Protein AF-A0A257M1N7-F1 (afdb_monomer_lite)

Foldseek 3Di:
DDDDDDPDPPPPPPDDDDDPQDFAPQVVCLVVVAAFEEEEEEECCQQVNLLLLLLVLVSCLVRPPRYDYHRLYYYLDALVVVQVCLCVRPLVSVGLEYEYDHLLNLQQVLVVRDLVNNLVSVVSSVVVNCVSPVNRAYEYEDAFPLCQDDPPDRRHRHPSVSSVVSSVVCCVVVVHQYQYLHVVLVVCCVPPVPVSCVQPVSRGHGDSVVSVPRPNQSVCVSNVNPDDDPSDDPDQADDPDDQDDDDDDDDDDWPAEEEAQAPVSLLVQLVCLVVVTRYEYEHQAPFHHPVCLQQVQQDPCPDVVPQDDVRVVLCVVQVHRHDDHSVSSRVSSVVSCVVSVYHYHHNDDDPADDDDPRYHYPHPVCPVVVRVVPDDAAWWDFCVPPVPPPTDDDDPDDPPPDDDPPPDQQAQAPPRPDPVRPGQPPDDPDDDDDPRHTDNDHDDDDHRHDADPDPPGRDNPDDRPDDCSNCVSVVCVCVVDPVQDQDPDPDSDDDNDDNDDRDD

pLDDT: mean 82.73, std 18.9, range [27.44, 98.88]

Secondary structure (DSSP, 8-state):
---------------------PPPHHHHHHHTT--EEEEEEESHHHHS-HHHHHHHHHHHHHSTTTEEEEE---TT--HHHHHHHHHHHTGGG--SEEEEE-HHHHTBGGGT--HHHHHHHHHHHHHHHHHH-TT-EEEEEE------S-TTSTT-BTTHHHHHHHHHHHHHHHT-EEEE-HHHHHHHHHH-HHHHHHH-TTSSS--HHHIIIIIHHHHHHHTT-----S----TTS--S--PPPP--------SEEEE--SHHHHHHHHHHHHTT--EEEE-SSS--SGGGGTT--B---SSGGG--HHHHHHHHHHT-SBS--HHHHHHHHHHHHHHHTPEEE-S---------SSEEE-SSS-HHHHHTT-----SPPPHHHHT-TT-S------SSS-S--TT-S---BSSTT-GGG-BPTT---SPPPPTT----PPPPP--------STTPPP-PPPTT--GGGGHHHHHHHHS-TT--------SSPPSS-S-----

Radius of gyration: 28.87 Å; chains: 1; bounding box: 55×68×78 Å

Sequence (504 aa):
MNPILRSILLLVVCAFSCQASEKSRLVTNLEAGKKQVVVAYGTSLTAGGAWVMQMSAVLNERFPGLVTVVNSGGSGQWSEWGVANLDKRVLMKHPDAVFIEFSINDSVERFKGSVEIARANLETMIGSIRKKNPQCEIVLMTMTPGDSYPEGHFSHRKDIEAHYEMYRSVARAGNLLLIDHYPNWKALQARDKELFQKYVRDSVHPTVEGCAKMMTPVILSALGIGSAGPIQVAVGAPVYYRPTKERKPAVRECDVAVYGGTPAGVTAAVQAARMGRKTVLLSFNSHVGGMTSGGLTATDLGNRDSIGGIAMEFYTRLGRITDFSSSAAESLYLAMLKEAGVMVLFDQHLESLAMKENMIDATYEGDLMAAAKVSYRVGREPRSAFNETLAGQWQQISWKNVYQFCQLPVSPFVVPNDPASGLLPEISTEKAGDPGEGDCRVQAYNFRMDLSNKDDRVPFPKPAGYNPARYDLLARFLNFDPGIKWRLNYTTEAMSDGPVQMRK

Structure (mmCIF, N/CA/C/O backbone):
data_AF-A0A257M1N7-F1
#
_entry.id   AF-A0A257M1N7-F1
#
loop_
_atom_site.group_PDB
_atom_site.id
_atom_site.type_symbol
_atom_site.label_atom_id
_atom_site.label_alt_id
_atom_site.label_comp_id
_atom_site.label_asym_id
_atom_site.label_entity_id
_atom_site.label_seq_id
_atom_site.pdbx_PDB_ins_code
_atom_site.Cartn_x
_atom_site.Cartn_y
_atom_site.Cartn_z
_atom_site.occupancy
_atom_site.B_iso_or_equiv
_atom_site.auth_seq_id
_atom_site.auth_comp_id
_atom_site.auth_asym_id
_atom_site.auth_atom_id
_atom_site.pdbx_PDB_model_num
ATOM 1 N N . MET A 1 1 ? -25.626 35.378 7.541 1.00 37.88 1 MET A N 1
ATOM 2 C CA . MET A 1 1 ? -25.274 35.308 6.106 1.00 37.88 1 MET A CA 1
ATOM 3 C C . MET A 1 1 ? -23.947 34.571 5.972 1.00 37.88 1 MET A C 1
ATOM 5 O O . MET A 1 1 ? -22.937 35.064 6.444 1.00 37.88 1 MET A O 1
ATOM 9 N N . ASN A 1 2 ? -24.011 33.348 5.439 1.00 27.77 2 ASN A N 1
ATOM 10 C CA . ASN A 1 2 ? -22.908 32.518 4.912 1.00 27.77 2 ASN A CA 1
ATOM 11 C C . ASN A 1 2 ? -22.445 33.099 3.545 1.00 27.77 2 ASN A C 1
ATOM 13 O O . ASN A 1 2 ? -23.219 33.905 3.019 1.00 27.77 2 ASN A O 1
ATOM 17 N N . PRO A 1 3 ? -21.388 32.623 2.840 1.00 38.91 3 PRO A N 1
ATOM 18 C CA . PRO A 1 3 ? -20.183 31.828 3.191 1.00 38.91 3 PRO A CA 1
ATOM 19 C C . PRO A 1 3 ? -18.868 32.469 2.627 1.00 38.91 3 PRO A C 1
ATOM 21 O O . PRO A 1 3 ? -18.909 33.311 1.739 1.00 38.91 3 PRO A O 1
ATOM 24 N N . ILE A 1 4 ? -17.661 32.270 3.173 1.00 32.84 4 ILE A N 1
ATOM 25 C CA . ILE A 1 4 ? -16.726 31.123 3.061 1.00 32.84 4 ILE A CA 1
ATOM 26 C C . ILE A 1 4 ? -16.409 30.704 1.608 1.00 32.84 4 ILE A C 1
ATOM 28 O O . ILE A 1 4 ? -17.157 29.962 0.971 1.00 32.84 4 ILE A O 1
ATOM 32 N N . LEU A 1 5 ? -15.241 31.149 1.127 1.00 29.36 5 LEU A N 1
ATOM 33 C CA . LEU A 1 5 ? -14.577 30.700 -0.099 1.00 29.36 5 LEU A CA 1
ATOM 34 C C . LEU A 1 5 ? -14.256 29.196 0.000 1.00 29.36 5 LEU A C 1
ATOM 36 O O . LEU A 1 5 ? -13.388 28.778 0.764 1.00 29.36 5 LEU A O 1
ATOM 40 N N . ARG A 1 6 ? -14.945 28.379 -0.800 1.00 32.62 6 ARG A N 1
ATOM 41 C CA . ARG A 1 6 ? -14.494 27.035 -1.179 1.00 32.62 6 ARG A CA 1
ATOM 42 C C . ARG A 1 6 ? -13.503 27.181 -2.332 1.00 32.62 6 ARG A C 1
ATOM 44 O O . ARG A 1 6 ? -13.913 27.504 -3.444 1.00 32.62 6 ARG A O 1
ATOM 51 N N . SER A 1 7 ? -12.227 26.892 -2.095 1.00 27.44 7 SER A N 1
ATOM 52 C CA . SER A 1 7 ? -11.266 26.635 -3.172 1.00 27.44 7 SER A CA 1
ATOM 53 C C . SER A 1 7 ? -11.583 25.277 -3.796 1.00 27.44 7 SER A C 1
ATOM 55 O O . SER A 1 7 ? -11.129 24.233 -3.333 1.00 27.44 7 SER A O 1
ATOM 57 N N . ILE A 1 8 ? -12.426 25.285 -4.827 1.00 31.45 8 ILE A N 1
ATOM 58 C CA . ILE A 1 8 ? -12.596 24.152 -5.734 1.00 31.45 8 ILE A CA 1
ATOM 59 C C . ILE A 1 8 ? -11.319 24.071 -6.573 1.00 31.45 8 ILE A C 1
ATOM 61 O O . ILE A 1 8 ? -10.998 24.995 -7.317 1.00 31.45 8 ILE A O 1
ATOM 65 N N . LEU A 1 9 ? -10.594 22.961 -6.446 1.00 30.03 9 LEU A N 1
ATOM 66 C CA . LEU A 1 9 ? -9.499 22.582 -7.333 1.00 30.03 9 LEU A CA 1
ATOM 67 C C . LEU A 1 9 ? -10.089 22.267 -8.720 1.00 30.03 9 LEU A C 1
ATOM 69 O O . LEU A 1 9 ? -10.334 21.111 -9.058 1.00 30.03 9 LEU A O 1
ATOM 73 N N . LEU A 1 10 ? -10.383 23.301 -9.507 1.00 27.95 10 LEU A N 1
ATOM 74 C CA . LEU A 1 10 ? -10.727 23.156 -10.918 1.00 27.95 10 LEU A CA 1
ATOM 75 C C . LEU A 1 10 ? -9.434 22.842 -11.673 1.00 27.95 10 LEU A C 1
ATOM 77 O O . LEU A 1 10 ? -8.641 23.720 -12.010 1.00 27.95 10 LEU A O 1
ATOM 81 N N . LEU A 1 11 ? -9.209 21.553 -11.917 1.00 32.50 11 LEU A N 1
ATOM 82 C CA . LEU A 1 11 ? -8.316 21.106 -12.974 1.00 32.50 11 LEU A CA 1
ATOM 83 C C . LEU A 1 11 ? -8.912 21.627 -14.287 1.00 32.50 11 LEU A C 1
ATOM 85 O O . LEU A 1 11 ? -9.915 21.106 -14.771 1.00 32.50 11 LEU A O 1
ATOM 89 N N . VAL A 1 12 ? -8.331 22.695 -14.832 1.00 28.56 12 VAL A N 1
ATOM 90 C CA . VAL A 1 12 ? -8.629 23.140 -16.194 1.00 28.56 12 VAL A CA 1
ATOM 91 C C . VAL A 1 12 ? -8.096 22.061 -17.131 1.00 28.56 12 VAL A C 1
ATOM 93 O O . VAL A 1 12 ? -6.918 22.032 -17.475 1.00 28.56 12 VAL A O 1
ATOM 96 N N . VAL A 1 13 ? -8.969 21.123 -17.487 1.00 35.34 13 VAL A N 1
ATOM 97 C CA . VAL A 1 13 ? -8.794 20.271 -18.658 1.00 35.34 13 VAL A CA 1
ATOM 98 C C . VAL A 1 13 ? -9.076 21.178 -19.849 1.00 35.34 13 VAL A C 1
ATOM 100 O O . VAL A 1 13 ? -10.226 21.540 -20.092 1.00 35.34 13 VAL A O 1
ATOM 103 N N . CYS A 1 14 ? -8.035 21.599 -20.566 1.00 30.53 14 CYS A N 1
ATOM 104 C CA . CYS A 1 14 ? -8.211 22.206 -21.881 1.00 30.53 14 CYS A CA 1
ATOM 105 C C . CYS A 1 14 ? -8.775 21.134 -22.821 1.00 30.53 14 CYS A C 1
ATOM 107 O O . CYS A 1 14 ? -8.035 20.370 -23.434 1.00 30.53 14 CYS A O 1
ATOM 109 N N . ALA A 1 15 ? -10.102 21.052 -22.880 1.00 32.09 15 ALA A N 1
ATOM 110 C CA . ALA A 1 15 ? -10.828 20.238 -23.833 1.00 32.09 15 ALA A CA 1
ATOM 111 C C . ALA A 1 15 ? -10.826 20.953 -25.188 1.00 32.09 15 ALA A C 1
ATOM 113 O O . ALA A 1 15 ? -11.557 21.923 -25.391 1.00 32.09 15 ALA A O 1
ATOM 114 N N . PHE A 1 16 ? -10.016 20.462 -26.123 1.00 32.09 16 PHE A N 1
ATOM 115 C CA . PHE A 1 16 ? -10.303 20.646 -27.538 1.00 32.09 16 PHE A CA 1
ATOM 116 C C . PHE A 1 16 ? -11.197 19.491 -28.003 1.00 32.09 16 PHE A C 1
ATOM 118 O O . PHE A 1 16 ? -10.821 18.328 -27.909 1.00 32.09 16 PHE A O 1
ATOM 125 N N . SER A 1 17 ? -12.372 19.880 -28.507 1.00 29.75 17 SER A N 1
ATOM 126 C CA . SER A 1 17 ? -13.292 19.125 -29.371 1.00 29.75 17 SER A CA 1
ATOM 127 C C . SER A 1 17 ? -14.070 17.957 -28.747 1.00 29.75 17 SER A C 1
ATOM 129 O O . SER A 1 17 ? -13.551 16.895 -28.428 1.00 29.75 17 SER A O 1
ATOM 131 N N . CYS A 1 18 ? -15.385 18.163 -28.675 1.00 32.88 18 CYS A N 1
ATOM 132 C CA . CYS A 1 18 ? -16.407 17.174 -28.366 1.00 32.88 18 CYS A CA 1
ATOM 133 C C . CYS A 1 18 ? -16.444 16.076 -29.448 1.00 32.88 18 CYS A C 1
ATOM 135 O O . CYS A 1 18 ? -17.091 16.224 -30.482 1.00 32.88 18 CYS A O 1
ATOM 137 N N . GLN A 1 19 ? -15.745 14.974 -29.202 1.00 33.03 19 GLN A N 1
ATOM 138 C CA . GLN A 1 19 ? -16.152 13.637 -29.624 1.00 33.03 19 GLN A CA 1
ATOM 139 C C . GLN A 1 19 ? -16.378 12.856 -28.331 1.00 33.03 19 GLN A C 1
ATOM 141 O O . GLN A 1 19 ? -15.580 12.967 -27.399 1.00 33.03 19 GLN A O 1
ATOM 146 N N . ALA A 1 20 ? -17.481 12.113 -28.224 1.00 36.66 20 ALA A N 1
ATOM 147 C CA . ALA A 1 20 ? -17.617 11.136 -27.153 1.00 36.66 20 ALA A CA 1
ATOM 148 C C . ALA A 1 20 ? -16.391 10.217 -27.241 1.00 36.66 20 ALA A C 1
ATOM 150 O O . ALA A 1 20 ? -16.233 9.532 -28.245 1.00 36.66 20 ALA A O 1
ATOM 151 N N . SER A 1 21 ? -15.481 10.297 -26.264 1.00 49.72 21 SER A N 1
ATOM 152 C CA . SER A 1 21 ? -14.236 9.527 -26.289 1.00 49.72 21 SER A CA 1
ATOM 153 C C . SER A 1 21 ? -14.602 8.053 -26.406 1.00 49.72 21 SER A C 1
ATOM 155 O O . SER A 1 21 ? -15.164 7.486 -25.467 1.00 49.72 21 SER A O 1
ATOM 157 N N . GLU A 1 22 ? -14.328 7.444 -27.559 1.00 70.56 22 GLU A N 1
ATOM 158 C CA . GLU A 1 22 ? -14.466 6.002 -27.719 1.00 70.56 22 GLU A CA 1
ATOM 159 C C . GLU A 1 22 ? -13.608 5.325 -26.642 1.00 70.56 22 GLU A C 1
ATOM 161 O O . GLU A 1 22 ? -12.483 5.749 -26.361 1.00 70.56 22 GLU A O 1
ATOM 166 N N . LYS A 1 23 ? -14.171 4.318 -25.964 1.00 86.00 23 LYS A N 1
ATOM 167 C CA . LYS A 1 23 ? -13.428 3.542 -24.965 1.00 86.00 23 LYS A CA 1
ATOM 168 C C . LYS A 1 23 ? -12.270 2.827 -25.652 1.00 86.00 23 LYS A C 1
ATOM 170 O O . LYS A 1 23 ? -12.401 2.395 -26.798 1.00 86.00 23 LYS A O 1
ATOM 175 N N . SER A 1 24 ? -11.162 2.638 -24.937 1.00 94.25 24 SER A N 1
ATOM 176 C CA . SER A 1 24 ? -10.025 1.901 -25.492 1.00 94.25 24 SER A CA 1
ATOM 177 C C . SER A 1 24 ? -10.406 0.461 -25.835 1.00 94.25 24 SER A C 1
ATOM 179 O O . SER A 1 24 ? -11.343 -0.121 -25.264 1.00 94.25 24 SER A O 1
ATOM 181 N N . ARG A 1 25 ? -9.669 -0.152 -26.762 1.00 94.75 25 ARG A N 1
ATOM 182 C CA . ARG A 1 25 ? -9.881 -1.556 -27.135 1.00 94.75 25 ARG A CA 1
ATOM 183 C C . ARG A 1 25 ? -9.640 -2.479 -25.946 1.00 94.75 25 ARG A C 1
ATOM 185 O O . ARG A 1 25 ? -10.407 -3.422 -25.761 1.00 94.75 25 ARG A O 1
ATOM 192 N N . LEU A 1 26 ? -8.625 -2.193 -25.133 1.00 96.44 26 LEU A N 1
ATOM 193 C CA . LEU A 1 26 ? -8.327 -2.883 -23.883 1.00 96.44 26 LEU A CA 1
ATOM 194 C C . LEU A 1 26 ? -9.565 -2.926 -22.987 1.00 96.44 26 LEU A C 1
ATOM 196 O O . LEU A 1 26 ? -9.992 -4.003 -22.579 1.00 96.44 26 LEU A O 1
ATOM 200 N N . VAL A 1 27 ? -10.167 -1.769 -22.709 1.00 94.94 27 VAL A N 1
ATOM 201 C CA . VAL A 1 27 ? -11.340 -1.684 -21.829 1.00 94.94 27 VAL A CA 1
ATOM 202 C C . VAL A 1 27 ? -12.557 -2.330 -22.472 1.00 94.94 27 VAL A C 1
ATOM 204 O O . VAL A 1 27 ? -13.253 -3.089 -21.808 1.00 94.94 27 VAL A O 1
ATOM 207 N N . THR A 1 28 ? -12.771 -2.125 -23.770 1.00 94.31 28 THR A N 1
ATOM 208 C CA . THR A 1 28 ? -13.860 -2.768 -24.519 1.00 94.31 28 THR A CA 1
ATOM 209 C C . THR A 1 28 ? -13.767 -4.298 -24.451 1.00 94.31 28 THR A C 1
ATOM 211 O O . THR A 1 28 ? -14.766 -4.982 -24.235 1.00 94.31 28 THR A O 1
ATOM 214 N N . ASN A 1 29 ? -12.564 -4.861 -24.588 1.00 95.19 29 ASN A N 1
ATOM 215 C CA . ASN A 1 29 ? -12.338 -6.300 -24.468 1.00 95.19 29 ASN A CA 1
ATOM 216 C C . ASN A 1 29 ? -12.542 -6.803 -23.033 1.00 95.19 29 ASN A C 1
ATOM 218 O O . ASN A 1 29 ? -13.139 -7.866 -22.853 1.00 95.19 29 ASN A O 1
ATOM 222 N N . LEU A 1 30 ? -12.078 -6.053 -22.030 1.00 92.62 30 LEU A N 1
ATOM 223 C CA . LEU A 1 30 ? -12.285 -6.389 -20.618 1.00 92.62 30 LEU A CA 1
ATOM 224 C C . LEU A 1 30 ? -13.775 -6.366 -20.241 1.00 92.62 30 LEU A C 1
ATOM 226 O O . LEU A 1 30 ? -14.251 -7.298 -19.598 1.00 92.62 30 LEU A O 1
ATOM 230 N N . GLU A 1 31 ? -14.531 -5.363 -20.694 1.00 90.31 31 GLU A N 1
ATOM 231 C CA . GLU A 1 31 ? -15.990 -5.281 -20.517 1.00 90.31 31 GLU A CA 1
ATOM 232 C C . GLU A 1 31 ? -16.719 -6.442 -21.209 1.00 90.31 31 GLU A C 1
ATOM 234 O O . GLU A 1 31 ? -17.720 -6.940 -20.700 1.00 90.31 31 GLU A O 1
ATOM 239 N N . ALA A 1 32 ? -16.178 -6.934 -22.326 1.00 91.38 32 ALA A N 1
ATOM 240 C CA . ALA A 1 32 ? -16.663 -8.130 -23.010 1.00 91.38 32 ALA A CA 1
ATOM 241 C C . ALA A 1 32 ? -16.210 -9.455 -22.353 1.00 91.38 32 ALA A C 1
ATOM 243 O O . ALA A 1 32 ? -16.422 -10.524 -22.929 1.00 91.38 32 ALA A O 1
ATOM 244 N N . GLY A 1 33 ? -15.556 -9.416 -21.186 1.00 88.44 33 GLY A N 1
ATOM 245 C CA . GLY A 1 33 ? -15.119 -10.605 -20.447 1.00 88.44 33 GLY A CA 1
ATOM 246 C C . GLY A 1 33 ? -13.877 -11.297 -21.017 1.00 88.44 33 GLY A C 1
ATOM 247 O O . GLY A 1 33 ? -13.565 -12.425 -20.629 1.00 88.44 33 GLY A O 1
ATOM 248 N N . LYS A 1 34 ? -13.155 -10.663 -21.949 1.00 94.62 34 LYS A N 1
ATOM 249 C CA . LYS A 1 34 ? -11.939 -11.236 -22.538 1.00 94.62 34 LYS A CA 1
ATOM 250 C C . LYS A 1 34 ? -10.750 -10.982 -21.621 1.00 94.62 34 LYS A C 1
ATOM 252 O O . LYS A 1 34 ? -10.541 -9.863 -21.157 1.00 94.62 34 LYS A O 1
ATOM 257 N N . LYS A 1 35 ? -9.931 -12.014 -21.407 1.00 95.44 35 LYS A N 1
ATOM 258 C CA . LYS A 1 35 ? -8.655 -11.860 -20.700 1.00 95.44 35 LYS A CA 1
ATOM 259 C C . LYS A 1 35 ? -7.703 -11.005 -21.528 1.00 95.44 35 LYS A C 1
ATOM 261 O O . LYS A 1 35 ? -7.627 -11.210 -22.736 1.00 95.44 35 LYS A O 1
ATOM 266 N N . GLN A 1 36 ? -6.997 -10.075 -20.895 1.00 98.19 36 GLN A N 1
ATOM 267 C CA . GLN A 1 36 ? -6.059 -9.166 -21.548 1.00 98.19 36 GLN A CA 1
ATOM 268 C C . GLN A 1 36 ? -4.705 -9.153 -20.829 1.00 98.19 36 GLN A C 1
ATOM 270 O O . GLN A 1 36 ? -4.636 -9.028 -19.601 1.00 98.19 36 GLN A O 1
ATOM 275 N N . VAL A 1 37 ? -3.622 -9.235 -21.598 1.00 97.88 37 VAL A N 1
ATOM 276 C CA . VAL A 1 37 ? -2.250 -9.011 -21.130 1.00 97.88 37 VAL A CA 1
ATOM 277 C C . VAL A 1 37 ? -1.812 -7.600 -21.512 1.00 97.88 37 VAL A C 1
ATOM 279 O O . VAL A 1 37 ? -1.694 -7.264 -22.689 1.00 97.88 37 VAL A O 1
ATOM 282 N N . VAL A 1 38 ? -1.539 -6.773 -20.506 1.00 98.69 38 VAL A N 1
ATOM 283 C CA . VAL A 1 38 ? -1.068 -5.393 -20.664 1.00 98.69 38 VAL A CA 1
ATOM 284 C C . VAL A 1 38 ? 0.417 -5.337 -20.336 1.00 98.69 38 VAL A C 1
ATOM 286 O O . VAL A 1 38 ? 0.822 -5.758 -19.255 1.00 98.69 38 VAL A O 1
ATOM 289 N N . VAL A 1 39 ? 1.240 -4.785 -21.222 1.00 98.69 39 VAL A N 1
ATOM 290 C CA . VAL A 1 39 ? 2.673 -4.573 -20.971 1.00 98.69 39 VAL A CA 1
ATOM 291 C C . VAL A 1 39 ? 2.958 -3.077 -20.876 1.00 98.69 39 VAL A C 1
ATOM 293 O O . VAL A 1 39 ? 2.742 -2.341 -21.831 1.00 98.69 39 VAL A O 1
ATOM 296 N N . ALA A 1 40 ? 3.472 -2.624 -19.733 1.00 98.69 40 ALA A N 1
ATOM 297 C CA . ALA A 1 40 ? 4.030 -1.283 -19.593 1.00 98.69 40 ALA A CA 1
ATOM 298 C C . ALA A 1 40 ? 5.519 -1.329 -19.948 1.00 98.69 40 ALA A C 1
ATOM 300 O O . ALA A 1 40 ? 6.288 -2.032 -19.285 1.00 98.69 40 ALA A O 1
ATOM 301 N N . TYR A 1 41 ? 5.924 -0.621 -20.999 1.00 98.75 41 TYR A N 1
ATOM 302 C CA . TYR A 1 41 ? 7.268 -0.675 -21.556 1.00 98.75 41 TYR A CA 1
ATOM 303 C C . TYR A 1 41 ? 7.913 0.705 -21.636 1.00 98.75 41 TYR A C 1
ATOM 305 O O . TYR A 1 41 ? 7.369 1.624 -22.239 1.00 98.75 41 TYR A O 1
ATOM 313 N N . GLY A 1 42 ? 9.091 0.844 -21.032 1.00 98.06 42 GLY A N 1
ATOM 314 C CA . GLY A 1 42 ? 9.743 2.140 -20.983 1.00 98.06 42 GLY A CA 1
ATOM 315 C C . GLY A 1 42 ? 10.986 2.200 -20.118 1.00 98.06 42 GLY A C 1
ATOM 316 O O . GLY A 1 42 ? 11.747 1.234 -20.008 1.00 98.06 42 GLY A O 1
ATOM 317 N N . THR A 1 43 ? 11.177 3.350 -19.493 1.00 98.06 43 THR A N 1
ATOM 318 C CA . THR A 1 43 ? 12.401 3.767 -18.811 1.00 98.06 43 THR A CA 1
ATOM 319 C C . THR A 1 43 ? 12.356 3.481 -17.301 1.00 98.06 43 THR A C 1
ATOM 321 O O . THR A 1 43 ? 11.623 2.602 -16.831 1.00 98.06 43 THR A O 1
ATOM 324 N N . SER A 1 44 ? 13.130 4.234 -16.505 1.00 94.75 44 SER A N 1
ATOM 325 C CA . SER A 1 44 ? 13.014 4.269 -15.044 1.00 94.75 44 SER A CA 1
ATOM 326 C C . SER A 1 44 ? 11.629 4.718 -14.577 1.00 94.75 44 SER A C 1
ATOM 328 O O . SER A 1 44 ? 11.173 4.237 -13.537 1.00 94.75 44 SER A O 1
ATOM 330 N N . LEU A 1 45 ? 10.931 5.562 -15.348 1.00 96.44 45 LEU A N 1
ATOM 331 C CA . LEU A 1 45 ? 9.565 5.985 -15.032 1.00 96.44 45 LEU A CA 1
ATOM 332 C C . LEU A 1 45 ? 8.560 4.836 -15.144 1.00 96.44 45 LEU A C 1
ATOM 334 O O . LEU A 1 45 ? 7.551 4.845 -14.450 1.00 96.44 45 LEU A O 1
ATOM 338 N N . THR A 1 46 ? 8.829 3.824 -15.964 1.00 96.75 46 THR A N 1
ATOM 339 C CA . THR A 1 46 ? 8.046 2.582 -15.986 1.00 96.75 46 THR A CA 1
ATOM 340 C C . THR A 1 46 ? 8.561 1.582 -14.953 1.00 96.75 46 THR A C 1
ATOM 342 O O . THR A 1 46 ? 7.773 1.029 -14.191 1.00 96.75 46 THR A O 1
ATOM 345 N N . ALA A 1 47 ? 9.879 1.373 -14.869 1.00 86.06 47 ALA A N 1
ATOM 346 C CA . ALA A 1 47 ? 10.477 0.356 -13.998 1.00 86.06 47 ALA A CA 1
ATOM 347 C C . ALA A 1 47 ? 10.180 0.593 -12.507 1.00 86.06 47 ALA A C 1
ATOM 349 O O . ALA A 1 47 ? 9.852 -0.349 -11.788 1.00 86.06 47 ALA A O 1
ATOM 350 N N . GLY A 1 48 ? 10.295 1.845 -12.053 1.00 78.38 48 GLY A N 1
ATOM 351 C CA . GLY A 1 48 ? 10.077 2.245 -10.660 1.00 78.38 48 GLY A CA 1
ATOM 352 C C . GLY A 1 48 ? 8.859 3.143 -10.438 1.00 78.38 48 GLY A C 1
ATOM 353 O O . GLY A 1 48 ? 8.568 3.490 -9.294 1.00 78.38 48 GLY A O 1
ATOM 354 N N . GLY A 1 49 ? 8.148 3.548 -11.495 1.00 82.25 49 GLY A N 1
ATOM 355 C CA . GLY A 1 49 ? 7.025 4.475 -11.368 1.00 82.25 49 GLY A CA 1
ATOM 356 C C . GLY A 1 49 ? 5.772 3.829 -10.792 1.00 82.25 49 GLY A C 1
ATOM 357 O O . GLY A 1 49 ? 5.344 2.744 -11.193 1.00 82.25 49 GLY A O 1
ATOM 358 N N . ALA A 1 50 ? 5.125 4.547 -9.875 1.00 83.00 50 ALA A N 1
ATOM 359 C CA . ALA A 1 50 ? 3.918 4.070 -9.210 1.00 83.00 50 ALA A CA 1
ATOM 360 C C . ALA A 1 50 ? 2.706 3.947 -10.153 1.00 83.00 50 ALA A C 1
ATOM 362 O O . ALA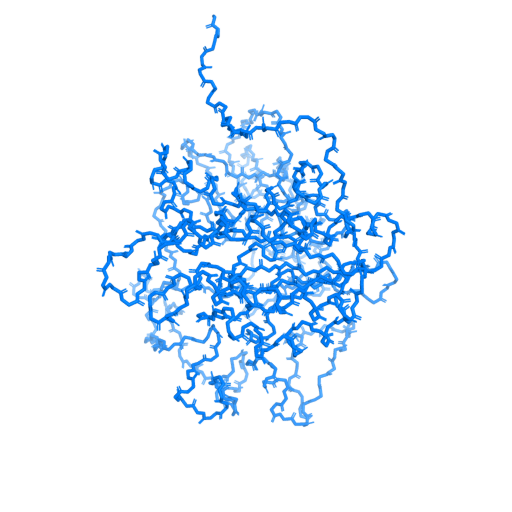 A 1 50 ? 1.781 3.195 -9.845 1.00 83.00 50 ALA A O 1
ATOM 363 N N . TRP A 1 51 ? 2.703 4.637 -11.302 1.00 92.94 51 TRP A N 1
ATOM 364 C CA . TRP A 1 51 ? 1.582 4.640 -12.249 1.00 92.94 51 TRP A CA 1
ATOM 365 C C . TRP A 1 51 ? 1.246 3.240 -12.785 1.00 92.94 51 TRP A C 1
ATOM 367 O O . TRP A 1 51 ? 0.067 2.917 -12.913 1.00 92.94 51 TRP A O 1
ATOM 377 N N . VAL A 1 52 ? 2.245 2.376 -13.023 1.00 89.94 52 VAL A N 1
ATOM 378 C CA . VAL A 1 52 ? 2.011 1.002 -13.510 1.00 89.94 52 VAL A CA 1
ATOM 379 C C . VAL A 1 52 ? 1.223 0.204 -12.474 1.00 89.94 52 VAL A C 1
ATOM 381 O O . VAL A 1 52 ? 0.255 -0.484 -12.803 1.00 89.94 52 VAL A O 1
ATOM 384 N N . MET A 1 53 ? 1.611 0.326 -11.200 1.00 80.69 53 MET A N 1
ATOM 385 C CA . MET A 1 53 ? 0.925 -0.344 -10.095 1.00 80.69 53 MET A CA 1
ATOM 386 C C . MET A 1 53 ? -0.474 0.228 -9.865 1.00 80.69 53 MET A C 1
ATOM 388 O O . MET A 1 53 ? -1.410 -0.537 -9.659 1.00 80.69 53 MET A O 1
ATOM 392 N N . GLN A 1 54 ? -0.632 1.551 -9.926 1.00 84.94 54 GLN A N 1
ATOM 393 C CA . GLN A 1 54 ? -1.921 2.216 -9.720 1.00 84.94 54 GLN A CA 1
ATOM 394 C C . GLN A 1 54 ? -2.918 1.890 -10.838 1.00 84.94 54 GLN A C 1
ATOM 396 O O . GLN A 1 54 ? -4.060 1.539 -10.552 1.00 84.94 54 GLN A O 1
ATOM 401 N N . MET A 1 55 ? -2.479 1.915 -12.099 1.00 92.06 55 MET A N 1
ATOM 402 C CA . MET A 1 55 ? -3.284 1.461 -13.234 1.00 92.06 55 MET A CA 1
ATOM 403 C C . MET A 1 55 ? -3.667 -0.014 -13.075 1.00 92.06 55 MET A C 1
ATOM 405 O O . MET A 1 55 ? -4.835 -0.364 -13.221 1.00 92.06 55 MET A O 1
ATOM 409 N N . SER A 1 56 ? -2.703 -0.875 -12.731 1.00 89.50 56 SER A N 1
ATOM 410 C CA . SER A 1 56 ? -2.955 -2.302 -12.506 1.00 89.50 56 SER A CA 1
ATOM 411 C C . SER A 1 56 ? -3.986 -2.546 -11.406 1.00 89.50 56 SER A C 1
ATOM 413 O O . SER A 1 56 ? -4.882 -3.368 -11.592 1.00 89.50 56 SER A O 1
ATOM 415 N N . ALA A 1 57 ? -3.904 -1.816 -10.291 1.00 77.38 57 ALA A N 1
ATOM 416 C CA . ALA A 1 57 ? -4.860 -1.926 -9.196 1.00 77.38 57 ALA A CA 1
ATOM 417 C C . ALA A 1 57 ? -6.284 -1.594 -9.662 1.00 77.38 57 ALA A C 1
ATOM 419 O O . ALA A 1 57 ? -7.189 -2.396 -9.451 1.00 77.38 57 ALA A O 1
ATOM 420 N N . VAL A 1 58 ? -6.466 -0.476 -10.371 1.00 82.38 58 VAL A N 1
ATOM 421 C CA . VAL A 1 58 ? -7.791 -0.055 -10.853 1.00 82.38 58 VAL A CA 1
ATOM 422 C C . VAL A 1 58 ? -8.346 -1.021 -11.902 1.00 82.38 58 VAL A C 1
ATOM 424 O O . VAL A 1 58 ? -9.525 -1.367 -11.854 1.00 82.38 58 VAL A O 1
ATOM 427 N N . LEU A 1 59 ? -7.517 -1.502 -12.834 1.00 84.38 59 LEU A N 1
ATOM 428 C CA . LEU A 1 59 ? -7.965 -2.476 -13.833 1.00 84.38 59 LEU A CA 1
ATOM 429 C C . LEU A 1 59 ? -8.365 -3.810 -13.184 1.00 84.38 59 LEU A C 1
ATOM 431 O O . LEU A 1 59 ? -9.391 -4.371 -13.554 1.00 84.38 59 LEU A O 1
ATOM 435 N N . ASN A 1 60 ? -7.603 -4.302 -12.203 1.00 83.19 60 ASN A N 1
ATOM 436 C CA . ASN A 1 60 ? -7.928 -5.545 -11.494 1.00 83.19 60 ASN A CA 1
ATOM 437 C C . ASN A 1 60 ? -9.150 -5.414 -10.579 1.00 83.19 60 ASN A C 1
ATOM 439 O O . ASN A 1 60 ? -9.887 -6.380 -10.413 1.00 83.19 60 ASN A O 1
ATOM 443 N N . GLU A 1 61 ? -9.376 -4.241 -9.994 1.00 77.06 61 GLU A N 1
ATOM 444 C CA . GLU A 1 61 ? -10.582 -3.962 -9.214 1.00 77.06 61 GLU A CA 1
ATOM 445 C C . GLU A 1 61 ? -11.830 -3.981 -10.105 1.00 77.06 61 GLU A C 1
ATOM 447 O O . GLU A 1 61 ? -12.843 -4.578 -9.751 1.00 77.06 61 GLU A O 1
ATOM 452 N N . ARG A 1 62 ? -11.752 -3.354 -11.284 1.00 80.94 62 ARG A N 1
ATOM 453 C CA . ARG A 1 62 ? -12.891 -3.225 -12.204 1.00 80.94 62 ARG A CA 1
ATOM 454 C C . ARG A 1 62 ? -13.149 -4.487 -13.021 1.00 80.94 62 ARG A C 1
ATOM 456 O O . ARG A 1 62 ? -14.296 -4.762 -13.357 1.00 80.94 62 ARG A O 1
ATOM 463 N N . PHE A 1 63 ? -12.099 -5.246 -13.321 1.00 82.19 63 PHE A N 1
ATOM 464 C CA . PHE A 1 63 ? -12.143 -6.434 -14.172 1.00 82.19 63 PHE A CA 1
ATOM 465 C C . PHE A 1 63 ? -11.407 -7.609 -13.500 1.00 82.19 63 PHE A C 1
ATOM 467 O O . PHE A 1 63 ? -10.358 -8.059 -13.982 1.00 82.19 63 PHE A O 1
ATOM 474 N N . PRO A 1 64 ? -11.920 -8.107 -12.359 1.00 78.94 64 PRO A N 1
ATOM 475 C CA . PRO A 1 64 ? -11.228 -9.097 -11.542 1.00 78.94 64 PRO A CA 1
ATOM 476 C C . PRO A 1 64 ? -10.972 -10.394 -12.316 1.00 78.94 64 PRO A C 1
ATOM 478 O O . PRO A 1 64 ? -11.878 -10.995 -12.886 1.00 78.94 64 PRO A O 1
ATOM 481 N N . GLY A 1 65 ? -9.708 -10.827 -12.338 1.00 80.06 65 GLY A N 1
ATOM 482 C CA . GLY A 1 65 ? -9.276 -12.054 -13.020 1.00 80.06 65 GLY A CA 1
ATOM 483 C C . GLY A 1 65 ? -9.195 -11.962 -14.550 1.00 80.06 65 GLY A C 1
ATOM 484 O O . GLY A 1 65 ? -8.854 -12.959 -15.195 1.00 80.06 65 GLY A O 1
ATOM 485 N N . LEU A 1 66 ? -9.478 -10.792 -15.135 1.00 83.12 66 LEU A N 1
ATOM 486 C CA . LEU A 1 66 ? -9.448 -10.576 -16.584 1.00 83.12 66 LEU A CA 1
ATOM 487 C C . LEU A 1 66 ? -8.194 -9.849 -17.070 1.00 83.12 66 LEU A C 1
ATOM 489 O O . LEU A 1 66 ? -7.866 -9.967 -18.244 1.00 83.12 66 LEU A O 1
ATOM 493 N N . VAL A 1 67 ? -7.460 -9.137 -16.215 1.00 91.75 67 VAL A N 1
ATOM 494 C CA . VAL A 1 67 ? -6.268 -8.389 -16.642 1.00 91.75 67 VAL A CA 1
ATOM 495 C C . VAL A 1 67 ? -4.993 -8.950 -16.017 1.00 91.75 67 VAL A C 1
ATOM 497 O O . VAL A 1 67 ? -4.946 -9.288 -14.837 1.00 91.75 67 VAL A O 1
ATOM 500 N N . THR A 1 68 ? -3.921 -9.025 -16.799 1.00 92.50 68 THR A N 1
ATOM 501 C CA . THR A 1 68 ? -2.558 -9.240 -16.296 1.00 92.50 68 THR A CA 1
ATOM 502 C C . THR A 1 68 ? -1.695 -8.075 -16.745 1.00 92.50 68 THR A C 1
ATOM 504 O O . THR A 1 68 ? -1.447 -7.924 -17.936 1.00 92.50 68 THR A O 1
ATOM 507 N N . VAL A 1 69 ? -1.228 -7.252 -15.803 1.00 92.44 69 VAL A N 1
ATOM 508 C CA . VAL A 1 69 ? -0.323 -6.134 -16.103 1.00 92.44 69 VAL A CA 1
ATOM 509 C C . VAL A 1 69 ? 1.117 -6.547 -15.820 1.00 92.44 69 VAL A C 1
ATOM 511 O O . VAL A 1 69 ? 1.452 -6.955 -14.707 1.00 92.44 69 VAL A O 1
ATOM 514 N N . VAL A 1 70 ? 1.978 -6.423 -16.824 1.00 89.69 70 VAL A N 1
ATOM 515 C CA . VAL A 1 70 ? 3.405 -6.735 -16.764 1.00 89.69 70 VAL A CA 1
ATOM 516 C C . VAL A 1 70 ? 4.195 -5.434 -16.823 1.00 89.69 70 VAL A C 1
ATOM 518 O O . VAL A 1 70 ? 4.123 -4.697 -17.805 1.00 89.69 70 VAL A O 1
ATOM 521 N N . ASN A 1 71 ? 4.979 -5.166 -15.781 1.00 93.00 71 ASN A N 1
ATOM 522 C CA . ASN A 1 71 ? 5.968 -4.097 -15.816 1.00 93.00 71 ASN A CA 1
ATOM 523 C C . ASN A 1 71 ? 7.229 -4.593 -16.540 1.00 93.00 71 ASN A C 1
ATOM 525 O O . ASN A 1 71 ? 7.906 -5.507 -16.063 1.00 93.00 71 ASN A O 1
ATOM 529 N N . SER A 1 72 ? 7.530 -3.989 -17.685 1.00 95.81 72 SER A N 1
ATOM 530 C CA . SER A 1 72 ? 8.680 -4.313 -18.531 1.00 95.81 72 SER A CA 1
ATOM 531 C C . SER A 1 72 ? 9.663 -3.145 -18.672 1.00 95.81 72 SER A C 1
ATOM 533 O O . SER A 1 72 ? 10.496 -3.161 -19.579 1.00 95.81 72 SER A O 1
ATOM 535 N N . GLY A 1 73 ? 9.606 -2.153 -17.778 1.00 95.00 73 GLY A N 1
ATOM 536 C CA . GLY A 1 73 ? 10.505 -0.999 -17.792 1.00 95.00 73 GLY A CA 1
ATOM 537 C C . GLY A 1 73 ? 11.972 -1.344 -17.509 1.00 95.00 73 GLY A C 1
ATOM 538 O O . GLY A 1 73 ? 12.289 -2.336 -16.842 1.00 95.00 73 GLY A O 1
ATOM 539 N N . GLY A 1 74 ? 12.876 -0.498 -17.999 1.00 88.75 74 GLY A N 1
ATOM 540 C CA . GLY A 1 74 ? 14.309 -0.552 -17.723 1.00 88.75 74 GLY A CA 1
ATOM 541 C C . GLY A 1 74 ? 14.822 0.766 -17.144 1.00 88.75 74 GLY A C 1
ATOM 542 O O . GLY A 1 74 ? 14.738 1.809 -17.789 1.00 88.75 74 GLY A O 1
ATOM 543 N N . SER A 1 75 ? 15.410 0.732 -15.943 1.00 92.12 75 SER A N 1
ATOM 544 C CA . SER A 1 75 ? 15.983 1.939 -15.332 1.00 92.12 75 SER A CA 1
ATOM 545 C C . SER A 1 75 ? 17.169 2.473 -16.137 1.00 92.12 75 SER A C 1
ATOM 547 O O . SER A 1 75 ? 18.041 1.704 -16.550 1.00 92.12 75 SER A O 1
ATOM 549 N N . GLY A 1 76 ? 17.179 3.788 -16.379 1.00 91.56 76 GLY A N 1
ATOM 550 C CA . GLY A 1 76 ? 18.216 4.466 -17.160 1.00 91.56 76 GLY A CA 1
ATOM 551 C C . GLY A 1 76 ? 18.260 4.083 -18.641 1.00 91.56 76 GLY A C 1
ATOM 552 O O . GLY A 1 76 ? 19.252 4.384 -19.294 1.00 91.56 76 GLY A O 1
ATOM 553 N N . GLN A 1 77 ? 17.228 3.414 -19.164 1.00 96.19 77 GLN A N 1
ATOM 554 C CA . GLN A 1 77 ? 17.177 2.966 -20.557 1.00 96.19 77 GLN A CA 1
ATOM 555 C C . GLN A 1 77 ? 16.479 3.984 -21.463 1.00 96.19 77 GLN A C 1
ATOM 557 O O . GLN A 1 77 ? 15.722 4.828 -20.985 1.00 96.19 77 GLN A O 1
ATOM 562 N N . TRP A 1 78 ? 16.729 3.879 -22.764 1.00 97.19 78 TRP A N 1
ATOM 563 C CA . TRP A 1 78 ? 16.200 4.733 -23.832 1.00 97.19 78 TRP A CA 1
ATOM 564 C C . TRP A 1 78 ? 15.788 3.867 -25.037 1.00 97.19 78 TRP A C 1
ATOM 566 O O . TRP A 1 78 ? 15.896 2.637 -24.971 1.00 97.19 78 TRP A O 1
ATOM 576 N N . SER A 1 79 ? 15.267 4.460 -26.112 1.00 98.12 79 SER A N 1
ATOM 577 C CA . SER A 1 79 ? 14.579 3.715 -27.179 1.00 98.12 79 SER A CA 1
ATOM 578 C C . SER A 1 79 ? 15.454 2.699 -27.923 1.00 98.12 79 SER A C 1
ATOM 580 O O . SER A 1 79 ? 14.924 1.679 -28.359 1.00 98.12 79 SER A O 1
ATOM 582 N N . GLU A 1 80 ? 16.775 2.892 -28.010 1.00 97.81 80 GLU A N 1
ATOM 583 C CA . GLU A 1 80 ? 17.685 1.904 -28.617 1.00 97.81 80 GLU A CA 1
ATOM 584 C C . GLU A 1 80 ? 17.713 0.597 -27.808 1.00 97.81 80 GLU A C 1
ATOM 586 O O . GLU A 1 80 ? 17.561 -0.500 -28.352 1.00 97.81 80 GLU A O 1
ATOM 591 N N . TRP A 1 81 ? 17.796 0.707 -26.476 1.00 98.25 81 TRP A N 1
ATOM 592 C CA . TRP A 1 81 ? 17.618 -0.443 -25.587 1.00 98.25 81 TRP A CA 1
ATOM 593 C C . TRP A 1 81 ? 16.216 -1.045 -25.732 1.00 98.25 81 TRP A C 1
ATOM 595 O O . TRP A 1 81 ? 16.064 -2.269 -25.666 1.00 98.25 81 TRP A O 1
ATOM 605 N N . GLY A 1 82 ? 15.216 -0.186 -25.951 1.00 98.31 82 GLY A N 1
ATOM 606 C CA . GLY A 1 82 ? 13.840 -0.556 -26.267 1.00 98.31 82 GLY A CA 1
ATOM 607 C C . GLY A 1 82 ? 13.755 -1.522 -27.454 1.00 98.31 82 GLY A C 1
ATOM 608 O O . GLY A 1 82 ? 13.211 -2.619 -27.356 1.00 98.31 82 GLY A O 1
ATOM 609 N N . VAL A 1 83 ? 14.380 -1.165 -28.572 1.00 98.69 83 VAL A N 1
ATOM 610 C CA . VAL A 1 83 ? 14.445 -2.031 -29.758 1.00 98.69 83 VAL A CA 1
ATOM 611 C C . VAL A 1 83 ? 15.203 -3.324 -29.450 1.00 98.69 83 VAL A C 1
ATOM 613 O O . VAL A 1 83 ? 14.689 -4.413 -29.706 1.00 98.69 83 VAL A O 1
ATOM 616 N N . ALA A 1 84 ? 16.383 -3.229 -28.831 1.00 98.31 84 ALA A N 1
ATOM 617 C CA . ALA A 1 84 ? 17.241 -4.385 -28.562 1.00 98.31 84 ALA A CA 1
ATOM 618 C C . ALA A 1 84 ? 16.616 -5.425 -27.608 1.00 98.31 84 ALA A C 1
ATOM 620 O O . ALA A 1 84 ? 16.994 -6.596 -27.629 1.00 98.31 84 ALA A O 1
ATOM 621 N N . ASN A 1 85 ? 15.669 -5.019 -26.755 1.00 98.06 85 ASN A N 1
ATOM 622 C CA . ASN A 1 85 ? 15.058 -5.884 -25.739 1.00 98.06 85 ASN A CA 1
ATOM 623 C C . ASN A 1 85 ? 13.581 -6.202 -26.004 1.00 98.06 85 ASN A C 1
ATOM 625 O O . ASN A 1 85 ? 12.960 -6.893 -25.184 1.00 98.06 85 ASN A O 1
ATOM 629 N N . LEU A 1 86 ? 13.027 -5.733 -27.124 1.00 98.38 86 LEU A N 1
ATOM 630 C CA . LEU A 1 86 ? 11.600 -5.799 -27.429 1.00 98.38 86 LEU A CA 1
ATOM 631 C C . LEU A 1 86 ? 11.045 -7.227 -27.375 1.00 98.38 86 LEU A C 1
ATOM 633 O O . LEU A 1 86 ? 9.999 -7.461 -26.766 1.00 98.38 86 LEU A O 1
ATOM 637 N N . ASP A 1 87 ? 11.763 -8.197 -27.941 1.00 97.38 87 ASP A N 1
ATOM 638 C CA . ASP A 1 87 ? 11.342 -9.600 -27.958 1.00 97.38 87 ASP A CA 1
ATOM 639 C C . ASP A 1 87 ? 11.121 -10.142 -26.542 1.00 97.38 87 ASP A C 1
ATOM 641 O O . ASP A 1 87 ? 10.020 -10.564 -26.181 1.00 97.38 87 ASP A O 1
ATOM 645 N N . LYS A 1 88 ? 12.158 -10.068 -25.702 1.00 94.00 88 LYS A N 1
ATOM 646 C CA . LYS A 1 88 ? 12.145 -10.619 -24.340 1.00 94.00 88 LYS A CA 1
ATOM 647 C C . LYS A 1 88 ? 11.213 -9.849 -23.404 1.00 94.00 88 LYS A C 1
ATOM 649 O O . LYS A 1 88 ? 10.582 -10.443 -22.524 1.00 94.00 88 LYS A O 1
ATOM 654 N N . ARG A 1 89 ? 11.173 -8.521 -23.534 1.00 96.31 89 ARG A N 1
ATOM 655 C CA . ARG A 1 89 ? 10.439 -7.634 -22.617 1.00 96.31 89 ARG A CA 1
ATOM 656 C C . ARG A 1 89 ? 8.968 -7.494 -22.994 1.00 96.31 89 ARG A C 1
ATOM 658 O O . ARG A 1 89 ? 8.152 -7.305 -22.094 1.00 96.31 89 ARG A O 1
ATOM 665 N N . VAL A 1 90 ? 8.625 -7.624 -24.274 1.00 98.44 90 VAL A N 1
ATOM 666 C CA . VAL A 1 90 ? 7.273 -7.364 -24.779 1.00 98.44 90 VAL A CA 1
ATOM 667 C C . VAL A 1 90 ? 6.733 -8.550 -25.574 1.00 98.44 90 VAL A C 1
ATOM 669 O O . VAL A 1 90 ? 5.761 -9.162 -25.137 1.00 98.44 90 VAL A O 1
ATOM 672 N N . LEU A 1 91 ? 7.343 -8.928 -26.702 1.00 98.06 91 LEU A N 1
ATOM 673 C CA . LEU A 1 91 ? 6.698 -9.849 -27.656 1.00 98.06 91 LEU A CA 1
ATOM 674 C C . LEU A 1 91 ? 6.481 -11.262 -27.098 1.00 98.06 91 LEU A C 1
ATOM 676 O O . LEU A 1 91 ? 5.441 -11.869 -27.357 1.00 98.06 91 LEU A O 1
ATOM 680 N N . MET A 1 92 ? 7.413 -11.773 -26.290 1.00 96.75 92 MET A N 1
ATOM 681 C CA . MET A 1 92 ? 7.284 -13.068 -25.604 1.00 96.75 92 MET A CA 1
ATOM 682 C C . MET A 1 92 ? 6.176 -13.088 -24.542 1.00 96.75 92 MET A C 1
ATOM 684 O O . MET A 1 92 ? 5.833 -14.153 -24.036 1.00 96.75 92 MET A O 1
ATOM 688 N N . LYS A 1 93 ? 5.630 -11.926 -24.162 1.00 96.38 93 LYS A N 1
ATOM 689 C CA . LYS A 1 93 ? 4.517 -11.829 -23.207 1.00 96.38 93 LYS A CA 1
ATOM 690 C C . LYS A 1 93 ? 3.154 -11.879 -23.884 1.00 96.38 93 LYS A C 1
ATOM 692 O O . LYS A 1 93 ? 2.159 -11.874 -23.175 1.00 96.38 93 LYS A O 1
ATOM 697 N N . HIS A 1 94 ? 3.120 -11.959 -25.218 1.00 97.00 94 HIS A N 1
ATOM 698 C CA . HIS A 1 94 ? 1.893 -12.022 -26.011 1.00 97.00 94 HIS A CA 1
ATOM 699 C C . HIS A 1 94 ? 0.882 -10.924 -25.622 1.00 97.00 94 HIS A C 1
ATOM 701 O O . HIS A 1 94 ? -0.233 -11.246 -25.221 1.00 97.00 94 HIS A O 1
ATOM 707 N N . PRO A 1 95 ? 1.272 -9.633 -25.679 1.00 98.38 95 PRO A N 1
ATOM 708 C CA . PRO A 1 95 ? 0.424 -8.552 -25.197 1.00 98.38 95 PRO A CA 1
ATOM 709 C C . PRO A 1 95 ? -0.816 -8.348 -26.070 1.00 98.38 95 PRO A C 1
ATOM 711 O O . PRO A 1 95 ? -0.755 -8.429 -27.301 1.00 98.38 95 PRO A O 1
ATOM 714 N N . ASP A 1 96 ? -1.911 -7.991 -25.406 1.00 98.62 96 ASP A N 1
ATOM 715 C CA . ASP A 1 96 ? -3.122 -7.428 -26.004 1.00 98.62 96 ASP A CA 1
ATOM 716 C C . ASP A 1 96 ? -3.096 -5.895 -25.989 1.00 98.62 96 ASP A C 1
ATOM 718 O O . ASP A 1 96 ? -3.717 -5.258 -26.839 1.00 98.62 96 ASP A O 1
ATOM 722 N N . ALA A 1 97 ? -2.357 -5.297 -25.048 1.00 98.75 97 ALA A N 1
ATOM 723 C CA . ALA A 1 97 ? -2.089 -3.865 -25.011 1.00 98.75 97 ALA A CA 1
ATOM 724 C C . ALA A 1 97 ? -0.645 -3.569 -24.575 1.00 98.75 97 ALA A C 1
ATOM 726 O O . ALA A 1 97 ? -0.119 -4.222 -23.669 1.00 98.75 97 ALA A O 1
ATOM 727 N N . VAL A 1 98 ? -0.006 -2.563 -25.179 1.00 98.88 98 VAL A N 1
ATOM 728 C CA . VAL A 1 98 ? 1.342 -2.102 -24.809 1.00 98.88 98 VAL A CA 1
ATOM 729 C C . VAL A 1 98 ? 1.349 -0.591 -24.600 1.00 98.88 98 VAL A C 1
ATOM 731 O O . VAL A 1 98 ? 1.013 0.162 -25.510 1.00 98.88 98 VAL A O 1
ATOM 734 N N . PHE A 1 99 ? 1.779 -0.154 -23.419 1.00 98.81 99 PHE A N 1
ATOM 735 C CA . PHE A 1 99 ? 2.059 1.249 -23.113 1.00 98.81 99 PHE A CA 1
ATOM 736 C C . PHE A 1 99 ? 3.545 1.511 -23.352 1.00 98.81 99 PHE A C 1
ATOM 738 O O . PHE A 1 99 ? 4.365 0.740 -22.856 1.00 98.81 99 PHE A O 1
ATOM 745 N N . ILE A 1 100 ? 3.893 2.558 -24.102 1.00 98.88 100 ILE A N 1
ATOM 746 C CA . ILE A 1 100 ? 5.278 2.861 -24.488 1.00 98.88 100 ILE A CA 1
ATOM 747 C C . ILE A 1 100 ? 5.663 4.279 -24.063 1.00 98.88 100 ILE A C 1
ATOM 749 O O . ILE A 1 100 ? 5.000 5.248 -24.441 1.00 98.88 100 ILE A O 1
ATOM 753 N N . GLU A 1 101 ? 6.775 4.394 -23.336 1.00 98.00 101 GLU A N 1
ATOM 754 C CA . GLU A 1 101 ? 7.417 5.663 -22.974 1.00 98.00 101 GLU A CA 1
ATOM 755 C C . GLU A 1 101 ? 8.949 5.536 -22.987 1.00 98.00 101 GLU A C 1
ATOM 757 O O . GLU A 1 101 ? 9.532 4.781 -22.218 1.00 98.00 101 GLU A O 1
ATOM 762 N N . PHE A 1 102 ? 9.622 6.258 -23.881 1.00 98.25 102 PHE A N 1
ATOM 763 C CA . PHE A 1 102 ? 11.091 6.340 -23.932 1.00 98.25 102 PHE A CA 1
ATOM 764 C C . PHE A 1 102 ? 11.611 7.755 -24.191 1.00 98.25 102 PHE A C 1
ATOM 766 O O . PHE A 1 102 ? 12.742 8.060 -23.806 1.00 98.25 102 PHE A O 1
ATOM 773 N N . SER A 1 103 ? 10.777 8.636 -24.759 1.00 94.75 103 SER A N 1
ATOM 774 C CA . SER A 1 103 ? 11.177 9.965 -25.244 1.00 94.75 103 SER A CA 1
ATOM 775 C C . SER A 1 103 ? 11.880 10.824 -24.196 1.00 94.75 103 SER A C 1
ATOM 777 O O . SER A 1 103 ? 12.785 11.590 -24.525 1.00 94.75 103 SER A O 1
ATOM 779 N N . ILE A 1 104 ? 11.502 10.682 -22.921 1.00 95.31 104 ILE A N 1
ATOM 780 C CA . ILE A 1 104 ? 12.131 11.425 -21.828 1.00 95.31 104 ILE A CA 1
ATOM 781 C C . ILE A 1 104 ? 13.608 11.070 -21.653 1.00 95.31 104 ILE A C 1
ATOM 783 O O . ILE A 1 104 ? 14.399 11.949 -21.322 1.00 95.31 104 ILE A O 1
ATOM 787 N N . ASN A 1 105 ? 14.003 9.819 -21.894 1.00 96.56 105 ASN A N 1
ATOM 788 C CA . ASN A 1 105 ? 15.409 9.438 -21.889 1.00 96.56 105 ASN A CA 1
ATOM 789 C C . ASN A 1 105 ? 16.049 9.578 -23.268 1.00 96.56 105 ASN A C 1
ATOM 791 O O . ASN A 1 105 ? 17.228 9.890 -23.310 1.00 96.56 105 ASN A O 1
ATOM 795 N N . ASP A 1 106 ? 15.307 9.453 -24.371 1.00 96.56 106 ASP A N 1
ATOM 796 C CA . ASP A 1 106 ? 15.856 9.722 -25.713 1.00 96.56 106 ASP A CA 1
ATOM 797 C C . ASP A 1 106 ? 16.432 11.141 -25.834 1.00 96.56 106 ASP A C 1
ATOM 799 O O . ASP A 1 106 ? 17.483 11.328 -26.434 1.00 96.56 106 ASP A O 1
ATOM 803 N N . SER A 1 107 ? 15.804 12.110 -25.162 1.00 95.12 107 SER A N 1
ATOM 804 C CA . SER A 1 107 ? 16.293 13.493 -25.088 1.00 95.12 107 SER A CA 1
ATOM 805 C C . SER A 1 107 ? 17.540 13.693 -24.213 1.00 95.12 107 SER A C 1
ATOM 807 O O . SER A 1 107 ? 18.100 14.788 -24.193 1.00 95.12 107 SER A O 1
ATOM 809 N N . VAL A 1 108 ? 17.988 12.691 -23.446 1.00 94.25 108 VAL A N 1
ATOM 810 C CA . VAL A 1 108 ? 19.127 12.862 -22.533 1.00 94.25 108 VAL A CA 1
ATOM 811 C C . VAL A 1 108 ? 20.428 12.919 -23.326 1.00 94.25 108 VAL A C 1
ATOM 813 O O . VAL A 1 108 ? 20.795 11.981 -24.032 1.00 94.25 108 VAL A O 1
ATOM 816 N N . GLU A 1 109 ? 21.184 13.993 -23.120 1.00 88.56 109 GLU A N 1
ATOM 817 C CA . GLU A 1 109 ? 22.345 14.360 -23.934 1.00 88.56 109 GLU A CA 1
ATOM 818 C C . GLU A 1 109 ? 23.395 13.242 -24.063 1.00 88.56 109 GLU A C 1
ATOM 820 O O . GLU A 1 109 ? 23.902 12.978 -25.155 1.00 88.56 109 GLU A O 1
ATOM 825 N N . ARG A 1 110 ? 23.672 12.500 -22.979 1.00 88.12 110 ARG A N 1
ATOM 826 C CA . ARG A 1 110 ? 24.664 11.407 -22.995 1.00 88.12 110 ARG A CA 1
ATOM 827 C C . ARG A 1 110 ? 24.302 10.238 -23.915 1.00 88.12 110 ARG A C 1
ATOM 829 O O . ARG A 1 110 ? 25.197 9.491 -24.299 1.00 88.12 110 ARG A O 1
ATOM 836 N N . PHE A 1 111 ? 23.021 10.051 -24.232 1.00 88.75 111 PHE A N 1
ATOM 837 C CA . PHE A 1 111 ? 22.581 8.968 -25.110 1.00 88.75 111 PHE A CA 1
ATOM 838 C C . PHE A 1 111 ? 22.674 9.343 -26.588 1.00 88.75 111 PHE A C 1
ATOM 840 O O . PHE A 1 111 ? 22.616 8.459 -27.432 1.00 88.75 111 PHE A O 1
ATOM 847 N N . LYS A 1 112 ? 22.900 10.626 -26.914 1.00 84.06 112 LYS A N 1
ATOM 848 C CA . LYS A 1 112 ? 23.026 11.118 -28.297 1.00 84.06 112 LYS A CA 1
ATOM 849 C C . LYS A 1 112 ? 21.835 10.723 -29.189 1.00 84.06 112 LYS A C 1
ATOM 851 O O . LYS A 1 112 ? 21.988 10.598 -30.403 1.00 84.06 112 LYS A O 1
ATOM 856 N N . GLY A 1 113 ? 20.655 10.536 -28.593 1.00 81.31 113 GLY A N 1
ATOM 857 C CA . GLY A 1 113 ? 19.418 10.265 -29.311 1.00 81.31 113 GLY A CA 1
ATOM 858 C C . GLY A 1 113 ? 18.893 11.529 -29.967 1.00 81.31 113 GLY A C 1
ATOM 859 O O . GLY A 1 113 ? 18.512 12.473 -29.284 1.00 81.31 113 GLY A O 1
ATOM 860 N N . SER A 1 114 ? 18.895 11.568 -31.298 1.00 93.62 114 SER A N 1
ATOM 861 C CA . SER A 1 114 ? 18.158 12.598 -32.025 1.00 93.62 114 SER A CA 1
ATOM 862 C C . SER A 1 114 ? 16.679 12.219 -32.117 1.00 93.62 114 SER A C 1
ATOM 864 O O . SER A 1 114 ? 16.309 11.049 -31.966 1.00 93.62 114 SER A O 1
ATOM 866 N N . VAL A 1 115 ? 15.826 13.195 -32.429 1.00 97.00 115 VAL A N 1
ATOM 867 C CA . VAL A 1 115 ? 14.391 12.959 -32.650 1.00 97.00 115 VAL A CA 1
ATOM 868 C C . VAL A 1 115 ? 14.167 11.937 -33.773 1.00 97.00 115 VAL A C 1
ATOM 870 O O . VAL A 1 115 ? 13.247 11.122 -33.693 1.00 97.00 115 VAL A O 1
ATOM 873 N N . GLU A 1 116 ? 15.025 11.931 -34.794 1.00 97.06 116 GLU A N 1
ATOM 874 C CA . GLU A 1 116 ? 14.992 10.989 -35.916 1.00 97.06 116 GLU A CA 1
ATOM 875 C C . GLU A 1 116 ? 15.321 9.561 -35.469 1.00 97.06 116 GLU A C 1
ATOM 877 O O . GLU A 1 116 ? 14.606 8.629 -35.839 1.00 97.06 116 GLU A O 1
ATOM 882 N N . ILE A 1 117 ? 16.352 9.384 -34.634 1.00 96.88 117 ILE A N 1
ATOM 883 C CA . ILE A 1 117 ? 16.713 8.074 -34.065 1.00 96.88 117 ILE A CA 1
ATOM 884 C C . ILE A 1 117 ? 15.583 7.568 -33.164 1.00 96.88 117 ILE A C 1
ATOM 886 O O . ILE A 1 117 ? 15.127 6.433 -33.313 1.00 96.88 117 ILE A O 1
ATOM 890 N N . ALA A 1 118 ? 15.079 8.421 -32.268 1.00 97.81 118 ALA A N 1
ATOM 891 C CA . ALA A 1 118 ? 13.983 8.077 -31.369 1.00 97.81 118 ALA A CA 1
ATOM 892 C C . ALA A 1 118 ? 12.708 7.692 -32.142 1.00 97.81 118 ALA A C 1
ATOM 894 O O . ALA A 1 118 ? 12.036 6.721 -31.783 1.00 97.81 118 ALA A O 1
ATOM 895 N N . ARG A 1 119 ? 12.397 8.404 -33.237 1.00 98.50 119 ARG A N 1
ATOM 896 C CA . ARG A 1 119 ? 11.291 8.068 -34.146 1.00 98.50 119 ARG A CA 1
ATOM 897 C C . ARG A 1 119 ? 11.492 6.699 -34.781 1.00 98.50 119 ARG A C 1
ATOM 899 O O . ARG A 1 119 ? 10.594 5.866 -34.689 1.00 98.50 119 ARG A O 1
ATOM 906 N N . ALA A 1 120 ? 12.647 6.464 -35.402 1.00 98.56 120 ALA A N 1
ATOM 907 C CA . ALA A 1 120 ? 12.937 5.205 -36.083 1.00 98.56 120 ALA A CA 1
ATOM 908 C C . ALA A 1 120 ? 12.837 4.010 -35.119 1.00 98.56 120 ALA A C 1
ATOM 910 O O . ALA A 1 120 ? 12.243 2.980 -35.452 1.00 98.56 120 ALA A O 1
ATOM 911 N N . ASN A 1 121 ? 13.339 4.169 -33.891 1.00 98.75 121 ASN A N 1
ATOM 912 C CA . ASN A 1 121 ? 13.231 3.157 -32.844 1.00 98.75 121 ASN A CA 1
ATOM 913 C C . ASN A 1 121 ? 11.774 2.916 -32.423 1.00 98.75 121 ASN A C 1
ATOM 915 O O . ASN A 1 121 ? 11.338 1.766 -32.328 1.00 98.75 121 ASN A O 1
ATOM 919 N N . LEU A 1 122 ? 10.999 3.981 -32.201 1.00 98.81 122 LEU A N 1
ATOM 920 C CA . LEU A 1 122 ? 9.587 3.873 -31.836 1.00 98.81 122 LEU A CA 1
ATOM 921 C C . LEU A 1 122 ? 8.762 3.183 -32.932 1.00 98.81 122 LEU A C 1
ATOM 923 O O . LEU A 1 122 ? 8.003 2.256 -32.641 1.00 98.81 122 LEU A O 1
ATOM 927 N N . GLU A 1 123 ? 8.934 3.589 -34.187 1.00 98.69 123 GLU A N 1
ATOM 928 C CA . GLU A 1 123 ? 8.254 2.995 -35.342 1.00 98.69 123 GLU A CA 1
ATOM 929 C C . GLU A 1 123 ? 8.649 1.520 -35.528 1.00 98.69 123 GLU A C 1
ATOM 931 O O . GLU A 1 123 ? 7.783 0.680 -35.789 1.00 98.69 123 GLU A O 1
ATOM 936 N N . THR A 1 124 ? 9.916 1.169 -35.280 1.00 98.81 124 THR A N 1
ATOM 937 C CA . THR A 1 124 ? 10.392 -0.226 -35.270 1.00 98.81 124 THR A CA 1
ATOM 938 C C . THR A 1 124 ? 9.695 -1.061 -34.193 1.00 98.81 124 THR A C 1
ATOM 940 O O . THR A 1 124 ? 9.236 -2.178 -34.471 1.00 98.81 124 THR A O 1
ATOM 943 N N . MET A 1 125 ? 9.570 -0.530 -32.971 1.00 98.81 125 MET A N 1
ATOM 944 C CA . MET A 1 125 ? 8.864 -1.212 -31.881 1.00 98.81 125 MET A CA 1
ATOM 945 C C . MET A 1 125 ? 7.381 -1.412 -32.213 1.00 98.81 125 MET A C 1
ATOM 947 O O . MET A 1 125 ? 6.871 -2.529 -32.100 1.00 98.81 125 MET A O 1
ATOM 951 N N . ILE A 1 126 ? 6.703 -0.365 -32.692 1.00 98.75 126 ILE A N 1
ATOM 952 C CA . ILE A 1 126 ? 5.291 -0.414 -33.100 1.00 98.75 126 ILE A CA 1
ATOM 953 C C . ILE A 1 126 ? 5.077 -1.448 -34.211 1.00 98.75 126 ILE A C 1
ATOM 955 O O . ILE A 1 126 ? 4.174 -2.285 -34.113 1.00 98.75 126 ILE A O 1
ATOM 959 N N . GLY A 1 127 ? 5.908 -1.417 -35.256 1.00 98.56 127 GLY A N 1
ATOM 960 C CA . GLY A 1 127 ? 5.822 -2.343 -36.384 1.00 98.56 127 GLY A CA 1
ATOM 961 C C . GLY A 1 127 ? 6.003 -3.798 -35.954 1.00 98.56 127 GLY A C 1
ATOM 962 O O . GLY A 1 127 ? 5.229 -4.665 -36.360 1.00 98.56 127 GLY A O 1
ATOM 963 N N . SER A 1 128 ? 6.963 -4.063 -35.069 1.00 98.75 128 SER A N 1
ATOM 964 C CA . SER A 1 128 ? 7.231 -5.410 -34.551 1.00 98.75 128 SER A CA 1
ATOM 965 C C . SER A 1 128 ? 6.095 -5.935 -33.665 1.00 98.75 128 SER A C 1
ATOM 967 O O . SER A 1 128 ? 5.683 -7.088 -33.816 1.00 98.75 128 SER A O 1
ATOM 969 N N . ILE A 1 129 ? 5.525 -5.087 -32.798 1.00 98.75 129 ILE A N 1
ATOM 970 C CA . ILE A 1 129 ? 4.355 -5.437 -31.974 1.00 98.75 129 ILE A CA 1
ATOM 971 C C . ILE A 1 129 ? 3.158 -5.774 -32.871 1.00 98.75 129 ILE A C 1
ATOM 973 O O . ILE A 1 129 ? 2.567 -6.843 -32.721 1.00 98.75 129 ILE A O 1
ATOM 977 N N . ARG A 1 130 ? 2.845 -4.922 -33.856 1.00 97.81 130 ARG A N 1
ATOM 978 C CA . ARG A 1 130 ? 1.735 -5.149 -34.800 1.00 97.81 130 ARG A CA 1
ATOM 979 C C . ARG A 1 130 ? 1.938 -6.388 -35.664 1.00 97.81 130 ARG A C 1
ATOM 981 O O . ARG A 1 130 ? 0.979 -7.105 -35.931 1.00 97.81 130 ARG A O 1
ATOM 988 N N . LYS A 1 131 ? 3.176 -6.680 -36.072 1.00 98.25 131 LYS A N 1
ATOM 989 C CA . LYS A 1 131 ? 3.505 -7.911 -36.803 1.00 98.25 131 LYS A CA 1
ATOM 990 C C . LYS A 1 131 ? 3.232 -9.159 -35.959 1.00 98.25 131 LYS A C 1
ATOM 992 O O . LYS A 1 131 ? 2.788 -10.167 -36.499 1.00 98.25 131 LYS A O 1
ATOM 997 N N . LYS A 1 132 ? 3.495 -9.103 -34.647 1.00 97.75 132 LYS A N 1
ATOM 998 C CA . LYS A 1 132 ? 3.254 -10.222 -33.723 1.00 97.75 132 LYS A CA 1
ATOM 999 C C . LYS A 1 132 ? 1.777 -10.372 -33.355 1.00 97.75 132 LYS A C 1
ATOM 1001 O O . LYS A 1 132 ? 1.291 -11.497 -33.284 1.00 97.75 132 LYS A O 1
ATOM 1006 N N . ASN A 1 133 ? 1.086 -9.261 -33.113 1.00 97.69 133 ASN A N 1
ATOM 1007 C CA . ASN A 1 133 ? -0.340 -9.212 -32.815 1.00 97.69 133 ASN A CA 1
ATOM 1008 C C . ASN A 1 133 ? -0.967 -7.965 -33.474 1.00 97.69 133 ASN A C 1
ATOM 1010 O O . ASN A 1 133 ? -0.906 -6.875 -32.899 1.00 97.69 133 ASN A O 1
ATOM 1014 N N . PRO A 1 134 ? -1.619 -8.109 -34.644 1.00 97.06 134 PRO A N 1
ATOM 1015 C CA . PRO A 1 134 ? -2.268 -6.991 -35.335 1.00 97.06 134 PRO A CA 1
ATOM 1016 C C . PRO A 1 134 ? -3.405 -6.338 -34.537 1.00 97.06 134 PRO A C 1
ATOM 1018 O O . PRO A 1 134 ? -3.796 -5.210 -34.831 1.00 97.06 134 PRO A O 1
ATOM 1021 N N . GLN A 1 135 ? -3.949 -7.044 -33.540 1.00 95.75 135 GLN A N 1
ATOM 1022 C CA . GLN A 1 135 ? -5.018 -6.550 -32.675 1.00 95.75 135 GLN A CA 1
ATOM 1023 C C . GLN A 1 135 ? -4.503 -5.889 -31.394 1.00 95.75 135 GLN A C 1
ATOM 1025 O O . GLN A 1 135 ? -5.314 -5.298 -30.677 1.00 95.75 135 GLN A O 1
ATOM 1030 N N . CYS A 1 136 ? -3.193 -5.940 -31.128 1.00 98.06 136 CYS A N 1
ATOM 1031 C CA . CYS A 1 136 ? -2.604 -5.309 -29.956 1.00 98.06 136 CYS A CA 1
ATOM 1032 C C . CYS A 1 136 ? -2.872 -3.802 -29.975 1.00 98.06 136 CYS A C 1
ATOM 1034 O O . CYS A 1 136 ? -2.520 -3.106 -30.932 1.00 98.06 136 CYS A O 1
ATOM 1036 N N . GLU A 1 137 ? -3.477 -3.293 -28.908 1.00 98.31 137 GLU A N 1
ATOM 1037 C CA . GLU A 1 137 ? -3.598 -1.857 -28.697 1.00 98.31 137 GLU A CA 1
ATOM 1038 C C . GLU A 1 137 ? -2.233 -1.294 -28.294 1.00 98.31 137 GLU A C 1
ATOM 1040 O O . GLU A 1 137 ? -1.537 -1.861 -27.453 1.00 98.31 137 GLU A O 1
ATOM 1045 N N . ILE A 1 138 ? -1.812 -0.196 -28.915 1.00 98.69 138 ILE A N 1
ATOM 1046 C CA . ILE A 1 138 ? -0.562 0.478 -28.560 1.00 98.69 138 ILE A CA 1
ATOM 1047 C C . ILE A 1 138 ? -0.923 1.868 -28.062 1.00 98.69 138 ILE A C 1
ATOM 1049 O O . ILE A 1 138 ? -1.609 2.621 -28.755 1.00 98.69 138 ILE A O 1
ATOM 1053 N N . VAL A 1 139 ? -0.448 2.181 -26.862 1.00 98.50 139 VAL A N 1
ATOM 1054 C CA . VAL A 1 139 ? -0.689 3.439 -26.167 1.00 98.50 139 VAL A CA 1
ATOM 1055 C C . VAL A 1 139 ? 0.645 4.143 -25.978 1.00 98.50 139 VAL A C 1
ATOM 1057 O O . VAL A 1 139 ? 1.554 3.609 -25.345 1.00 98.50 139 VAL A O 1
ATOM 1060 N N . LEU A 1 140 ? 0.783 5.340 -26.534 1.00 98.56 140 LEU A N 1
ATOM 1061 C CA . LEU A 1 140 ? 1.983 6.152 -26.352 1.00 98.56 140 LEU A CA 1
ATOM 1062 C C . LEU A 1 140 ? 1.798 7.088 -25.162 1.00 98.56 140 LEU A C 1
ATOM 1064 O O . LEU A 1 140 ? 0.699 7.597 -24.938 1.00 98.56 140 LEU A O 1
ATOM 1068 N N . MET A 1 141 ? 2.867 7.332 -24.407 1.00 98.31 141 MET A N 1
ATOM 1069 C CA . MET A 1 141 ? 2.830 8.246 -23.266 1.00 98.31 141 MET A CA 1
ATOM 1070 C C . MET A 1 141 ? 3.953 9.274 -23.349 1.00 98.31 141 MET A C 1
ATOM 1072 O O . MET A 1 141 ? 5.121 8.921 -23.516 1.00 98.31 141 MET A O 1
ATOM 1076 N N . THR A 1 142 ? 3.603 10.548 -23.183 1.00 96.62 142 THR A N 1
ATOM 1077 C CA . THR A 1 142 ? 4.582 11.573 -22.795 1.00 96.62 142 THR A CA 1
ATOM 1078 C C . THR A 1 142 ? 4.666 11.615 -21.273 1.00 96.62 142 THR A C 1
ATOM 1080 O O . THR A 1 142 ? 3.755 11.159 -20.581 1.00 96.62 142 THR A O 1
ATOM 1083 N N . MET A 1 143 ? 5.761 12.146 -20.735 1.00 96.81 143 MET A N 1
ATOM 1084 C CA . MET A 1 143 ? 6.041 12.107 -19.301 1.00 96.81 143 MET A CA 1
ATOM 1085 C C . MET A 1 143 ? 6.260 13.516 -18.738 1.00 96.81 143 MET A C 1
ATOM 1087 O O . MET A 1 143 ? 5.623 14.479 -19.169 1.00 96.81 143 MET A O 1
ATOM 1091 N N . THR A 1 144 ? 7.088 13.648 -17.706 1.00 96.44 144 THR A N 1
ATOM 1092 C CA . THR A 1 144 ? 7.379 14.920 -17.042 1.00 96.44 144 THR A CA 1
ATOM 1093 C C . THR A 1 144 ? 8.315 15.808 -17.883 1.00 96.44 144 THR A C 1
ATOM 1095 O O . THR A 1 144 ? 8.863 15.354 -18.892 1.00 96.44 144 THR A O 1
ATOM 1098 N N . PRO A 1 145 ? 8.519 17.083 -17.498 1.00 94.38 145 PRO A N 1
ATOM 1099 C CA . PRO A 1 145 ? 9.395 17.991 -18.235 1.00 94.38 145 PRO A CA 1
ATOM 1100 C C . PRO A 1 145 ? 10.884 17.635 -18.205 1.00 94.38 145 PRO A C 1
ATOM 1102 O O . PRO A 1 145 ? 11.560 17.817 -19.212 1.00 94.38 145 PRO A O 1
ATOM 1105 N N . GLY A 1 146 ? 11.401 17.121 -17.086 1.00 93.38 146 GLY A N 1
ATOM 1106 C CA . GLY A 1 146 ? 12.796 16.689 -16.965 1.00 93.38 146 GLY A CA 1
ATOM 1107 C C . GLY A 1 146 ? 13.830 17.810 -17.132 1.00 93.38 146 GLY A C 1
ATOM 1108 O O . GLY A 1 146 ? 14.962 17.538 -17.531 1.00 93.38 146 GLY A O 1
ATOM 1109 N N . ASP A 1 147 ? 13.441 19.044 -16.809 1.00 90.62 147 ASP A N 1
ATOM 1110 C CA . ASP A 1 147 ? 14.141 20.312 -17.064 1.00 90.62 147 ASP A CA 1
ATOM 1111 C C . ASP A 1 147 ? 15.023 20.802 -15.894 1.00 90.62 147 ASP A C 1
ATOM 1113 O O . ASP A 1 147 ? 15.412 21.966 -15.842 1.00 90.62 147 ASP A O 1
ATOM 1117 N N . SER A 1 148 ? 15.367 19.923 -14.945 1.00 88.56 148 SER A N 1
ATOM 1118 C CA . SER A 1 148 ? 16.174 20.285 -13.765 1.00 88.56 148 SER A CA 1
ATOM 1119 C C . SER A 1 148 ? 17.665 20.507 -14.036 1.00 88.56 148 SER A C 1
ATOM 1121 O O . SER A 1 148 ? 18.348 21.054 -13.173 1.00 88.56 148 SER A O 1
ATOM 1123 N N . TYR A 1 149 ? 18.188 20.075 -15.186 1.00 88.62 149 TYR A N 1
ATOM 1124 C CA . TYR A 1 149 ? 19.620 20.136 -15.489 1.00 88.62 149 TYR A CA 1
ATOM 1125 C C . TYR A 1 149 ? 19.916 21.114 -16.636 1.00 88.62 149 TYR A C 1
ATOM 1127 O O . TYR A 1 149 ? 19.252 21.020 -17.672 1.00 88.62 149 TYR A O 1
ATOM 1135 N N . PRO A 1 150 ? 20.908 22.014 -16.484 1.00 89.75 150 PRO A N 1
ATOM 1136 C CA . PRO A 1 150 ? 21.278 22.980 -17.519 1.00 89.75 150 PRO A CA 1
ATOM 1137 C C . PRO A 1 150 ? 22.005 22.310 -18.692 1.00 89.75 150 PRO A C 1
ATOM 1139 O O . PRO A 1 150 ? 22.498 21.189 -18.561 1.00 89.75 150 PRO A O 1
ATOM 1142 N N . GLU A 1 151 ? 22.091 23.018 -19.819 1.00 88.81 151 GLU A N 1
ATOM 1143 C CA . GLU A 1 151 ? 22.853 22.595 -21.001 1.00 88.81 151 GLU A CA 1
ATOM 1144 C C . GLU A 1 151 ? 24.309 22.245 -20.637 1.00 88.81 151 GLU A C 1
ATOM 1146 O O . GLU A 1 151 ? 24.933 22.913 -19.808 1.00 88.81 151 GLU A O 1
ATOM 1151 N N . GLY A 1 152 ? 24.836 21.159 -21.213 1.00 83.50 152 GLY A N 1
ATOM 1152 C CA . GLY A 1 152 ? 26.174 20.634 -20.920 1.00 83.50 152 GLY A CA 1
ATOM 1153 C C . GLY A 1 152 ? 26.247 19.684 -19.716 1.00 83.50 152 GLY A C 1
ATOM 1154 O O . GLY A 1 152 ? 27.294 19.083 -19.467 1.00 83.50 152 GLY A O 1
ATOM 1155 N N . HIS A 1 153 ? 25.159 19.500 -18.961 1.00 90.62 153 HIS A N 1
ATOM 1156 C CA . HIS A 1 153 ? 25.099 18.501 -17.894 1.00 90.62 153 HIS A CA 1
ATOM 1157 C C . HIS A 1 153 ? 24.786 17.097 -18.448 1.00 90.62 153 HIS A C 1
ATOM 1159 O O . HIS A 1 153 ? 23.887 16.922 -19.260 1.00 90.62 153 HIS A O 1
ATOM 1165 N N . PHE A 1 154 ? 25.415 16.040 -17.917 1.00 87.88 154 PHE A N 1
ATOM 1166 C CA . PHE A 1 154 ? 25.257 14.650 -18.409 1.00 87.88 154 PHE A CA 1
ATOM 1167 C C . PHE A 1 154 ? 23.822 14.070 -18.349 1.00 87.88 154 PHE A C 1
ATOM 1169 O O . PHE A 1 154 ? 23.551 12.985 -18.875 1.00 87.88 154 PHE A O 1
ATOM 1176 N N . SER A 1 155 ? 22.924 14.743 -17.627 1.00 89.38 155 SER A N 1
ATOM 1177 C CA . SER A 1 155 ? 21.495 14.415 -17.499 1.00 89.38 155 SER A CA 1
ATOM 1178 C C . SER A 1 155 ? 20.576 15.509 -18.056 1.00 89.38 155 SER A C 1
ATOM 1180 O O . SER A 1 155 ? 19.369 15.468 -17.812 1.00 89.38 155 SER A O 1
ATOM 1182 N N . HIS A 1 156 ? 21.136 16.489 -18.769 1.00 93.31 156 HIS A N 1
ATOM 1183 C CA . HIS A 1 156 ? 20.371 17.478 -19.513 1.00 93.31 156 HIS A CA 1
ATOM 1184 C C . HIS A 1 156 ? 19.513 16.788 -20.573 1.00 93.31 156 HIS A C 1
ATOM 1186 O O . HIS A 1 156 ? 19.960 15.840 -21.224 1.00 93.31 156 HIS A O 1
ATOM 1192 N N . ARG A 1 157 ? 18.271 17.254 -20.712 1.00 93.69 157 ARG A N 1
ATOM 1193 C CA . ARG A 1 157 ? 17.316 16.765 -21.704 1.00 93.69 157 ARG A CA 1
ATOM 1194 C C . ARG A 1 157 ? 17.167 17.786 -22.808 1.00 93.69 157 ARG A C 1
ATOM 1196 O O . ARG A 1 157 ? 16.415 18.750 -22.679 1.00 93.69 157 ARG A O 1
ATOM 1203 N N . LYS A 1 158 ? 17.907 17.550 -23.879 1.00 90.19 158 LYS A N 1
ATOM 1204 C CA . LYS A 1 158 ? 17.947 18.400 -25.053 1.00 90.19 158 LYS A CA 1
ATOM 1205 C C . LYS A 1 158 ? 16.696 18.175 -25.901 1.00 90.19 158 LYS A C 1
ATOM 1207 O O . LYS A 1 158 ? 16.341 17.039 -26.206 1.00 90.19 158 LYS A O 1
ATOM 1212 N N . ASP A 1 159 ? 16.031 19.262 -26.281 1.00 89.56 159 ASP A N 1
ATOM 1213 C CA . ASP A 1 159 ? 14.883 19.245 -27.197 1.00 89.56 159 ASP A CA 1
ATOM 1214 C C . ASP A 1 159 ? 13.758 18.284 -26.758 1.00 89.56 159 ASP A C 1
ATOM 1216 O O . ASP A 1 159 ? 13.141 17.589 -27.571 1.00 89.56 159 ASP A O 1
ATOM 1220 N N . ILE A 1 160 ? 13.481 18.215 -25.449 1.00 94.31 160 ILE A N 1
ATOM 1221 C CA . ILE A 1 160 ? 12.449 17.326 -24.888 1.00 94.31 160 ILE A CA 1
ATOM 1222 C C . ILE A 1 160 ? 11.067 17.559 -25.521 1.00 94.31 160 ILE A C 1
ATOM 1224 O O . ILE A 1 160 ? 10.330 16.610 -25.788 1.00 94.31 160 ILE A O 1
ATOM 1228 N N . GLU A 1 161 ? 10.724 18.813 -25.825 1.00 93.50 161 GLU A N 1
ATOM 1229 C CA . GLU A 1 161 ? 9.464 19.166 -26.487 1.00 93.50 161 GLU A CA 1
ATOM 1230 C C . GLU A 1 161 ? 9.371 18.584 -27.900 1.00 93.50 161 GLU A C 1
ATOM 1232 O O . GLU A 1 161 ? 8.318 18.070 -28.275 1.00 93.50 161 GLU A O 1
ATOM 1237 N N . ALA A 1 162 ? 10.475 18.581 -28.653 1.00 95.56 162 ALA A N 1
ATOM 1238 C CA . ALA A 1 162 ? 10.525 17.984 -29.984 1.00 95.56 162 ALA A CA 1
ATOM 1239 C C . ALA A 1 162 ? 10.380 16.453 -29.922 1.00 95.56 162 ALA A C 1
ATOM 1241 O O . ALA A 1 162 ? 9.677 15.861 -30.742 1.00 95.56 162 ALA A O 1
ATOM 1242 N N . HIS A 1 163 ? 10.960 15.807 -28.906 1.00 97.19 163 HIS A N 1
ATOM 1243 C CA . HIS A 1 163 ? 10.775 14.373 -28.662 1.00 97.19 163 HIS A CA 1
ATOM 1244 C C . HIS A 1 163 ? 9.323 14.021 -28.298 1.00 97.19 163 HIS A C 1
ATOM 1246 O O . HIS A 1 163 ? 8.792 13.009 -28.764 1.00 97.19 163 HIS A O 1
ATOM 1252 N N . TYR A 1 164 ? 8.644 14.850 -27.501 1.00 97.12 164 TYR A N 1
ATOM 1253 C CA . TYR A 1 164 ? 7.221 14.656 -27.212 1.00 97.12 164 TYR A CA 1
ATOM 1254 C C . TYR A 1 164 ? 6.317 14.977 -28.407 1.00 97.12 164 TYR A C 1
ATOM 1256 O O . TYR A 1 164 ? 5.339 14.261 -28.632 1.00 97.12 164 TYR A O 1
ATOM 1264 N N . GLU A 1 165 ? 6.650 15.980 -29.221 1.00 94.88 165 GLU A N 1
ATOM 1265 C CA . GLU A 1 165 ? 5.936 16.233 -30.476 1.00 94.88 165 GLU A CA 1
ATOM 1266 C C . GLU A 1 165 ? 6.106 15.076 -31.466 1.00 94.88 165 GLU A C 1
ATOM 1268 O O . GLU A 1 165 ? 5.155 14.697 -32.153 1.00 94.88 165 GLU A O 1
ATOM 1273 N N . MET A 1 166 ? 7.270 14.425 -31.480 1.00 97.38 166 MET A N 1
ATOM 1274 C CA . MET A 1 166 ? 7.467 13.195 -32.240 1.00 97.38 166 MET A CA 1
ATOM 1275 C C . MET A 1 166 ? 6.484 12.103 -31.796 1.00 97.38 166 MET A C 1
ATOM 1277 O O . MET A 1 166 ? 5.778 11.569 -32.653 1.00 97.38 166 MET A O 1
ATOM 1281 N N . TYR A 1 167 ? 6.329 11.848 -30.491 1.00 97.94 167 TYR A N 1
ATOM 1282 C CA . TYR A 1 167 ? 5.333 10.890 -29.979 1.00 97.94 167 TYR A CA 1
ATOM 1283 C C . TYR A 1 167 ? 3.908 11.253 -30.413 1.00 97.94 167 TYR A C 1
ATOM 1285 O O . TYR A 1 167 ? 3.174 10.389 -30.896 1.00 97.94 167 TYR A O 1
ATOM 1293 N N . ARG A 1 168 ? 3.527 12.535 -30.315 1.00 94.00 168 ARG A N 1
ATOM 1294 C CA . ARG A 1 168 ? 2.222 13.020 -30.797 1.00 94.00 168 ARG A CA 1
ATOM 1295 C C . ARG A 1 168 ? 2.029 12.760 -32.286 1.00 94.00 168 ARG A C 1
ATOM 1297 O O . ARG A 1 168 ? 0.969 12.297 -32.702 1.00 94.00 168 ARG A O 1
ATOM 1304 N N . SER A 1 169 ? 3.046 13.039 -33.093 1.00 89.31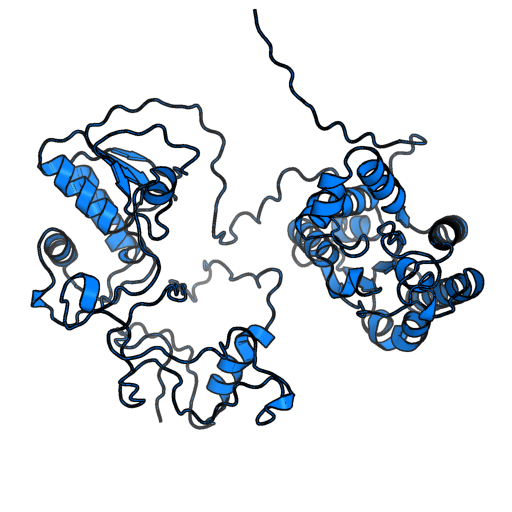 169 SER A N 1
ATOM 1305 C CA . SER A 1 169 ? 2.984 12.853 -34.542 1.00 89.31 169 SER A CA 1
ATOM 1306 C C . SER A 1 169 ? 2.884 11.377 -34.941 1.00 89.31 169 SER A C 1
ATOM 1308 O O . SER A 1 169 ? 2.074 11.049 -35.806 1.00 89.31 169 SER A O 1
ATOM 1310 N N . VAL A 1 170 ? 3.632 10.482 -34.280 1.00 95.75 170 VAL A N 1
ATOM 1311 C CA . VAL A 1 170 ? 3.560 9.028 -34.499 1.00 95.75 170 VAL A CA 1
ATOM 1312 C C . VAL A 1 170 ? 2.200 8.494 -34.061 1.00 95.75 170 VAL A C 1
ATOM 1314 O O . VAL A 1 170 ? 1.607 7.691 -34.779 1.00 95.75 170 VAL A O 1
ATOM 1317 N N . ALA A 1 171 ? 1.658 8.978 -32.937 1.00 89.75 171 ALA A N 1
ATOM 1318 C CA . ALA A 1 171 ? 0.321 8.600 -32.495 1.00 89.75 171 ALA A CA 1
ATOM 1319 C C . ALA A 1 171 ? -0.751 8.987 -33.523 1.00 89.75 171 ALA A C 1
ATOM 1321 O O . ALA A 1 171 ? -1.543 8.135 -33.925 1.00 89.75 171 ALA A O 1
ATOM 1322 N N . ARG A 1 172 ? -0.732 10.237 -34.011 1.00 89.50 172 ARG A N 1
ATOM 1323 C CA . ARG A 1 172 ? -1.660 10.713 -35.052 1.00 89.50 172 ARG A CA 1
ATOM 1324 C C . ARG A 1 172 ? -1.530 9.906 -36.345 1.00 89.50 172 ARG A C 1
ATOM 1326 O O . ARG A 1 172 ? -2.535 9.437 -36.865 1.00 89.50 172 ARG A O 1
ATOM 1333 N N . ALA A 1 173 ? -0.307 9.707 -36.842 1.00 85.62 173 ALA A N 1
ATOM 1334 C CA . ALA A 1 173 ? -0.061 8.968 -38.082 1.00 85.62 173 ALA A CA 1
ATOM 1335 C C . ALA A 1 173 ? -0.460 7.486 -37.977 1.00 85.62 173 ALA A C 1
ATOM 1337 O O . ALA A 1 173 ? -0.945 6.895 -38.938 1.00 85.62 173 ALA A O 1
ATOM 1338 N N . GLY A 1 174 ? -0.266 6.881 -36.804 1.00 89.19 174 GLY A N 1
ATOM 1339 C CA . GLY A 1 174 ? -0.576 5.480 -36.544 1.00 89.19 174 GLY A CA 1
ATOM 1340 C C . GLY A 1 174 ? -1.997 5.209 -36.048 1.00 89.19 174 GLY A C 1
ATOM 1341 O O . GLY A 1 174 ? -2.291 4.036 -35.798 1.00 89.19 174 GLY A O 1
ATOM 1342 N N . ASN A 1 175 ? -2.828 6.247 -35.876 1.00 87.50 175 ASN A N 1
ATOM 1343 C CA . ASN A 1 175 ? -4.110 6.210 -35.162 1.00 87.50 175 ASN A CA 1
ATOM 1344 C C . ASN A 1 175 ? -4.007 5.462 -33.817 1.00 87.50 175 ASN A C 1
ATOM 1346 O O . ASN A 1 175 ? -4.741 4.511 -33.548 1.00 87.50 175 ASN A O 1
ATOM 1350 N N . LEU A 1 176 ? -3.002 5.828 -33.021 1.00 93.75 176 LEU A N 1
ATOM 1351 C CA . LEU A 1 176 ? -2.733 5.248 -31.708 1.00 93.75 176 LEU A CA 1
ATOM 1352 C C . LEU A 1 176 ? -3.308 6.133 -30.610 1.00 93.75 176 LEU A C 1
ATOM 1354 O O . LEU A 1 176 ? -3.303 7.360 -30.723 1.00 93.75 176 LEU A O 1
ATOM 1358 N N . LEU A 1 177 ? -3.713 5.507 -29.506 1.00 93.38 177 LEU A N 1
ATOM 1359 C CA . LEU A 1 177 ? -4.065 6.246 -28.303 1.00 93.38 177 LEU A CA 1
ATOM 1360 C C . LEU A 1 177 ? -2.812 6.939 -27.750 1.00 93.38 177 LEU A C 1
ATOM 1362 O O . LEU A 1 177 ? -1.760 6.316 -27.588 1.00 93.38 177 LEU A O 1
ATOM 1366 N N . LEU A 1 178 ? -2.937 8.227 -27.439 1.00 94.00 178 LEU A N 1
ATOM 1367 C CA . LEU A 1 178 ? -1.892 9.018 -26.801 1.00 94.00 178 LEU A CA 1
ATOM 1368 C C . LEU A 1 178 ? -2.367 9.501 -25.435 1.00 94.00 178 LEU A C 1
ATOM 1370 O O . LEU A 1 178 ? -3.401 10.156 -25.324 1.00 94.00 178 LEU A O 1
ATOM 1374 N N . ILE A 1 179 ? -1.560 9.245 -24.412 1.00 95.94 179 ILE A N 1
ATOM 1375 C CA . ILE A 1 179 ? -1.728 9.804 -23.074 1.00 95.94 179 ILE A CA 1
ATOM 1376 C C . ILE A 1 179 ? -0.654 10.876 -22.889 1.00 95.94 179 ILE A C 1
ATOM 1378 O O . ILE A 1 179 ? 0.504 10.586 -22.586 1.00 95.94 179 ILE A O 1
ATOM 1382 N N . ASP A 1 180 ? -1.030 12.131 -23.123 1.00 91.75 180 ASP A N 1
ATOM 1383 C CA . ASP A 1 180 ? -0.100 13.259 -23.088 1.00 91.75 180 ASP A CA 1
ATOM 1384 C C . ASP A 1 180 ? -0.058 13.896 -21.686 1.00 91.75 180 ASP A C 1
ATOM 1386 O O . ASP A 1 180 ? -0.849 14.783 -21.357 1.00 91.75 180 ASP A O 1
ATOM 1390 N N . HIS A 1 181 ? 0.846 13.426 -20.820 1.00 94.31 181 HIS A N 1
ATOM 1391 C CA . HIS A 1 181 ? 1.002 13.982 -19.471 1.00 94.31 181 HIS A CA 1
ATOM 1392 C C . HIS A 1 181 ? 1.737 15.325 -19.451 1.00 94.31 181 HIS A C 1
ATOM 1394 O O . HIS A 1 181 ? 1.537 16.116 -18.524 1.00 94.31 181 HIS A O 1
ATOM 1400 N N . TYR A 1 182 ? 2.584 15.592 -20.446 1.00 92.88 182 TYR A N 1
ATOM 1401 C CA . TYR A 1 182 ? 3.500 16.730 -20.443 1.00 92.88 182 TYR A CA 1
ATOM 1402 C C . TYR A 1 182 ? 2.808 18.098 -20.247 1.00 92.88 182 TYR A C 1
ATOM 1404 O O . TYR A 1 182 ? 3.224 18.831 -19.343 1.00 92.88 182 TYR A O 1
ATOM 1412 N N . PRO A 1 183 ? 1.715 18.446 -20.964 1.00 85.25 183 PRO A N 1
ATOM 1413 C CA . PRO A 1 183 ? 1.012 19.714 -20.756 1.00 85.25 183 PRO A CA 1
ATOM 1414 C C . PRO A 1 183 ? 0.482 19.886 -19.329 1.00 85.25 183 PRO A C 1
ATOM 1416 O O . PRO A 1 183 ? 0.564 20.976 -18.766 1.00 85.25 183 PRO A O 1
ATOM 1419 N N . ASN A 1 184 ? -0.006 18.807 -18.707 1.00 86.88 184 ASN A N 1
ATOM 1420 C CA . ASN A 1 184 ? -0.533 18.846 -17.340 1.00 86.88 184 ASN A CA 1
ATOM 1421 C C . ASN A 1 184 ? 0.576 19.122 -16.320 1.00 86.88 184 ASN A C 1
ATOM 1423 O O . ASN A 1 184 ? 0.376 19.883 -15.370 1.00 86.88 184 ASN A O 1
ATOM 1427 N N . TRP A 1 185 ? 1.758 18.542 -16.534 1.00 93.94 185 TRP A N 1
ATOM 1428 C CA . TRP A 1 185 ? 2.928 18.813 -15.708 1.00 93.94 185 TRP A CA 1
ATOM 1429 C C . TRP A 1 185 ? 3.462 20.231 -15.903 1.00 93.94 185 TRP A C 1
ATOM 1431 O O . TRP A 1 185 ? 3.736 20.893 -14.905 1.00 93.94 185 TRP A O 1
ATOM 1441 N N . LYS A 1 186 ? 3.543 20.736 -17.142 1.00 90.62 186 LYS A N 1
ATOM 1442 C CA . LYS A 1 186 ? 3.937 22.131 -17.416 1.00 90.62 186 LYS A CA 1
ATOM 1443 C C . LYS A 1 186 ? 2.955 23.130 -16.810 1.00 90.62 186 LYS A C 1
ATOM 1445 O O . LYS A 1 186 ? 3.383 24.108 -16.203 1.00 90.62 186 LYS A O 1
ATOM 1450 N N . ALA A 1 187 ? 1.653 22.860 -16.900 1.00 85.69 187 ALA A N 1
ATOM 1451 C CA . ALA A 1 187 ? 0.630 23.695 -16.280 1.00 85.69 187 ALA A CA 1
ATOM 1452 C C . ALA A 1 187 ? 0.755 23.708 -14.748 1.00 85.69 187 ALA A C 1
ATOM 1454 O O . ALA A 1 187 ? 0.639 24.769 -14.137 1.00 85.69 187 ALA A O 1
ATOM 1455 N N . LEU A 1 188 ? 1.022 22.553 -14.120 1.00 90.69 188 LEU A N 1
ATOM 1456 C CA . LEU A 1 188 ? 1.280 22.482 -12.679 1.00 90.69 188 LEU A CA 1
ATOM 1457 C C . LEU A 1 188 ? 2.560 23.239 -12.299 1.00 90.69 188 LEU A C 1
ATOM 1459 O O . LEU A 1 188 ? 2.529 24.048 -11.382 1.00 90.69 188 LEU A O 1
ATOM 1463 N N . GLN A 1 189 ? 3.654 23.021 -13.027 1.00 93.06 189 GLN A N 1
ATOM 1464 C CA . GLN A 1 189 ? 4.944 23.676 -12.800 1.00 93.06 189 GLN A CA 1
ATOM 1465 C C . GLN A 1 189 ? 4.842 25.206 -12.886 1.00 93.06 189 GLN A C 1
ATOM 1467 O O . GLN A 1 189 ? 5.473 25.902 -12.092 1.00 93.06 189 GLN A O 1
ATOM 1472 N N . ALA A 1 190 ? 4.044 25.724 -13.826 1.00 90.62 190 ALA A N 1
ATOM 1473 C CA . ALA A 1 190 ? 3.826 27.158 -14.002 1.00 90.62 190 ALA A CA 1
ATOM 1474 C C . ALA A 1 190 ? 2.926 27.766 -12.914 1.00 90.62 190 ALA A C 1
ATOM 1476 O O . ALA A 1 190 ? 3.178 28.885 -12.474 1.00 90.62 190 ALA A O 1
ATOM 1477 N N . ARG A 1 191 ? 1.877 27.048 -12.485 1.00 94.69 191 ARG A N 1
ATOM 1478 C CA . ARG A 1 191 ? 0.896 27.569 -11.516 1.00 94.69 191 ARG A CA 1
ATOM 1479 C C . ARG A 1 191 ? 1.307 27.385 -10.054 1.00 94.69 191 ARG A C 1
ATOM 1481 O O . ARG A 1 191 ? 0.930 28.200 -9.224 1.00 94.69 191 ARG A O 1
ATOM 1488 N N . ASP A 1 192 ? 2.013 26.300 -9.739 1.00 94.94 192 ASP A N 1
ATOM 1489 C CA . ASP A 1 192 ? 2.360 25.891 -8.376 1.00 94.94 192 ASP A CA 1
ATOM 1490 C C . ASP A 1 192 ? 3.659 25.070 -8.383 1.00 94.94 192 ASP A C 1
ATOM 1492 O O . ASP A 1 192 ? 3.681 23.835 -8.466 1.00 94.94 192 ASP A O 1
ATOM 1496 N N . LYS A 1 193 ? 4.774 25.799 -8.335 1.00 94.06 193 LYS A N 1
ATOM 1497 C CA . LYS A 1 193 ? 6.119 25.228 -8.414 1.00 94.06 193 LYS A CA 1
ATOM 1498 C C . LYS A 1 193 ? 6.462 24.365 -7.198 1.00 94.06 193 LYS A C 1
ATOM 1500 O O . LYS A 1 193 ? 7.155 23.361 -7.358 1.00 94.06 193 LYS A O 1
ATOM 1505 N N . GLU A 1 194 ? 5.976 24.721 -6.011 1.00 94.75 194 GLU A N 1
ATOM 1506 C CA . GLU A 1 194 ? 6.213 23.948 -4.786 1.00 94.75 194 GLU A CA 1
ATOM 1507 C C . GLU A 1 194 ? 5.486 22.605 -4.843 1.00 94.75 194 GLU A C 1
ATOM 1509 O O . GLU A 1 194 ? 6.085 21.558 -4.584 1.00 94.75 194 GLU A O 1
ATOM 1514 N N . LEU A 1 195 ? 4.221 22.601 -5.271 1.00 92.31 195 LEU A N 1
ATOM 1515 C CA . LEU A 1 195 ? 3.469 21.364 -5.455 1.00 92.31 195 LEU A CA 1
ATOM 1516 C C . LEU A 1 195 ? 4.052 20.506 -6.580 1.00 92.31 195 LEU A C 1
ATOM 1518 O O . LEU A 1 195 ? 4.132 19.283 -6.440 1.00 92.31 195 LEU A O 1
ATOM 1522 N N . PHE A 1 196 ? 4.517 21.124 -7.670 1.00 95.12 196 PHE A N 1
ATOM 1523 C CA . PHE A 1 196 ? 5.266 20.412 -8.704 1.00 95.12 196 PHE A CA 1
ATOM 1524 C C . PHE A 1 196 ? 6.506 19.722 -8.121 1.00 95.12 196 PHE A C 1
ATOM 1526 O O . PHE A 1 196 ? 6.682 18.527 -8.337 1.00 95.12 196 PHE A O 1
ATOM 1533 N N . GLN A 1 197 ? 7.320 20.421 -7.325 1.00 94.50 197 GLN A N 1
ATOM 1534 C CA . GLN A 1 197 ? 8.510 19.847 -6.681 1.00 94.50 197 GLN A CA 1
ATOM 1535 C C . GLN A 1 197 ? 8.163 18.767 -5.646 1.00 94.50 197 GLN A C 1
ATOM 1537 O O . GLN A 1 197 ? 8.889 17.778 -5.522 1.00 94.50 197 GLN A O 1
ATOM 1542 N N . LYS A 1 198 ? 7.031 18.889 -4.941 1.00 93.56 198 LYS A N 1
ATOM 1543 C CA . LYS A 1 198 ? 6.507 17.823 -4.072 1.00 93.56 198 LYS A CA 1
ATOM 1544 C C . LYS A 1 198 ? 6.209 16.557 -4.879 1.00 93.56 198 LYS A C 1
ATOM 1546 O O . LYS A 1 198 ? 6.504 15.446 -4.429 1.00 93.56 198 LYS A O 1
ATOM 1551 N N . TYR A 1 199 ? 5.604 16.715 -6.053 1.00 94.31 199 TYR A N 1
ATOM 1552 C CA . TYR A 1 199 ? 5.187 15.600 -6.900 1.00 94.31 199 TYR A CA 1
ATOM 1553 C C . TYR A 1 199 ? 6.308 15.032 -7.753 1.00 94.31 199 TYR A C 1
ATOM 1555 O O . TYR A 1 199 ? 6.284 13.833 -7.997 1.00 94.31 199 TYR A O 1
ATOM 1563 N N . VAL A 1 200 ? 7.281 15.834 -8.171 1.00 94.12 200 VAL A N 1
ATOM 1564 C CA . VAL A 1 200 ? 8.374 15.437 -9.063 1.00 94.12 200 VAL A CA 1
ATOM 1565 C C . VAL A 1 200 ? 9.653 16.168 -8.633 1.00 94.12 200 VAL A C 1
ATOM 1567 O O . VAL A 1 200 ? 10.003 17.221 -9.164 1.00 94.12 200 VAL A O 1
ATOM 1570 N N . ARG A 1 201 ? 10.352 15.620 -7.630 1.00 90.81 201 ARG A N 1
ATOM 1571 C CA . ARG A 1 201 ? 11.474 16.301 -6.948 1.00 90.81 201 ARG A CA 1
ATOM 1572 C C . ARG A 1 201 ? 12.653 16.623 -7.865 1.00 90.81 201 ARG A C 1
ATOM 1574 O O . ARG A 1 201 ? 13.296 17.651 -7.694 1.00 90.81 201 ARG A O 1
ATOM 1581 N N . ASP A 1 202 ? 12.927 15.748 -8.822 1.00 91.31 202 ASP A N 1
ATOM 1582 C CA . ASP A 1 202 ? 14.036 15.849 -9.776 1.00 91.31 202 ASP A CA 1
ATOM 1583 C C . ASP A 1 202 ? 13.569 16.249 -11.190 1.00 91.31 202 ASP A C 1
ATOM 1585 O O . ASP A 1 202 ? 14.309 16.080 -12.156 1.00 91.31 202 ASP A O 1
ATOM 1589 N N . SER A 1 203 ? 12.322 16.728 -11.325 1.00 92.50 203 SER A N 1
ATOM 1590 C CA . SER A 1 203 ? 11.613 16.987 -12.594 1.00 92.50 203 SER A CA 1
ATOM 1591 C C . SER A 1 203 ? 11.429 15.754 -13.504 1.00 92.50 203 SER A C 1
ATOM 1593 O O . SER A 1 203 ? 10.825 15.849 -14.575 1.00 92.50 203 SER A O 1
ATOM 1595 N N . VAL A 1 204 ? 11.854 14.557 -13.082 1.00 95.12 204 VAL A N 1
ATOM 1596 C CA . VAL A 1 204 ? 11.808 13.323 -13.882 1.00 95.12 204 VAL A CA 1
ATOM 1597 C C . VAL A 1 204 ? 10.874 12.279 -13.289 1.00 95.12 204 VAL A C 1
ATOM 1599 O O . VAL A 1 204 ? 10.029 11.761 -14.004 1.00 95.12 204 VAL A O 1
ATOM 1602 N N . HIS A 1 205 ? 11.015 11.941 -12.011 1.00 96.12 205 HIS A N 1
ATOM 1603 C CA . HIS A 1 205 ? 10.349 10.795 -11.399 1.00 96.12 205 HIS A CA 1
ATOM 1604 C C . HIS A 1 205 ? 9.204 11.256 -10.490 1.00 96.12 205 HIS A C 1
ATOM 1606 O O . HIS A 1 205 ? 9.452 11.756 -9.385 1.00 96.12 205 HIS A O 1
ATOM 1612 N N . PRO A 1 206 ? 7.935 11.082 -10.906 1.00 94.06 206 PRO A N 1
ATOM 1613 C CA . PRO A 1 206 ? 6.817 11.403 -10.041 1.00 94.06 206 PRO A CA 1
ATOM 1614 C C . PRO A 1 206 ? 6.782 10.503 -8.805 1.00 94.06 206 PRO A C 1
ATOM 1616 O O . PRO A 1 206 ? 6.979 9.289 -8.884 1.00 94.06 206 PRO A O 1
ATOM 1619 N N . THR A 1 207 ? 6.461 11.089 -7.657 1.00 90.06 207 THR A N 1
ATOM 1620 C CA . THR A 1 207 ? 6.186 10.359 -6.419 1.00 90.06 207 THR A CA 1
ATOM 1621 C C . THR A 1 207 ? 4.911 9.523 -6.553 1.00 90.06 207 THR A C 1
ATOM 1623 O O . THR A 1 207 ? 4.127 9.682 -7.492 1.00 90.06 207 THR A O 1
ATOM 1626 N N . VAL A 1 208 ? 4.656 8.645 -5.579 1.00 77.94 208 VAL A N 1
ATOM 1627 C CA . VAL A 1 208 ? 3.401 7.875 -5.506 1.00 77.94 208 VAL A CA 1
ATOM 1628 C C . VAL A 1 208 ? 2.182 8.805 -5.525 1.00 77.94 208 VAL A C 1
ATOM 1630 O O . VAL A 1 208 ? 1.224 8.553 -6.258 1.00 77.94 208 VAL A O 1
ATOM 1633 N N . GLU A 1 209 ? 2.242 9.902 -4.763 1.00 83.75 209 GLU A N 1
ATOM 1634 C CA . GLU A 1 209 ? 1.196 10.928 -4.722 1.00 83.75 209 GLU A CA 1
ATOM 1635 C C . GLU A 1 209 ? 1.080 11.660 -6.067 1.00 83.75 209 GLU A C 1
ATOM 1637 O O . GLU A 1 209 ? -0.026 11.809 -6.583 1.00 83.75 209 GLU A O 1
ATOM 1642 N N . GLY A 1 210 ? 2.207 12.039 -6.680 1.00 86.12 210 GLY A N 1
ATOM 1643 C CA . GLY A 1 210 ? 2.231 12.665 -8.003 1.00 86.12 210 GLY A CA 1
ATOM 1644 C C . GLY A 1 210 ? 1.594 11.785 -9.082 1.00 86.12 210 GLY A C 1
ATOM 1645 O O . GLY A 1 210 ? 0.733 12.254 -9.827 1.00 86.12 210 GLY A O 1
ATOM 1646 N N . CYS A 1 211 ? 1.927 10.490 -9.117 1.00 87.62 211 CYS A N 1
ATOM 1647 C CA . CYS A 1 211 ? 1.279 9.523 -10.006 1.00 87.62 211 CYS A CA 1
ATOM 1648 C C . CYS A 1 211 ? -0.235 9.458 -9.750 1.00 87.62 211 CYS A C 1
ATOM 1650 O O . CYS A 1 211 ? -1.019 9.554 -10.693 1.00 87.62 211 CYS A O 1
ATOM 1652 N N . ALA A 1 212 ? -0.653 9.365 -8.482 1.00 80.31 212 ALA A N 1
ATOM 1653 C CA . ALA A 1 212 ? -2.062 9.219 -8.116 1.00 80.31 212 ALA A CA 1
ATOM 1654 C C . ALA A 1 212 ? -2.900 10.453 -8.471 1.00 80.31 212 ALA A C 1
ATOM 1656 O O . ALA A 1 212 ? -4.073 10.322 -8.817 1.00 80.31 212 ALA A O 1
ATOM 1657 N N . LYS A 1 213 ? -2.316 11.651 -8.372 1.00 85.62 213 LYS A N 1
ATOM 1658 C CA . LYS A 1 213 ? -3.020 12.921 -8.591 1.00 85.62 213 LYS A CA 1
ATOM 1659 C C . LYS A 1 213 ? -2.965 13.404 -10.036 1.00 85.62 213 LYS A C 1
ATOM 1661 O O . LYS A 1 213 ? -3.934 14.002 -10.491 1.00 85.62 213 LYS A O 1
ATOM 1666 N N . MET A 1 214 ? -1.866 13.150 -10.746 1.00 87.62 214 MET A N 1
ATOM 1667 C CA . MET A 1 214 ? -1.610 13.756 -12.059 1.00 87.62 214 MET A CA 1
ATOM 1668 C C . MET A 1 214 ? -1.539 12.750 -13.209 1.00 87.62 214 MET A C 1
ATOM 1670 O O . MET A 1 214 ? -1.852 13.117 -14.339 1.00 87.62 214 MET A O 1
ATOM 1674 N N . MET A 1 215 ? -1.143 11.496 -12.961 1.00 92.19 215 MET A N 1
ATOM 1675 C CA . MET A 1 215 ? -0.981 10.506 -14.034 1.00 92.19 215 MET A CA 1
ATOM 1676 C C . MET A 1 215 ? -2.161 9.547 -14.120 1.00 92.19 215 MET A C 1
ATOM 1678 O O . MET A 1 215 ? -2.834 9.484 -15.145 1.00 92.19 215 MET A O 1
ATOM 1682 N N . THR A 1 216 ? -2.451 8.832 -13.037 1.00 87.56 216 THR A N 1
ATOM 1683 C CA . THR A 1 216 ? -3.464 7.773 -13.007 1.00 87.56 216 THR A CA 1
ATOM 1684 C C . THR A 1 216 ? -4.843 8.251 -13.479 1.00 87.56 216 THR A C 1
ATOM 1686 O O . THR A 1 216 ? -5.422 7.574 -14.325 1.00 87.56 216 THR A O 1
ATOM 1689 N N . PRO A 1 217 ? -5.364 9.426 -13.069 1.00 85.00 217 PRO A N 1
ATOM 1690 C CA . PRO A 1 217 ? -6.652 9.908 -13.572 1.00 85.00 217 PRO A CA 1
ATOM 1691 C C . PRO A 1 217 ? -6.666 10.145 -15.088 1.00 85.00 217 PRO A C 1
ATOM 1693 O O . PRO A 1 217 ? -7.651 9.827 -15.748 1.00 85.00 217 PRO A O 1
ATOM 1696 N N . VAL A 1 218 ? -5.567 10.662 -15.647 1.00 86.81 218 VAL A N 1
ATOM 1697 C CA . VAL A 1 218 ? -5.435 10.921 -17.090 1.00 86.81 218 VAL A CA 1
ATOM 1698 C C . VAL A 1 218 ? -5.358 9.603 -17.859 1.00 86.81 218 VAL A C 1
ATOM 1700 O O . VAL A 1 218 ? -6.016 9.468 -18.887 1.00 86.81 218 VAL A O 1
ATOM 1703 N N . ILE A 1 219 ? -4.636 8.609 -17.328 1.00 94.06 219 ILE A N 1
ATOM 1704 C CA . ILE A 1 219 ? -4.584 7.256 -17.900 1.00 94.06 219 ILE A CA 1
ATOM 1705 C C . ILE A 1 219 ? -5.984 6.640 -17.939 1.00 94.06 219 ILE A C 1
ATOM 1707 O O . ILE A 1 219 ? -6.436 6.206 -18.993 1.00 94.06 219 ILE A O 1
ATOM 1711 N N . LEU A 1 220 ? -6.698 6.629 -16.812 1.00 89.50 220 LEU A N 1
ATOM 1712 C CA . LEU A 1 220 ? -8.036 6.037 -16.731 1.00 89.50 220 LEU A CA 1
ATOM 1713 C C . LEU A 1 220 ? -9.032 6.744 -17.652 1.00 89.50 220 LEU A C 1
ATOM 1715 O O . LEU A 1 220 ? -9.783 6.077 -18.363 1.00 89.50 220 LEU A O 1
ATOM 1719 N N . SER A 1 221 ? -8.989 8.078 -17.689 1.00 84.50 221 SER A N 1
ATOM 1720 C CA . SER A 1 221 ? -9.826 8.872 -18.588 1.00 84.50 221 SER A CA 1
ATOM 1721 C C . SER A 1 221 ? -9.548 8.543 -20.052 1.00 84.50 221 SER A C 1
ATOM 1723 O O . SER A 1 221 ? -10.495 8.347 -20.807 1.00 84.50 221 SER A O 1
ATOM 1725 N N . ALA A 1 222 ? -8.277 8.443 -20.452 1.00 87.06 222 ALA A N 1
ATOM 1726 C CA . ALA A 1 222 ? -7.895 8.103 -21.823 1.00 87.06 222 ALA A CA 1
ATOM 1727 C C . ALA A 1 222 ? -8.314 6.678 -22.216 1.00 87.06 222 ALA A C 1
ATOM 1729 O O . ALA A 1 222 ? -8.615 6.417 -23.375 1.00 87.06 222 ALA A O 1
ATOM 1730 N N . LEU A 1 223 ? -8.381 5.758 -21.251 1.00 92.06 223 LEU A N 1
ATOM 1731 C CA . LEU A 1 223 ? -8.897 4.408 -21.476 1.00 92.06 223 LEU A CA 1
ATOM 1732 C C . LEU A 1 223 ? -10.436 4.345 -21.533 1.00 92.06 223 LEU A C 1
ATOM 1734 O O . LEU A 1 223 ? -10.992 3.298 -21.858 1.00 92.06 223 LEU A O 1
ATOM 1738 N N . GLY A 1 224 ? -11.142 5.436 -21.222 1.00 87.94 224 GLY A N 1
ATOM 1739 C CA . GLY A 1 224 ? -12.605 5.450 -21.133 1.00 87.94 224 GLY A CA 1
ATOM 1740 C C . GLY A 1 224 ? -13.149 4.844 -19.833 1.00 87.94 224 GLY A C 1
ATOM 1741 O O . GLY A 1 224 ? -14.333 4.513 -19.742 1.00 87.94 224 GLY A O 1
ATOM 1742 N N . ILE A 1 225 ? -12.304 4.708 -18.807 1.00 81.75 225 ILE A N 1
ATOM 1743 C CA . ILE A 1 225 ? -12.712 4.334 -17.451 1.00 81.75 225 ILE A CA 1
ATOM 1744 C C . ILE A 1 225 ? -13.106 5.633 -16.746 1.00 81.75 225 ILE A C 1
ATOM 1746 O O . ILE A 1 225 ? -12.252 6.369 -16.251 1.00 81.75 225 ILE A O 1
ATOM 1750 N N . GLY A 1 226 ? -14.410 5.937 -16.748 1.00 62.44 226 GLY A N 1
ATOM 1751 C CA . GLY A 1 226 ? -14.964 7.156 -16.148 1.00 62.44 226 GLY A CA 1
ATOM 1752 C C . GLY A 1 226 ? -14.480 7.378 -14.713 1.00 62.44 226 GLY A C 1
ATOM 1753 O O . GLY A 1 226 ? -14.192 6.402 -14.010 1.00 62.44 226 GLY A O 1
ATOM 1754 N N . SER A 1 227 ? -14.390 8.658 -14.312 1.00 45.66 227 SER A N 1
ATOM 1755 C CA . SER A 1 227 ? -13.840 9.120 -13.030 1.00 45.66 227 SER A CA 1
ATOM 1756 C C . SER A 1 227 ? -14.225 8.161 -11.915 1.00 45.66 227 SER A C 1
ATOM 1758 O O . SER A 1 227 ? -15.397 8.068 -11.542 1.00 45.66 227 SER A O 1
ATOM 1760 N N . ALA A 1 228 ? -13.241 7.404 -11.436 1.00 41.22 228 ALA A N 1
ATOM 1761 C CA . ALA A 1 228 ? -13.440 6.508 -10.325 1.00 41.22 228 ALA A CA 1
ATOM 1762 C C . ALA A 1 228 ? -14.004 7.340 -9.165 1.00 41.22 228 ALA A C 1
ATOM 1764 O O . ALA A 1 228 ? -13.329 8.222 -8.633 1.00 41.22 228 ALA A O 1
ATOM 1765 N N . GLY A 1 229 ? -15.243 7.045 -8.760 1.00 36.25 229 GLY A N 1
ATOM 1766 C CA . GLY A 1 229 ? -15.571 7.156 -7.345 1.00 36.25 229 GLY A CA 1
ATOM 1767 C C . GLY A 1 229 ? -14.497 6.405 -6.544 1.00 36.25 229 GLY A C 1
ATOM 1768 O O . GLY A 1 229 ? -13.807 5.557 -7.119 1.00 36.25 229 GLY A O 1
ATOM 1769 N N . PRO A 1 230 ? -14.295 6.740 -5.260 1.00 31.23 230 PRO A N 1
ATOM 1770 C CA . PRO A 1 230 ? -13.228 6.148 -4.458 1.00 31.23 230 PRO A CA 1
ATOM 1771 C C . PRO A 1 230 ? -13.173 4.634 -4.677 1.00 31.23 230 PRO A C 1
ATOM 1773 O O . PRO A 1 230 ? -14.217 3.990 -4.597 1.00 31.23 230 PRO A O 1
ATOM 1776 N N . ILE A 1 231 ? -11.970 4.134 -5.001 1.00 35.59 231 ILE A N 1
ATOM 1777 C CA . ILE A 1 231 ? -11.610 2.713 -5.143 1.00 35.59 231 ILE A CA 1
ATOM 1778 C C . ILE A 1 231 ? -12.423 1.919 -4.116 1.00 35.59 231 ILE A C 1
ATOM 1780 O O . ILE A 1 231 ? -12.184 2.016 -2.908 1.00 35.59 231 ILE A O 1
ATOM 1784 N N . GLN A 1 232 ? -13.437 1.201 -4.591 1.00 29.89 232 GLN A N 1
ATOM 1785 C CA . GLN A 1 232 ? -14.223 0.307 -3.765 1.00 29.89 232 GLN A CA 1
ATOM 1786 C C . GLN A 1 232 ? -13.482 -1.016 -3.770 1.00 29.89 232 GLN A C 1
ATOM 1788 O O . GLN A 1 232 ? -13.668 -1.861 -4.642 1.00 29.89 232 GLN A O 1
ATOM 1793 N N . VAL A 1 233 ? -12.626 -1.187 -2.760 1.00 35.28 233 VAL A N 1
ATOM 1794 C CA . VAL A 1 233 ? -12.018 -2.482 -2.463 1.00 35.28 233 VAL A CA 1
ATOM 1795 C C . VAL A 1 233 ? -13.106 -3.552 -2.525 1.00 35.28 233 VAL A C 1
ATOM 1797 O O . VAL A 1 233 ? -14.152 -3.391 -1.891 1.00 35.28 233 VAL A O 1
ATOM 1800 N N . ALA A 1 234 ? -12.857 -4.593 -3.330 1.00 33.59 234 ALA A N 1
ATOM 1801 C CA . ALA A 1 234 ? -13.777 -5.691 -3.596 1.00 33.59 234 ALA A CA 1
ATOM 1802 C C . ALA A 1 234 ? -14.586 -6.048 -2.344 1.00 33.59 234 ALA A C 1
ATOM 1804 O O . ALA A 1 234 ? -14.011 -6.325 -1.287 1.00 33.59 234 ALA A O 1
ATOM 1805 N N . VAL A 1 235 ? -15.916 -6.018 -2.462 1.00 38.22 235 VAL A N 1
ATOM 1806 C CA . VAL A 1 235 ? -16.830 -6.402 -1.383 1.00 38.22 235 VAL A CA 1
ATOM 1807 C C . VAL A 1 235 ? -16.435 -7.806 -0.913 1.00 38.22 235 VAL A C 1
ATOM 1809 O O . VAL A 1 235 ? -16.625 -8.778 -1.635 1.00 38.22 235 VAL A O 1
ATOM 1812 N N . GLY A 1 236 ? -15.827 -7.895 0.275 1.00 45.53 236 GLY A N 1
ATOM 1813 C CA . GLY A 1 236 ? -15.388 -9.153 0.889 1.00 45.53 236 GLY A CA 1
ATOM 1814 C C . GLY A 1 236 ? -13.874 -9.386 0.978 1.00 45.53 236 GLY A C 1
ATOM 1815 O O . GLY A 1 236 ? -13.471 -10.320 1.665 1.00 45.53 236 GLY A O 1
ATOM 1816 N N . ALA A 1 237 ? -13.017 -8.559 0.368 1.00 47.16 237 ALA A N 1
ATOM 1817 C CA . ALA A 1 237 ? -11.574 -8.658 0.606 1.00 47.16 237 ALA A CA 1
ATOM 1818 C C . ALA A 1 237 ? -11.205 -8.079 1.990 1.00 47.16 237 ALA A C 1
ATOM 1820 O O . ALA A 1 237 ? -11.740 -7.031 2.377 1.00 47.16 237 ALA A O 1
ATOM 1821 N N . PRO A 1 238 ? -10.295 -8.720 2.749 1.00 54.94 238 PRO A N 1
ATOM 1822 C CA . PRO A 1 238 ? -9.821 -8.165 4.008 1.00 54.94 238 PRO A CA 1
ATOM 1823 C C . PRO A 1 238 ? -9.071 -6.858 3.733 1.00 54.94 238 PRO A C 1
ATOM 1825 O O . PRO A 1 238 ? -8.121 -6.811 2.953 1.00 54.94 238 PRO A O 1
ATOM 1828 N N . VAL A 1 239 ? -9.521 -5.784 4.374 1.00 57.50 239 VAL A N 1
ATOM 1829 C CA . VAL A 1 239 ? -8.870 -4.474 4.355 1.00 57.50 239 VAL A CA 1
ATOM 1830 C C . VAL A 1 239 ? -8.311 -4.192 5.735 1.00 57.50 239 VAL A C 1
ATOM 1832 O O . VAL A 1 239 ? -9.010 -4.383 6.726 1.00 57.50 239 VAL A O 1
ATOM 1835 N N . TYR A 1 240 ? -7.066 -3.717 5.792 1.00 56.31 240 TYR A N 1
ATOM 1836 C CA . TYR A 1 240 ? -6.443 -3.285 7.047 1.00 56.31 240 TYR A CA 1
ATOM 1837 C C . TYR A 1 240 ? -7.235 -2.146 7.701 1.00 56.31 240 TYR A C 1
ATOM 1839 O O . TYR A 1 240 ? -7.395 -2.093 8.914 1.00 56.31 240 TYR A O 1
ATOM 1847 N N . TYR A 1 241 ? -7.765 -1.250 6.869 1.00 62.69 241 TYR A N 1
ATOM 1848 C CA . TYR A 1 241 ? -8.468 -0.053 7.290 1.00 62.69 241 TYR A CA 1
ATOM 1849 C C . TYR A 1 241 ? -9.723 0.149 6.446 1.00 62.69 241 TYR A C 1
ATOM 1851 O O . TYR A 1 241 ? -9.671 0.094 5.214 1.00 62.69 241 TYR A O 1
ATOM 1859 N N . ARG A 1 242 ? -10.849 0.415 7.110 1.00 66.94 242 ARG A N 1
ATOM 1860 C CA . ARG A 1 242 ? -12.068 0.907 6.468 1.00 66.94 242 ARG A CA 1
ATOM 1861 C C . ARG A 1 242 ? -12.185 2.397 6.781 1.00 66.94 242 ARG A C 1
ATOM 1863 O O . ARG A 1 242 ? -12.335 2.732 7.954 1.00 66.94 242 ARG A O 1
ATOM 1870 N N . PRO A 1 243 ? -12.146 3.286 5.772 1.00 64.94 243 PRO A N 1
ATOM 1871 C CA . PRO A 1 243 ? -12.428 4.698 5.994 1.00 64.94 243 PRO A CA 1
ATOM 1872 C C . PRO A 1 243 ? -13.765 4.867 6.716 1.00 64.94 243 PRO A C 1
ATOM 1874 O O . PRO A 1 243 ? -14.746 4.204 6.356 1.00 64.94 243 PRO A O 1
ATOM 1877 N N . THR A 1 244 ? -13.824 5.742 7.726 1.00 66.19 244 THR A N 1
ATOM 1878 C CA . THR A 1 244 ? -15.106 6.041 8.376 1.00 66.19 244 THR A CA 1
ATOM 1879 C C . THR A 1 244 ? -16.047 6.599 7.325 1.00 66.19 244 THR A C 1
ATOM 1881 O O . THR A 1 244 ? -15.706 7.535 6.602 1.00 66.19 244 THR A O 1
ATOM 1884 N N . LYS A 1 245 ? -17.259 6.050 7.249 1.00 69.69 245 LYS A N 1
ATOM 1885 C CA . LYS A 1 245 ? -18.340 6.733 6.535 1.00 69.69 245 LYS A CA 1
ATOM 1886 C C . LYS A 1 245 ? -18.558 8.090 7.200 1.00 69.69 245 LYS A C 1
ATOM 1888 O O . LYS A 1 245 ? -18.553 8.149 8.427 1.00 69.69 245 LYS A O 1
ATOM 1893 N N . GLU A 1 246 ? -18.780 9.149 6.425 1.00 73.12 246 GLU A N 1
ATOM 1894 C CA . GLU A 1 246 ? -19.158 10.446 6.994 1.00 73.12 246 GLU A CA 1
ATOM 1895 C C . GLU A 1 246 ? -20.355 10.261 7.939 1.00 73.12 246 GLU A C 1
ATOM 1897 O O . GLU A 1 246 ? -21.411 9.748 7.556 1.00 73.12 246 GLU A O 1
ATOM 1902 N N . ARG A 1 247 ? -20.166 10.627 9.209 1.00 74.25 247 ARG A N 1
ATOM 1903 C CA . ARG A 1 247 ? -21.195 10.582 10.250 1.00 74.25 247 ARG A CA 1
ATOM 1904 C C . ARG A 1 247 ? -21.517 12.012 10.653 1.00 74.25 247 ARG A C 1
ATOM 1906 O O . ARG A 1 247 ? -20.636 12.866 10.694 1.00 74.25 247 ARG A O 1
ATOM 1913 N N . LYS A 1 248 ? -22.784 12.272 10.984 1.00 82.88 248 LYS A N 1
ATOM 1914 C CA . LYS A 1 248 ? -23.157 13.548 11.604 1.00 82.88 248 LYS A CA 1
ATOM 1915 C C . LYS A 1 248 ? -22.390 13.679 12.927 1.00 82.88 248 LYS A C 1
ATOM 1917 O O . LYS A 1 248 ? -22.486 12.750 13.735 1.00 82.88 248 LYS A O 1
ATOM 1922 N N . PRO A 1 249 ? -21.660 14.785 13.160 1.00 83.06 249 PRO A N 1
ATOM 1923 C CA . PRO A 1 249 ? -20.989 15.011 14.431 1.00 83.06 249 PRO A CA 1
ATOM 1924 C C . PRO A 1 249 ? -21.985 14.916 15.589 1.00 83.06 249 PRO A C 1
ATOM 1926 O O . PRO A 1 249 ? -23.091 15.455 15.512 1.00 83.06 249 PRO A O 1
ATOM 1929 N N . ALA A 1 250 ? -21.600 14.217 16.654 1.00 86.75 250 ALA A N 1
ATOM 1930 C CA . ALA A 1 250 ? -22.406 14.063 17.857 1.00 86.75 250 ALA A CA 1
ATOM 1931 C C . ALA A 1 250 ? -21.561 14.401 19.083 1.00 86.75 250 ALA A C 1
ATOM 1933 O O . ALA A 1 250 ? -20.449 13.900 19.236 1.00 86.75 250 ALA A O 1
ATOM 1934 N N . VAL A 1 251 ? -22.110 15.227 19.970 1.00 89.31 251 VAL A N 1
ATOM 1935 C CA . VAL A 1 251 ? -21.471 15.557 21.244 1.00 89.31 251 VAL A CA 1
ATOM 1936 C C . VAL A 1 251 ? -21.827 14.481 22.264 1.00 89.31 251 VAL A C 1
ATOM 1938 O O . VAL A 1 251 ? -22.994 14.115 22.418 1.00 89.31 251 VAL A O 1
ATOM 1941 N N . ARG A 1 252 ? -20.811 13.961 22.954 1.00 90.12 252 ARG A N 1
ATOM 1942 C CA . ARG A 1 252 ? -20.956 13.004 24.053 1.00 90.12 252 ARG A CA 1
ATOM 1943 C C . ARG A 1 252 ? -20.262 13.569 25.282 1.00 90.12 252 ARG A C 1
ATOM 1945 O O . ARG A 1 252 ? -19.103 13.961 25.212 1.00 90.12 252 ARG A O 1
ATOM 1952 N N . GLU A 1 253 ? -20.984 13.606 26.393 1.00 91.06 253 GLU A N 1
ATOM 1953 C CA . GLU A 1 253 ? -20.436 13.994 27.691 1.00 91.06 253 GLU A CA 1
ATOM 1954 C C . GLU A 1 253 ? -20.074 12.747 28.490 1.00 91.06 253 GLU A C 1
ATOM 1956 O O . GLU A 1 253 ? -20.901 11.838 28.623 1.00 91.06 253 GLU A O 1
ATOM 1961 N N . CYS A 1 254 ? -18.871 12.727 29.046 1.00 93.75 254 CYS A N 1
ATOM 1962 C CA . CYS A 1 254 ? -18.339 11.659 29.882 1.00 93.75 254 CYS A CA 1
ATOM 1963 C C . CYS A 1 254 ? -17.329 12.233 30.879 1.00 93.75 254 CYS A C 1
ATOM 1965 O O . CYS A 1 254 ? -16.739 13.280 30.620 1.00 93.75 254 CYS A O 1
ATOM 1967 N N . ASP A 1 255 ? -17.115 11.515 31.976 1.00 95.69 255 ASP A N 1
ATOM 1968 C CA . ASP A 1 255 ? -16.066 11.809 32.953 1.00 95.69 255 ASP A CA 1
ATOM 1969 C C . ASP A 1 255 ? -14.714 11.252 32.493 1.00 95.69 255 ASP A C 1
ATOM 1971 O O . ASP A 1 255 ? -13.679 11.855 32.752 1.00 95.69 255 ASP A O 1
ATOM 1975 N N . VAL A 1 256 ? -14.731 10.093 31.819 1.00 96.62 256 VAL A N 1
ATOM 1976 C CA . VAL A 1 256 ? -13.539 9.407 31.303 1.00 96.62 256 VAL A CA 1
ATOM 1977 C C . VAL A 1 256 ? -13.781 8.968 29.862 1.00 96.62 256 VAL A C 1
ATOM 1979 O O . VAL A 1 256 ? -14.777 8.296 29.567 1.00 96.62 256 VAL A O 1
ATOM 1982 N N . ALA A 1 257 ? -12.856 9.323 28.971 1.00 95.75 257 ALA A N 1
ATOM 1983 C CA . ALA A 1 257 ? -12.839 8.862 27.585 1.00 95.75 257 ALA A CA 1
ATOM 1984 C C . ALA A 1 257 ? -11.624 7.960 27.351 1.00 95.75 257 ALA A C 1
ATOM 1986 O O . ALA A 1 257 ? -10.483 8.396 27.497 1.00 95.75 257 ALA A O 1
ATOM 1987 N N . VAL A 1 258 ? -11.865 6.710 26.967 1.00 97.38 258 VAL A N 1
ATOM 1988 C CA . VAL A 1 258 ? -10.819 5.738 26.636 1.00 97.38 258 VAL A CA 1
ATOM 1989 C C . VAL A 1 258 ? -10.759 5.578 25.122 1.00 97.38 258 VAL A C 1
ATOM 1991 O O . VAL A 1 258 ? -11.748 5.182 24.507 1.00 97.38 258 VAL A O 1
ATOM 1994 N N . TYR A 1 259 ? -9.619 5.893 24.513 1.00 96.25 259 TYR A N 1
ATOM 1995 C CA . TYR A 1 259 ? -9.384 5.745 23.079 1.00 96.25 259 TYR A CA 1
ATOM 1996 C C . TYR A 1 259 ? -8.513 4.517 22.823 1.00 96.25 259 TYR A C 1
ATOM 1998 O O . TYR A 1 259 ? -7.358 4.480 23.231 1.00 96.25 259 TYR A O 1
ATOM 2006 N N . GLY A 1 260 ? -9.079 3.503 22.170 1.00 96.38 260 GLY A N 1
ATOM 2007 C CA . GLY A 1 260 ? -8.423 2.228 21.890 1.00 96.38 260 GLY A CA 1
ATOM 2008 C C . GLY A 1 260 ? -9.215 1.038 22.425 1.00 96.38 260 GLY A C 1
ATOM 2009 O O . GLY A 1 260 ? -9.340 0.832 23.629 1.00 96.38 260 GLY A O 1
ATOM 2010 N N . GLY A 1 261 ? -9.724 0.201 21.519 1.00 96.00 261 GLY A N 1
ATOM 2011 C CA . GLY A 1 261 ? -10.453 -1.028 21.845 1.00 96.00 261 GLY A CA 1
ATOM 2012 C C . GLY A 1 261 ? -9.550 -2.212 22.203 1.00 96.00 261 GLY A C 1
ATOM 2013 O O . GLY A 1 261 ? -9.866 -3.338 21.834 1.00 96.00 261 GLY A O 1
ATOM 2014 N N . THR A 1 262 ? -8.406 -1.995 22.853 1.00 96.12 262 THR A N 1
ATOM 2015 C CA . THR A 1 262 ? -7.472 -3.063 23.263 1.00 96.12 262 THR A CA 1
ATOM 2016 C C . THR A 1 262 ? -7.888 -3.675 24.609 1.00 96.12 262 THR A C 1
ATOM 2018 O O . THR A 1 262 ? -8.769 -3.122 25.272 1.00 96.12 262 THR A O 1
ATOM 2021 N N . PRO A 1 263 ? -7.271 -4.780 25.079 1.00 95.69 263 PRO A N 1
ATOM 2022 C CA . PRO A 1 263 ? -7.507 -5.275 26.435 1.00 95.69 263 PRO A CA 1
ATOM 2023 C C . PRO A 1 263 ? -7.292 -4.195 27.499 1.00 95.69 263 PRO A C 1
ATOM 2025 O O . PRO A 1 263 ? -8.111 -4.071 28.401 1.00 95.69 263 PRO A O 1
ATOM 2028 N N . ALA A 1 264 ? -6.247 -3.370 27.356 1.00 96.31 264 ALA A N 1
ATOM 2029 C CA . ALA A 1 264 ? -5.972 -2.259 28.265 1.00 96.31 264 ALA A CA 1
ATOM 2030 C C . ALA A 1 264 ? -7.091 -1.207 28.242 1.00 96.31 264 ALA A C 1
ATOM 2032 O O . ALA A 1 264 ? -7.512 -0.729 29.292 1.00 96.31 264 ALA A O 1
ATOM 2033 N N . GLY A 1 265 ? -7.625 -0.887 27.060 1.00 97.88 265 GLY A N 1
ATOM 2034 C CA . GLY A 1 265 ? -8.733 0.058 26.943 1.00 97.88 265 GLY A CA 1
ATOM 2035 C C . GLY A 1 265 ? -10.020 -0.479 27.561 1.00 97.88 265 GLY A C 1
ATOM 2036 O O . GLY A 1 265 ? -10.708 0.226 28.300 1.00 97.88 265 GLY A O 1
ATOM 2037 N N . VAL A 1 266 ? -10.314 -1.761 27.332 1.00 98.50 266 VAL A N 1
ATOM 2038 C CA . VAL A 1 266 ? -11.468 -2.434 27.933 1.00 98.50 266 VAL A CA 1
ATOM 2039 C C . VAL A 1 266 ? -11.354 -2.447 29.458 1.00 98.50 266 VAL A C 1
ATOM 2041 O O . VAL A 1 266 ? -12.300 -2.050 30.139 1.00 98.50 266 VAL A O 1
ATOM 2044 N N . THR A 1 267 ? -10.212 -2.863 30.013 1.00 98.12 267 THR A N 1
ATOM 2045 C CA . THR A 1 267 ? -10.033 -2.936 31.470 1.00 98.12 267 THR A CA 1
ATOM 2046 C C . THR A 1 267 ? -10.034 -1.555 32.121 1.00 98.12 267 THR A C 1
ATOM 2048 O O . THR A 1 267 ? -10.673 -1.392 33.162 1.00 98.12 267 THR A O 1
ATOM 2051 N N . ALA A 1 268 ? -9.416 -0.546 31.499 1.00 98.25 268 ALA A N 1
ATOM 2052 C CA . ALA A 1 268 ? -9.459 0.836 31.973 1.00 98.25 268 ALA A CA 1
ATOM 2053 C C . ALA A 1 268 ? -10.894 1.380 32.004 1.00 98.25 268 ALA A C 1
ATOM 2055 O O . ALA A 1 268 ? -11.310 1.970 33.003 1.00 98.25 268 ALA A O 1
ATOM 2056 N N . ALA A 1 269 ? -11.676 1.135 30.948 1.00 98.62 269 ALA A N 1
ATOM 2057 C CA . ALA A 1 269 ? -13.054 1.602 30.875 1.00 98.62 269 ALA A CA 1
ATOM 2058 C C . ALA A 1 269 ? -13.964 0.903 31.898 1.00 98.62 269 ALA A C 1
ATOM 2060 O O . ALA A 1 269 ? -14.750 1.562 32.580 1.00 98.62 269 ALA A O 1
ATOM 2061 N N . VAL A 1 270 ? -13.826 -0.420 32.047 1.00 98.75 270 VAL A N 1
ATOM 2062 C CA . VAL A 1 270 ? -14.543 -1.201 33.069 1.00 98.75 270 VAL A CA 1
ATOM 2063 C C . VAL A 1 270 ? -14.198 -0.699 34.468 1.00 98.75 270 VAL A C 1
ATOM 2065 O O . VAL A 1 270 ? -15.101 -0.485 35.277 1.00 98.75 270 VAL A O 1
ATOM 2068 N N . GLN A 1 271 ? -12.915 -0.472 34.757 1.00 98.31 271 GLN A N 1
ATOM 2069 C CA . GLN A 1 271 ? -12.484 0.016 36.064 1.00 98.31 271 GLN A CA 1
ATOM 2070 C C . GLN A 1 271 ? -13.028 1.420 36.355 1.00 98.31 271 GLN A C 1
ATOM 2072 O O . GLN A 1 271 ? -13.584 1.640 37.430 1.00 98.31 271 GLN A O 1
ATOM 2077 N N . ALA A 1 272 ? -12.921 2.354 35.407 1.00 98.25 272 ALA A N 1
ATOM 2078 C CA . ALA A 1 272 ? -13.441 3.712 35.566 1.00 98.25 272 ALA A CA 1
ATOM 2079 C C . ALA A 1 272 ? -14.953 3.711 35.844 1.00 98.25 272 ALA A C 1
ATOM 2081 O O . ALA A 1 272 ? -15.420 4.386 36.766 1.00 98.25 272 ALA A O 1
ATOM 2082 N N . ALA A 1 273 ? -15.714 2.894 35.115 1.00 98.44 273 ALA A N 1
ATOM 2083 C CA . ALA A 1 273 ? -17.151 2.776 35.317 1.00 98.44 273 ALA A CA 1
ATOM 2084 C C . ALA A 1 273 ? -17.514 2.110 36.657 1.00 98.44 273 ALA A C 1
ATOM 2086 O O . ALA A 1 273 ? -18.393 2.603 37.364 1.00 98.44 273 ALA A O 1
ATOM 2087 N N . ARG A 1 274 ? -16.779 1.071 37.084 1.00 98.38 274 ARG A N 1
ATOM 2088 C CA . ARG A 1 274 ? -16.917 0.471 38.430 1.00 98.38 274 ARG A CA 1
ATOM 2089 C C . ARG A 1 274 ? -16.601 1.458 39.558 1.00 98.38 274 ARG A C 1
ATOM 2091 O O . ARG A 1 274 ? -17.146 1.328 40.648 1.00 98.38 274 ARG A O 1
ATOM 2098 N N . MET A 1 275 ? -15.773 2.468 39.292 1.00 98.00 275 MET A N 1
ATOM 2099 C CA . MET A 1 275 ? -15.500 3.590 40.201 1.00 98.00 275 MET A CA 1
ATOM 2100 C C . MET A 1 275 ? -16.555 4.713 40.124 1.00 98.00 275 MET A C 1
ATOM 2102 O O . MET A 1 275 ? -16.341 5.796 40.668 1.00 98.00 275 MET A O 1
ATOM 2106 N N . GLY A 1 276 ? -17.686 4.482 39.450 1.00 97.75 276 GLY A N 1
ATOM 2107 C CA . GLY A 1 276 ? -18.807 5.419 39.366 1.00 97.75 276 GLY A CA 1
ATOM 2108 C C . GLY A 1 276 ? -18.634 6.536 38.335 1.00 97.75 276 GLY A C 1
ATOM 2109 O O . GLY A 1 276 ? -19.365 7.522 38.393 1.00 97.75 276 GLY A O 1
ATOM 2110 N N . ARG A 1 277 ? -17.676 6.420 37.405 1.00 98.00 277 ARG A N 1
ATOM 2111 C CA . ARG A 1 277 ? -17.441 7.423 36.353 1.00 98.00 277 ARG A CA 1
ATOM 2112 C C . ARG A 1 277 ? -18.254 7.120 35.102 1.00 98.00 277 ARG A C 1
ATOM 2114 O O . ARG A 1 277 ? -18.231 5.999 34.587 1.00 98.00 277 ARG A O 1
ATOM 2121 N N . LYS A 1 278 ? -18.906 8.137 34.539 1.00 97.75 278 LYS A N 1
ATOM 2122 C CA . LYS A 1 278 ? -19.555 8.059 33.228 1.00 97.75 278 LYS A CA 1
ATOM 2123 C C . LYS A 1 278 ? -18.483 7.872 32.157 1.00 97.75 278 LYS A C 1
ATOM 2125 O O . LYS A 1 278 ? -17.785 8.818 31.802 1.00 97.75 278 LYS A O 1
ATOM 2130 N N . THR A 1 279 ? -18.356 6.653 31.647 1.00 98.31 279 THR A N 1
ATOM 2131 C CA . THR A 1 279 ? -17.208 6.255 30.825 1.00 98.31 279 THR A CA 1
ATOM 2132 C C . THR A 1 279 ? -17.619 5.955 29.386 1.00 98.31 279 THR A C 1
ATOM 2134 O O . THR A 1 279 ? -18.618 5.271 29.141 1.00 98.31 279 THR A O 1
ATOM 2137 N N . VAL A 1 280 ? -16.834 6.456 28.432 1.00 97.75 280 VAL A N 1
ATOM 2138 C CA . VAL A 1 280 ? -16.966 6.160 26.998 1.00 97.75 280 VAL A CA 1
ATOM 2139 C C . VAL A 1 280 ? -15.698 5.462 26.512 1.00 97.75 280 VAL A C 1
ATOM 2141 O O . VAL A 1 280 ? -14.596 5.933 26.783 1.00 97.75 280 VAL A O 1
ATOM 2144 N N . LEU A 1 281 ? -15.855 4.368 25.768 1.00 98.31 281 LEU A N 1
ATOM 2145 C CA . LEU A 1 281 ? -14.782 3.683 25.050 1.00 98.31 281 LEU A CA 1
ATOM 2146 C C . LEU A 1 281 ? -14.953 3.903 23.543 1.00 98.31 281 LEU A C 1
ATOM 2148 O O . LEU A 1 281 ? -16.001 3.601 22.974 1.00 98.31 281 LEU A O 1
ATOM 2152 N N . LEU A 1 282 ? -13.915 4.425 22.902 1.00 95.81 282 LEU A N 1
ATOM 2153 C CA . LEU A 1 282 ? -13.835 4.715 21.474 1.00 95.81 282 LEU A CA 1
ATOM 2154 C C . LEU A 1 282 ? -12.924 3.659 20.832 1.00 95.81 282 LEU A C 1
ATOM 2156 O O . LEU A 1 282 ? -11.720 3.645 21.090 1.00 95.81 282 LEU A O 1
ATOM 2160 N N . SER A 1 283 ? -13.481 2.765 20.017 1.00 94.38 283 SER A N 1
ATOM 2161 C CA . SER A 1 283 ? -12.699 1.788 19.256 1.00 94.38 283 SER A CA 1
ATOM 2162 C C . SER A 1 283 ? -12.447 2.280 17.835 1.00 94.38 283 SER A C 1
ATOM 2164 O O . SER A 1 283 ? -13.357 2.780 17.171 1.00 94.38 283 SER A O 1
ATOM 2166 N N . PHE A 1 284 ? -11.212 2.095 17.366 1.00 89.62 284 PHE A N 1
ATOM 2167 C CA . PHE A 1 284 ? -10.790 2.426 16.007 1.00 89.62 284 PHE A CA 1
ATOM 2168 C C . PHE A 1 284 ? -11.554 1.614 14.951 1.00 89.62 284 PHE A C 1
ATOM 2170 O O . PHE A 1 284 ? -11.841 2.111 13.873 1.00 89.62 284 PHE A O 1
ATOM 2177 N N . ASN A 1 285 ? -11.930 0.372 15.256 1.00 87.38 285 ASN A N 1
ATOM 2178 C CA . ASN A 1 285 ? -12.625 -0.521 14.327 1.00 87.38 285 ASN A CA 1
ATOM 2179 C C . ASN A 1 285 ? -13.973 -0.985 14.908 1.00 87.38 285 ASN A C 1
ATOM 2181 O O . ASN A 1 285 ? -14.474 -0.413 15.878 1.00 87.38 285 ASN A O 1
ATOM 2185 N N . SER A 1 286 ? -14.570 -2.012 14.301 1.00 90.00 286 SER A N 1
ATOM 2186 C CA . SER A 1 286 ? -15.839 -2.613 14.722 1.00 90.00 286 SER A CA 1
ATOM 2187 C C . SER A 1 286 ? -15.718 -3.634 15.860 1.00 90.00 286 SER A C 1
ATOM 2189 O O . SER A 1 286 ? -16.680 -4.354 16.106 1.00 90.00 286 SER A O 1
ATOM 2191 N N . HIS A 1 287 ? -14.560 -3.714 16.523 1.00 92.38 287 HIS A N 1
ATOM 2192 C CA . HIS A 1 287 ? -14.241 -4.743 17.511 1.00 92.38 287 HIS A CA 1
ATOM 2193 C C . HIS A 1 287 ? -13.635 -4.166 18.797 1.00 92.38 287 HIS A C 1
ATOM 2195 O O . HIS A 1 287 ? -13.191 -3.015 18.844 1.00 92.38 287 HIS A O 1
ATOM 2201 N N . VAL A 1 288 ? -13.612 -4.977 19.857 1.00 96.69 288 VAL A N 1
ATOM 2202 C CA . VAL A 1 288 ? -12.870 -4.713 21.105 1.00 96.69 288 VAL A CA 1
ATOM 2203 C C . VAL A 1 288 ? -12.002 -5.912 21.489 1.00 96.69 288 VAL A C 1
ATOM 2205 O O . VAL A 1 288 ? -12.177 -7.006 20.971 1.00 96.69 288 VAL A O 1
ATOM 2208 N N . GLY A 1 289 ? -11.067 -5.706 22.417 1.00 94.12 289 GLY A N 1
ATOM 2209 C CA . GLY A 1 289 ? -10.157 -6.731 22.924 1.00 94.12 289 GLY A CA 1
ATOM 2210 C C . GLY A 1 289 ? -8.841 -6.867 22.157 1.00 94.12 289 GLY A C 1
ATOM 2211 O O . GLY A 1 289 ? -8.042 -7.737 22.499 1.00 94.12 289 GLY A O 1
ATOM 2212 N N . GLY A 1 290 ? -8.575 -6.004 21.169 1.00 91.62 290 GLY A N 1
ATOM 2213 C CA . GLY A 1 290 ? -7.300 -5.927 20.443 1.00 91.62 290 GLY A CA 1
ATOM 2214 C C . GLY A 1 290 ? -6.756 -7.292 20.009 1.00 91.62 290 GLY A C 1
ATOM 2215 O O . GLY A 1 290 ? -7.495 -8.128 19.498 1.00 91.62 290 GLY A O 1
ATOM 2216 N N . MET A 1 291 ? -5.465 -7.538 20.249 1.00 87.75 291 MET A N 1
ATOM 2217 C CA . MET A 1 291 ? -4.812 -8.807 19.905 1.00 87.75 291 MET A CA 1
ATOM 2218 C C . MET A 1 291 ? -5.498 -10.034 20.533 1.00 87.75 291 MET A C 1
ATOM 2220 O O . MET A 1 291 ? -5.635 -11.054 19.861 1.00 87.75 291 MET A O 1
ATOM 2224 N N . THR A 1 292 ? -5.987 -9.942 21.775 1.00 89.75 292 THR A N 1
ATOM 2225 C CA . THR A 1 292 ? -6.655 -11.054 22.483 1.00 89.75 292 THR A CA 1
ATOM 2226 C C . THR A 1 292 ? -7.932 -11.508 21.774 1.00 89.75 292 THR A C 1
ATOM 2228 O O . THR A 1 292 ? -8.258 -12.691 21.772 1.00 89.75 292 THR A O 1
ATOM 2231 N N . SER A 1 293 ? -8.647 -10.576 21.142 1.00 90.81 293 SER A N 1
ATOM 2232 C CA . SER A 1 293 ? -9.831 -10.854 20.312 1.00 90.81 293 SER A CA 1
ATOM 2233 C C . SER A 1 293 ? -9.524 -10.916 18.811 1.00 90.81 293 SER A C 1
ATOM 2235 O O . SER A 1 293 ? -10.431 -11.066 18.002 1.00 90.81 293 SER A O 1
ATOM 2237 N N . GLY A 1 294 ? -8.247 -10.814 18.433 1.00 85.12 294 GLY A N 1
ATOM 2238 C CA . GLY A 1 294 ? -7.762 -10.776 17.053 1.00 85.12 294 GLY A CA 1
ATOM 2239 C C . GLY A 1 294 ? -6.846 -11.945 16.684 1.00 85.12 294 GLY A C 1
ATOM 2240 O O . GLY A 1 294 ? -6.038 -11.803 15.773 1.00 85.12 294 GLY A O 1
ATOM 2241 N N . GLY A 1 295 ? -6.926 -13.074 17.399 1.00 80.50 295 GLY A N 1
ATOM 2242 C CA . GLY A 1 295 ? -6.161 -14.295 17.101 1.00 80.50 295 GLY A CA 1
ATOM 2243 C C . GLY A 1 295 ? -4.923 -14.537 17.974 1.00 80.50 295 GLY A C 1
ATOM 2244 O O . GLY A 1 295 ? -4.264 -15.566 17.825 1.00 80.50 295 GLY A O 1
ATOM 2245 N N . LEU A 1 296 ? -4.582 -13.638 18.909 1.00 80.12 296 LEU A N 1
ATOM 2246 C CA . LEU A 1 296 ? -3.529 -13.877 19.907 1.00 80.12 296 LEU A CA 1
ATOM 2247 C C . LEU A 1 296 ? -4.124 -14.532 21.161 1.00 80.12 296 LEU A C 1
ATOM 2249 O O . LEU A 1 296 ? -4.290 -13.889 22.196 1.00 80.12 296 LEU A O 1
ATOM 2253 N N . THR A 1 297 ? -4.472 -15.813 21.050 1.00 77.19 297 THR A N 1
ATOM 2254 C CA . THR A 1 297 ? -5.186 -16.559 22.104 1.00 77.19 297 THR A CA 1
ATOM 2255 C C . THR A 1 297 ? -4.294 -17.526 22.893 1.00 77.19 297 THR A C 1
ATOM 2257 O O . THR A 1 297 ? -4.751 -18.177 23.829 1.00 77.19 297 THR A O 1
ATOM 2260 N N . ALA A 1 298 ? -3.005 -17.589 22.552 1.00 72.75 298 ALA A N 1
ATOM 2261 C CA . ALA A 1 298 ? -1.962 -18.207 23.364 1.00 72.75 298 ALA A CA 1
ATOM 2262 C C . ALA A 1 298 ? -1.268 -17.111 24.183 1.00 72.75 298 ALA A C 1
ATOM 2264 O O . ALA A 1 298 ? -0.431 -16.378 23.656 1.00 72.75 298 ALA A O 1
ATOM 2265 N N . THR A 1 299 ? -1.668 -16.960 25.445 1.00 73.88 299 THR A N 1
ATOM 2266 C CA . THR A 1 299 ? -1.075 -15.979 26.360 1.00 73.88 299 THR A CA 1
ATOM 2267 C C . THR A 1 299 ? 0.323 -16.424 26.788 1.00 73.88 299 THR A C 1
ATOM 2269 O O . THR A 1 299 ? 0.496 -17.538 27.277 1.00 73.88 299 THR A O 1
ATOM 2272 N N . ASP A 1 300 ? 1.310 -15.535 26.667 1.00 72.12 300 ASP A N 1
ATOM 2273 C CA . ASP A 1 300 ? 2.672 -15.766 27.156 1.00 72.12 300 ASP A CA 1
ATOM 2274 C C . ASP A 1 300 ? 2.701 -15.622 28.686 1.00 72.12 300 ASP A C 1
ATOM 2276 O O . ASP A 1 300 ? 2.690 -14.517 29.227 1.00 72.12 300 ASP A O 1
ATOM 2280 N N . LEU A 1 301 ? 2.682 -16.749 29.405 1.00 68.50 301 LEU A N 1
ATOM 2281 C CA . LEU A 1 301 ? 2.409 -16.746 30.849 1.00 68.50 301 LEU A CA 1
ATOM 2282 C C . LEU A 1 301 ? 3.595 -16.439 31.750 1.00 68.50 301 LEU A C 1
ATOM 2284 O O . LEU A 1 301 ? 3.347 -16.127 32.910 1.00 68.50 301 LEU A O 1
ATOM 2288 N N . GLY A 1 302 ? 4.834 -16.518 31.247 1.00 76.25 302 GLY A N 1
ATOM 2289 C CA . GLY A 1 302 ? 6.057 -16.238 32.009 1.00 76.25 302 GLY A CA 1
ATOM 2290 C C . GLY A 1 302 ? 5.945 -16.668 33.478 1.00 76.25 302 GLY A C 1
ATOM 2291 O O . GLY A 1 302 ? 5.888 -17.859 33.782 1.00 76.25 302 GLY A O 1
ATOM 2292 N N . ASN A 1 303 ? 5.832 -15.683 34.375 1.00 81.31 303 ASN A N 1
ATOM 2293 C CA . ASN A 1 303 ? 5.382 -15.897 35.748 1.00 81.31 303 ASN A CA 1
ATOM 2294 C C . ASN A 1 303 ? 3.855 -15.715 35.877 1.00 81.31 303 ASN A C 1
ATOM 2296 O O . ASN A 1 303 ? 3.360 -14.588 35.815 1.00 81.31 303 ASN A O 1
ATOM 2300 N N . ARG A 1 304 ? 3.119 -16.802 36.145 1.00 82.06 304 ARG A N 1
ATOM 2301 C CA . ARG A 1 304 ? 1.651 -16.784 36.305 1.00 82.06 304 ARG A CA 1
ATOM 2302 C C . ARG A 1 304 ? 1.167 -15.855 37.415 1.00 82.06 304 ARG A C 1
ATOM 2304 O O . ARG A 1 304 ? 0.092 -15.280 37.274 1.00 82.06 304 ARG A O 1
ATOM 2311 N N . ASP A 1 305 ? 1.966 -15.658 38.460 1.00 87.00 305 ASP A N 1
ATOM 2312 C CA . ASP A 1 305 ? 1.605 -14.800 39.593 1.00 87.00 305 ASP A CA 1
ATOM 2313 C C . ASP A 1 305 ? 1.549 -13.312 39.209 1.00 87.00 305 ASP A C 1
ATOM 2315 O O . ASP A 1 305 ? 1.021 -12.492 39.956 1.00 87.00 305 ASP A O 1
ATOM 2319 N N . SER A 1 306 ? 2.053 -12.950 38.022 1.00 86.75 306 SER A N 1
ATOM 2320 C CA . SER A 1 306 ? 1.909 -11.598 37.465 1.00 86.75 306 SER A CA 1
ATOM 2321 C C . SER A 1 306 ? 0.497 -11.294 36.945 1.00 86.75 306 SER A C 1
ATOM 2323 O O . SER A 1 306 ? 0.170 -10.135 36.687 1.00 86.75 306 SER A O 1
ATOM 2325 N N . ILE A 1 307 ? -0.358 -12.311 36.794 1.00 88.94 307 ILE A N 1
ATOM 2326 C CA . ILE A 1 307 ? -1.715 -12.157 36.267 1.00 88.94 307 ILE A CA 1
ATOM 2327 C C . ILE A 1 307 ? -2.672 -11.879 37.426 1.00 88.94 307 ILE A C 1
ATOM 2329 O O . ILE A 1 307 ? -2.952 -12.748 38.246 1.00 88.94 307 ILE A O 1
ATOM 2333 N N . GLY A 1 308 ? -3.222 -10.667 37.468 1.00 92.88 308 GLY A N 1
ATOM 2334 C CA . GLY A 1 308 ? -4.136 -10.231 38.523 1.00 92.88 308 GLY A CA 1
ATOM 2335 C C . GLY A 1 308 ? -5.263 -9.332 38.020 1.00 92.88 308 GLY A C 1
ATOM 2336 O O . GLY A 1 308 ? -5.446 -9.129 36.817 1.00 92.88 308 GLY A O 1
ATOM 2337 N N . GLY A 1 309 ? -6.038 -8.790 38.962 1.00 95.56 309 GLY A N 1
ATOM 2338 C CA . GLY A 1 309 ? -7.092 -7.810 38.692 1.00 95.56 309 GLY A CA 1
ATOM 2339 C C . GLY A 1 309 ? -8.082 -8.252 37.609 1.00 95.56 309 GLY A C 1
ATOM 2340 O O . GLY A 1 309 ? -8.501 -9.408 37.551 1.00 95.56 309 GLY A O 1
ATOM 2341 N N . ILE A 1 310 ? -8.434 -7.321 36.720 1.00 96.81 310 ILE A N 1
ATOM 2342 C CA . ILE A 1 310 ? -9.402 -7.559 35.639 1.00 96.81 310 ILE A CA 1
ATOM 2343 C C . ILE A 1 310 ? -8.882 -8.594 34.620 1.00 96.81 310 ILE A C 1
ATOM 2345 O O . ILE A 1 310 ? -9.682 -9.298 34.009 1.00 96.81 310 ILE A O 1
ATOM 2349 N N . ALA A 1 311 ? -7.562 -8.754 34.459 1.00 94.00 311 ALA A N 1
ATOM 2350 C CA . ALA A 1 311 ? -7.010 -9.797 33.592 1.00 94.00 311 ALA A CA 1
ATOM 2351 C C . ALA A 1 311 ? -7.294 -11.202 34.152 1.00 94.00 311 ALA A C 1
ATOM 2353 O O . ALA A 1 311 ? -7.741 -12.081 33.417 1.00 94.00 311 ALA A O 1
ATOM 2354 N N . MET A 1 312 ? -7.110 -11.402 35.461 1.00 94.06 312 MET A N 1
ATOM 2355 C CA . MET A 1 312 ? -7.482 -12.657 36.126 1.00 94.06 312 MET A CA 1
ATOM 2356 C C . MET A 1 312 ? -8.997 -12.894 36.073 1.00 94.06 312 MET A C 1
ATOM 2358 O O . MET A 1 312 ? -9.427 -14.016 35.805 1.00 94.06 312 MET A O 1
ATOM 2362 N N . GLU A 1 313 ? -9.813 -11.851 36.269 1.00 97.06 313 GLU A N 1
ATOM 2363 C CA . GLU A 1 313 ? -11.273 -11.936 36.104 1.00 97.06 313 GLU A CA 1
ATOM 2364 C C . GLU A 1 313 ? -11.645 -12.430 34.700 1.00 97.06 313 GLU A C 1
ATOM 2366 O O . GLU A 1 313 ? -12.437 -13.363 34.567 1.00 97.06 313 GLU A O 1
ATOM 2371 N N . PHE A 1 314 ? -11.043 -11.850 33.658 1.00 96.25 314 PHE A N 1
ATOM 2372 C CA . PHE A 1 314 ? -11.268 -12.248 32.271 1.00 96.25 314 PHE A CA 1
ATOM 2373 C C . PHE A 1 314 ? -10.957 -13.735 32.053 1.00 96.25 314 PHE A C 1
ATOM 2375 O O . PHE A 1 314 ? -11.831 -14.480 31.612 1.00 96.25 314 PHE A O 1
ATOM 2382 N N . TYR A 1 315 ? -9.761 -14.205 32.425 1.00 93.94 315 TYR A N 1
ATOM 2383 C CA . TYR A 1 315 ? -9.396 -15.615 32.239 1.00 93.94 315 TYR A CA 1
ATOM 2384 C C . TYR A 1 315 ? -10.245 -16.571 33.083 1.00 93.94 315 TYR A C 1
ATOM 2386 O O . TYR A 1 315 ? -10.611 -17.648 32.613 1.00 93.94 315 TYR A O 1
ATOM 2394 N N . THR A 1 316 ? -10.607 -16.168 34.304 1.00 95.31 316 THR A N 1
ATOM 2395 C CA . THR A 1 316 ? -11.488 -16.951 35.185 1.00 95.31 316 THR A CA 1
ATOM 2396 C C . THR A 1 316 ? -12.865 -17.123 34.553 1.00 95.31 316 THR A C 1
ATOM 2398 O O . THR A 1 316 ? -13.379 -18.236 34.483 1.00 95.31 316 THR A O 1
ATOM 2401 N N . ARG A 1 317 ? -13.447 -16.036 34.033 1.00 97.25 317 ARG A N 1
ATOM 2402 C CA . ARG A 1 317 ? -14.754 -16.058 33.359 1.00 97.25 317 ARG A CA 1
ATOM 2403 C C . ARG A 1 317 ? -14.720 -16.820 32.039 1.00 97.25 317 ARG A C 1
ATOM 2405 O O . ARG A 1 317 ? -15.709 -17.451 31.680 1.00 97.25 317 ARG A O 1
ATOM 2412 N N . LEU A 1 318 ? -13.597 -16.770 31.329 1.00 94.06 318 LEU A N 1
ATOM 2413 C CA . LEU A 1 318 ? -13.387 -17.531 30.101 1.00 94.06 318 LEU A CA 1
ATOM 2414 C C . LEU A 1 318 ? -13.160 -19.029 30.373 1.00 94.06 318 LEU A C 1
ATOM 2416 O O . LEU A 1 318 ? -13.368 -19.859 29.489 1.00 94.06 318 LEU A O 1
ATOM 2420 N N . GLY A 1 319 ? -12.731 -19.379 31.590 1.00 93.56 319 GLY A N 1
ATOM 2421 C CA . GLY A 1 319 ? -12.476 -20.749 32.038 1.00 93.56 319 GLY A CA 1
ATOM 2422 C C . GLY A 1 319 ? -11.174 -21.356 31.511 1.00 93.56 319 GLY A C 1
ATOM 2423 O O . GLY A 1 319 ? -10.948 -22.555 31.672 1.00 93.56 319 GLY A O 1
ATOM 2424 N N . ARG A 1 320 ? -10.326 -20.562 30.850 1.00 88.69 320 ARG A N 1
ATOM 2425 C CA . ARG A 1 320 ? -9.016 -20.974 30.331 1.00 88.69 320 ARG A CA 1
ATOM 2426 C C . ARG A 1 320 ? -8.136 -19.762 30.053 1.00 88.69 320 ARG A C 1
ATOM 2428 O O . ARG A 1 320 ? -8.628 -18.653 29.870 1.00 88.69 320 ARG A O 1
ATOM 2435 N N . ILE A 1 321 ? -6.834 -20.011 29.995 1.00 83.88 321 ILE A N 1
ATOM 2436 C CA . ILE A 1 321 ? -5.806 -18.982 29.811 1.00 83.88 321 ILE A CA 1
ATOM 2437 C C . ILE A 1 321 ? -5.174 -19.036 28.409 1.00 83.88 321 ILE A C 1
ATOM 2439 O O . ILE A 1 321 ? -4.653 -18.035 27.931 1.00 83.88 321 ILE A O 1
ATOM 2443 N N . THR A 1 322 ? -5.241 -20.183 27.736 1.00 82.81 322 THR A N 1
ATOM 2444 C CA . THR A 1 322 ? -4.778 -20.371 26.356 1.00 82.81 322 THR A CA 1
ATOM 2445 C C . THR A 1 322 ? -5.877 -21.033 25.530 1.00 82.81 322 THR A C 1
ATOM 2447 O O . THR A 1 322 ? -6.848 -21.554 26.089 1.00 82.81 322 THR A O 1
ATOM 2450 N N . ASP A 1 323 ? -5.743 -21.004 24.204 1.00 79.25 323 ASP A N 1
ATOM 2451 C CA . ASP A 1 323 ? -6.565 -21.780 23.259 1.00 79.25 323 ASP A CA 1
ATOM 2452 C C . ASP A 1 323 ? -8.076 -21.516 23.388 1.00 79.25 323 ASP A C 1
ATOM 2454 O O . ASP A 1 323 ? -8.935 -22.395 23.238 1.00 79.25 323 ASP A O 1
ATOM 2458 N N . PHE A 1 324 ? -8.423 -20.277 23.719 1.00 86.81 324 PHE A N 1
ATOM 2459 C CA . PHE A 1 324 ? -9.778 -19.767 23.569 1.00 86.81 324 PHE A CA 1
ATOM 2460 C C . PHE A 1 324 ? -9.978 -19.221 22.153 1.00 86.81 324 PHE A C 1
ATOM 2462 O O . PHE A 1 324 ? -9.025 -18.880 21.462 1.00 86.81 324 PHE A O 1
ATOM 2469 N N . SER A 1 325 ? -11.231 -19.139 21.702 1.00 87.56 325 SER A N 1
ATOM 2470 C CA . SER A 1 325 ? -11.542 -18.513 20.411 1.00 87.56 325 SER A CA 1
ATOM 2471 C C . SER A 1 325 ? -11.517 -16.986 20.515 1.00 87.56 325 SER A C 1
ATOM 2473 O O . SER A 1 325 ? -11.986 -16.429 21.513 1.00 87.56 325 SER A O 1
ATOM 2475 N N . SER A 1 326 ? -11.057 -16.314 19.457 1.00 89.12 326 SER A N 1
ATOM 2476 C CA . SER A 1 326 ? -11.085 -14.852 19.303 1.00 89.12 326 SER A CA 1
ATOM 2477 C C . SER A 1 326 ? -12.478 -14.267 19.590 1.00 89.12 326 SER A C 1
ATOM 2479 O O . SER A 1 326 ? -12.622 -13.303 20.339 1.00 89.12 326 SER A O 1
ATOM 2481 N N . SER A 1 327 ? -13.531 -14.925 19.093 1.00 90.25 327 SER A N 1
ATOM 2482 C CA . SER A 1 327 ? -14.924 -14.513 19.299 1.00 90.25 327 SER A CA 1
ATOM 2483 C C . SER A 1 327 ? -15.402 -14.651 20.744 1.00 90.25 327 SER A C 1
ATOM 2485 O O . SER A 1 327 ? -16.210 -13.843 21.203 1.00 90.25 327 SER A O 1
ATOM 2487 N N . ALA A 1 328 ? -14.932 -15.667 21.477 1.00 92.56 328 ALA A N 1
ATOM 2488 C CA . ALA A 1 328 ? -15.275 -15.823 22.891 1.00 92.56 328 ALA A CA 1
ATOM 2489 C C . ALA A 1 328 ? -14.626 -14.722 23.737 1.00 92.56 328 ALA A C 1
ATOM 2491 O O . ALA A 1 328 ? -15.281 -14.177 24.625 1.00 92.56 328 ALA A O 1
ATOM 2492 N N . ALA A 1 329 ? -13.379 -14.357 23.422 1.00 93.94 329 ALA A N 1
ATOM 2493 C CA . ALA A 1 329 ? -12.699 -13.234 24.056 1.00 93.94 329 ALA A CA 1
ATOM 2494 C C . ALA A 1 329 ? -13.452 -11.913 23.825 1.00 93.94 329 ALA A C 1
ATOM 2496 O O . ALA A 1 329 ? -13.762 -11.214 24.790 1.00 93.94 329 ALA A O 1
ATOM 2497 N N . GLU A 1 330 ? -13.821 -11.607 22.577 1.00 96.12 330 GLU A N 1
ATOM 2498 C CA . GLU A 1 330 ? -14.562 -10.381 22.255 1.00 96.12 330 GLU A CA 1
ATOM 2499 C C . GLU A 1 330 ? -15.926 -10.342 22.954 1.00 96.12 330 GLU A C 1
ATOM 2501 O O . GLU A 1 330 ? -16.286 -9.345 23.582 1.00 96.12 330 GLU A O 1
ATOM 2506 N N . SER A 1 331 ? -16.671 -11.451 22.893 1.00 97.44 331 SER A N 1
ATOM 2507 C CA . SER A 1 331 ? -17.989 -11.568 23.529 1.00 97.44 331 SER A CA 1
ATOM 2508 C C . SER A 1 331 ? -17.909 -11.316 25.033 1.00 97.44 331 SER A C 1
ATOM 2510 O O . SER A 1 331 ? -18.763 -10.627 25.594 1.00 97.44 331 SER A O 1
ATOM 2512 N N . LEU A 1 332 ? -16.867 -11.838 25.687 1.00 97.88 332 LEU A N 1
ATOM 2513 C CA . LEU A 1 332 ? -16.633 -11.620 27.108 1.00 97.88 332 LEU A CA 1
ATOM 2514 C C . LEU A 1 332 ? -16.262 -10.162 27.407 1.00 97.88 332 LEU A C 1
ATOM 2516 O O . LEU A 1 332 ? -16.820 -9.584 28.337 1.00 97.88 332 LEU A O 1
ATOM 2520 N N . TYR A 1 333 ? -15.398 -9.529 26.610 1.00 98.44 333 TYR A N 1
ATOM 2521 C CA . TYR A 1 333 ? -15.088 -8.107 26.783 1.00 98.44 333 TYR A CA 1
ATOM 2522 C C . TYR A 1 333 ? -16.318 -7.212 26.615 1.00 98.44 333 TYR A C 1
ATOM 2524 O O . TYR A 1 333 ? -16.536 -6.308 27.424 1.00 98.44 333 TYR A O 1
ATOM 2532 N N . LEU A 1 334 ? -17.159 -7.479 25.615 1.00 98.50 334 LEU A N 1
ATOM 2533 C CA . LEU A 1 334 ? -18.419 -6.758 25.425 1.00 98.50 334 LEU A CA 1
ATOM 2534 C C . LEU A 1 334 ? -19.380 -6.968 26.600 1.00 98.50 334 LEU A C 1
ATOM 2536 O O . LEU A 1 334 ? -20.022 -6.011 27.035 1.00 98.50 334 LEU A O 1
ATOM 2540 N N . ALA A 1 335 ? -19.460 -8.187 27.144 1.00 98.50 335 ALA A N 1
ATOM 2541 C CA . ALA A 1 335 ? -20.249 -8.468 28.341 1.00 98.50 335 ALA A CA 1
ATOM 2542 C C . ALA A 1 335 ? -19.736 -7.670 29.549 1.00 98.50 335 ALA A C 1
ATOM 2544 O O . ALA A 1 335 ? -20.523 -6.983 30.195 1.00 98.50 335 ALA A O 1
ATOM 2545 N N . MET A 1 336 ? -18.423 -7.670 29.795 1.00 98.69 336 MET A N 1
ATOM 2546 C CA . MET A 1 336 ? -17.795 -6.903 30.878 1.00 98.69 336 MET A CA 1
ATOM 2547 C C . MET A 1 336 ? -18.053 -5.393 30.751 1.00 98.69 336 MET A C 1
ATOM 2549 O O . MET A 1 336 ? -18.409 -4.745 31.735 1.00 98.69 336 MET A O 1
ATOM 2553 N N . LEU A 1 337 ? -17.926 -4.828 29.545 1.00 98.75 337 LEU A N 1
ATOM 2554 C CA . LEU A 1 337 ? -18.220 -3.413 29.272 1.00 98.75 337 LEU A CA 1
ATOM 2555 C C . LEU A 1 337 ? -19.694 -3.079 29.524 1.00 98.75 337 LEU A C 1
ATOM 2557 O O . LEU A 1 337 ? -20.003 -2.060 30.144 1.00 98.75 337 LEU A O 1
ATOM 2561 N N . LYS A 1 338 ? -20.603 -3.949 29.070 1.00 98.56 338 LYS A N 1
ATOM 2562 C CA . LYS A 1 338 ? -22.048 -3.791 29.261 1.00 98.56 338 LYS A CA 1
ATOM 2563 C C . LYS A 1 338 ? -22.436 -3.869 30.737 1.00 98.56 338 LYS A C 1
ATOM 2565 O O . LYS A 1 338 ? -23.198 -3.026 31.196 1.00 98.56 338 LYS A O 1
ATOM 2570 N N . GLU A 1 339 ? -21.911 -4.848 31.469 1.00 98.56 339 GLU A N 1
ATOM 2571 C CA . GLU A 1 339 ? -22.130 -5.021 32.912 1.00 98.56 339 GLU A CA 1
ATOM 2572 C C . GLU A 1 339 ? -21.645 -3.809 33.712 1.00 98.56 339 GLU A C 1
ATOM 2574 O O . GLU A 1 339 ? -22.300 -3.400 34.666 1.00 98.56 339 GLU A O 1
ATOM 2579 N N . ALA A 1 340 ? -20.528 -3.204 33.301 1.00 98.62 340 ALA A N 1
ATOM 2580 C CA . ALA A 1 340 ? -19.995 -1.998 33.923 1.00 98.62 340 ALA A CA 1
ATOM 2581 C C . ALA A 1 340 ? -20.734 -0.709 33.506 1.00 98.62 340 ALA A C 1
ATOM 2583 O O . ALA A 1 340 ? -20.510 0.336 34.108 1.00 98.62 340 ALA A O 1
ATOM 2584 N N . GLY A 1 341 ? -21.606 -0.752 32.492 1.00 98.12 341 GLY A N 1
ATOM 2585 C CA . GLY A 1 341 ? -22.329 0.424 31.997 1.00 98.12 341 GLY A CA 1
ATOM 2586 C C . GLY A 1 341 ? -21.494 1.358 31.111 1.00 98.12 341 GLY A C 1
ATOM 2587 O O . GLY A 1 341 ? -21.779 2.553 31.041 1.00 98.12 341 GLY A O 1
ATOM 2588 N N . VAL A 1 342 ? -20.466 0.841 30.431 1.00 98.69 342 VAL A N 1
ATOM 2589 C CA . VAL A 1 342 ? -19.614 1.626 29.522 1.00 98.69 342 VAL A CA 1
ATOM 2590 C C . VAL A 1 342 ? -20.312 1.854 28.178 1.00 98.69 342 VAL A C 1
ATOM 2592 O O . VAL A 1 342 ? -20.803 0.917 27.547 1.00 98.69 342 VAL A O 1
ATOM 2595 N N . MET A 1 343 ? -20.301 3.097 27.685 1.00 98.06 343 MET A N 1
ATOM 2596 C CA . MET A 1 343 ? -20.736 3.405 26.320 1.00 98.06 343 MET A CA 1
ATOM 2597 C C . MET A 1 343 ? -19.616 3.081 25.328 1.00 98.06 343 MET A C 1
ATOM 2599 O O . MET A 1 343 ? -18.575 3.730 25.346 1.00 98.06 343 MET A O 1
ATOM 2603 N N . VAL A 1 344 ? -19.846 2.125 24.429 1.00 97.94 344 VAL A N 1
ATOM 2604 C CA . VAL A 1 344 ? -18.874 1.736 23.397 1.00 97.94 344 VAL A CA 1
ATOM 2605 C C . VAL A 1 344 ? -19.248 2.361 22.056 1.00 97.94 344 VAL A C 1
ATOM 2607 O O . VAL A 1 344 ? -20.380 2.222 21.592 1.00 97.94 344 VAL A O 1
ATOM 2610 N N . LEU A 1 345 ? -18.295 3.043 21.426 1.00 95.25 345 LEU A N 1
ATOM 2611 C CA . LEU A 1 345 ? -18.433 3.652 20.107 1.00 95.25 345 LEU A CA 1
ATOM 2612 C C . LEU A 1 345 ? -17.383 3.062 19.163 1.00 95.25 345 LEU A C 1
ATOM 2614 O O . LEU A 1 345 ? -16.188 3.223 19.383 1.00 95.25 345 LEU A O 1
ATOM 2618 N N . PHE A 1 346 ? -17.840 2.404 18.103 1.00 93.00 346 PHE A N 1
ATOM 2619 C CA . PHE A 1 346 ? -16.991 1.770 17.091 1.00 93.00 346 PHE A CA 1
ATOM 2620 C C . PHE A 1 346 ? -16.692 2.695 15.905 1.00 93.00 346 PHE A C 1
ATOM 2622 O O . PHE A 1 346 ? -17.431 3.659 15.655 1.00 93.00 346 PHE A O 1
ATOM 2629 N N . ASP A 1 347 ? -15.651 2.361 15.142 1.00 90.62 347 ASP A N 1
ATOM 2630 C CA . ASP A 1 347 ? -15.161 3.103 13.969 1.00 90.62 347 ASP A CA 1
ATOM 2631 C C . ASP A 1 347 ? -14.889 4.591 14.264 1.00 90.62 347 ASP A C 1
ATOM 2633 O O . ASP A 1 347 ? -15.311 5.485 13.519 1.00 90.62 347 ASP A O 1
ATOM 2637 N N . GLN A 1 348 ? -14.267 4.871 15.408 1.00 90.06 348 GLN A N 1
ATOM 2638 C CA . GLN A 1 348 ? -13.916 6.220 15.845 1.00 90.06 348 GLN A CA 1
ATOM 2639 C C . GLN A 1 348 ? -12.438 6.469 15.552 1.00 90.06 348 GLN A C 1
ATOM 2641 O O . GLN A 1 348 ? -11.575 5.841 16.157 1.00 90.06 348 GLN A O 1
ATOM 2646 N N . HIS A 1 349 ? -12.151 7.395 14.639 1.00 89.56 349 HIS A N 1
ATOM 2647 C CA . HIS A 1 349 ? -10.786 7.800 14.306 1.00 89.56 349 HIS A CA 1
ATOM 2648 C C . HIS A 1 349 ? -10.522 9.209 14.829 1.00 89.56 349 HIS A C 1
ATOM 2650 O O . HIS A 1 349 ? -11.355 10.104 14.668 1.00 89.56 349 HIS A O 1
ATOM 2656 N N . LEU A 1 350 ? -9.362 9.401 15.452 1.00 89.56 350 LEU A N 1
ATOM 2657 C CA . LEU A 1 350 ? -8.935 10.693 15.967 1.00 89.56 350 LEU A CA 1
ATOM 2658 C C . LEU A 1 350 ? -8.659 11.669 14.813 1.00 89.56 350 LEU A C 1
ATOM 2660 O O . LEU A 1 350 ? -7.721 11.486 14.045 1.00 89.56 350 LEU A O 1
ATOM 2664 N N . GLU A 1 351 ? -9.477 12.714 14.702 1.00 88.56 351 GLU A N 1
ATOM 2665 C CA . GLU A 1 351 ? -9.278 13.796 13.728 1.00 88.56 351 GLU A CA 1
ATOM 2666 C C . GLU A 1 351 ? -8.487 14.960 14.334 1.00 88.56 351 GLU A C 1
ATOM 2668 O O . GLU A 1 351 ? -7.547 15.480 13.737 1.00 88.56 351 GLU A O 1
ATOM 2673 N N . SER A 1 352 ? -8.872 15.386 15.535 1.00 88.00 352 SER A N 1
ATOM 2674 C CA . SER A 1 352 ? -8.221 16.472 16.260 1.00 88.00 352 SER A CA 1
ATOM 2675 C C . SER A 1 352 ? -8.485 16.352 17.756 1.00 88.00 352 SER A C 1
ATOM 2677 O O . SER A 1 352 ? -9.416 15.668 18.188 1.00 88.00 352 SER A O 1
ATOM 2679 N N . LEU A 1 353 ? -7.664 17.038 18.549 1.00 88.31 353 LEU A N 1
ATOM 2680 C CA . LEU A 1 353 ? -7.810 17.107 19.994 1.00 88.31 353 LEU A CA 1
ATOM 2681 C C . LEU A 1 353 ? -7.749 18.564 20.459 1.00 88.31 353 LEU A C 1
ATOM 2683 O O . LEU A 1 353 ? -6.767 19.266 20.229 1.00 88.31 353 LEU A O 1
ATOM 2687 N N . ALA A 1 354 ? -8.791 18.991 21.166 1.00 79.44 354 ALA A N 1
ATOM 2688 C CA . ALA A 1 354 ? -8.776 20.181 22.006 1.00 79.44 354 ALA A CA 1
ATOM 2689 C C . ALA A 1 354 ? -8.759 19.679 23.456 1.00 79.44 354 ALA A C 1
ATOM 2691 O O . ALA A 1 354 ? -9.736 19.068 23.881 1.00 79.44 354 ALA A O 1
ATOM 2692 N N . MET A 1 355 ? -7.620 19.831 24.146 1.00 66.94 355 MET A N 1
ATOM 2693 C CA . MET A 1 355 ? -7.298 19.209 25.445 1.00 66.94 355 MET A CA 1
ATOM 2694 C C . MET A 1 355 ? -8.483 19.027 26.403 1.00 66.94 355 MET A C 1
ATOM 2696 O O . MET A 1 355 ? -9.223 19.976 26.669 1.00 66.94 355 MET A O 1
ATOM 2700 N N . LYS A 1 356 ? -8.582 17.836 27.004 1.00 63.22 356 LYS A N 1
ATOM 2701 C CA . LYS A 1 356 ? -9.463 17.549 28.139 1.00 63.22 356 LYS A CA 1
ATOM 2702 C C . LYS A 1 356 ? -8.747 16.636 29.129 1.00 63.22 356 LYS A C 1
ATOM 2704 O O . LYS A 1 356 ? -8.107 15.666 28.734 1.00 63.22 356 LYS A O 1
ATOM 2709 N N . GLU A 1 357 ? -8.851 16.976 30.408 1.00 75.38 357 GLU A N 1
ATOM 2710 C CA . GLU A 1 357 ? -8.478 16.101 31.519 1.00 75.38 357 GLU A CA 1
ATOM 2711 C C . GLU A 1 357 ? -9.215 14.747 31.394 1.00 75.38 357 GLU A C 1
ATOM 2713 O O . GLU A 1 357 ? -10.293 14.677 30.801 1.00 75.38 357 GLU A O 1
ATOM 2718 N N . ASN A 1 358 ? -8.652 13.673 31.959 1.00 86.50 358 ASN A N 1
ATOM 2719 C CA . ASN A 1 358 ? -9.280 12.340 32.059 1.00 86.50 358 ASN A CA 1
ATOM 2720 C C . ASN A 1 358 ? -9.500 11.574 30.734 1.00 86.50 358 ASN A C 1
ATOM 2722 O O . ASN A 1 358 ? -10.462 10.811 30.594 1.00 86.50 358 ASN A O 1
ATOM 2726 N N . MET A 1 359 ? -8.590 11.728 29.769 1.00 93.00 359 MET A N 1
ATOM 2727 C CA . MET A 1 359 ? -8.529 10.864 28.585 1.00 93.00 359 MET A CA 1
ATOM 2728 C C . MET A 1 359 ? -7.439 9.798 28.734 1.00 93.00 359 MET A C 1
ATOM 2730 O O . MET A 1 359 ? -6.355 10.083 29.238 1.00 93.00 359 MET A O 1
ATOM 2734 N N . ILE A 1 360 ? -7.722 8.578 28.280 1.00 95.06 360 ILE A N 1
ATOM 2735 C CA . ILE A 1 360 ? -6.792 7.444 28.312 1.00 95.06 360 ILE A CA 1
ATOM 2736 C C . ILE A 1 360 ? -6.514 7.012 26.875 1.00 95.06 360 ILE A C 1
ATOM 2738 O O . ILE A 1 360 ? -7.441 6.634 26.160 1.00 95.06 360 ILE A O 1
ATOM 2742 N N . ASP A 1 361 ? -5.246 7.046 26.468 1.00 94.62 361 ASP A N 1
ATOM 2743 C CA . ASP A 1 361 ? -4.797 6.358 25.259 1.00 94.62 361 ASP A CA 1
ATOM 2744 C C . ASP A 1 361 ? -4.506 4.896 25.605 1.00 94.62 361 ASP A C 1
ATOM 2746 O O . ASP A 1 361 ? -3.681 4.593 26.466 1.00 94.62 361 ASP A O 1
ATOM 2750 N N . ALA A 1 362 ? -5.234 3.999 24.960 1.00 96.19 362 ALA A N 1
ATOM 2751 C CA . ALA A 1 362 ? -5.067 2.561 25.048 1.00 96.19 362 ALA A CA 1
ATOM 2752 C C . ALA A 1 362 ? -4.962 1.935 23.648 1.00 96.19 362 ALA A C 1
ATOM 2754 O O . ALA A 1 362 ? -5.336 0.774 23.457 1.00 96.19 362 ALA A O 1
ATOM 2755 N N . THR A 1 363 ? -4.511 2.702 22.656 1.00 93.25 363 THR A N 1
ATOM 2756 C CA . THR A 1 363 ? -4.153 2.199 21.322 1.00 93.25 363 THR A CA 1
ATOM 2757 C C . THR A 1 363 ? -2.784 1.511 21.354 1.00 93.25 363 THR A C 1
ATOM 2759 O O . THR A 1 363 ? -2.056 1.613 22.341 1.00 93.25 363 THR A O 1
ATOM 2762 N N . TYR A 1 364 ? -2.425 0.772 20.301 1.00 88.69 364 TYR A N 1
ATOM 2763 C CA . TYR A 1 364 ? -1.059 0.244 20.175 1.00 88.69 364 TYR A CA 1
ATOM 2764 C C . TYR A 1 364 ? -0.090 1.309 19.641 1.00 88.69 364 TYR A C 1
ATOM 2766 O O . TYR A 1 364 ? 1.120 1.194 19.818 1.00 88.69 364 TYR A O 1
ATOM 2774 N N . GLU A 1 365 ? -0.634 2.330 18.985 1.00 87.56 365 GLU A N 1
ATOM 2775 C CA . GLU A 1 365 ? 0.070 3.337 18.203 1.00 87.56 365 GLU A CA 1
ATOM 2776 C C . GLU A 1 365 ? 0.375 4.610 19.006 1.00 87.56 365 GLU A C 1
ATOM 2778 O O . GLU A 1 365 ? 1.397 5.253 18.771 1.00 87.56 365 GLU A O 1
ATOM 2783 N N . GLY A 1 366 ? -0.476 4.964 19.973 1.00 90.69 366 GLY A N 1
ATOM 2784 C CA . GLY A 1 366 ? -0.313 6.160 20.798 1.00 90.69 366 GLY A CA 1
ATOM 2785 C C . GLY A 1 366 ? -0.763 7.462 20.125 1.00 90.69 366 GLY A C 1
ATOM 2786 O O . GLY A 1 366 ? -0.214 8.531 20.408 1.00 90.69 366 GLY A O 1
ATOM 2787 N N . ASP A 1 367 ? -1.728 7.400 19.205 1.00 89.69 367 ASP A N 1
ATOM 2788 C CA . ASP A 1 367 ? -2.166 8.572 18.432 1.00 89.69 367 ASP A CA 1
ATOM 2789 C C . ASP A 1 367 ? -2.749 9.682 19.320 1.00 89.69 367 ASP A C 1
ATOM 2791 O O . ASP A 1 367 ? -2.538 10.872 19.062 1.00 89.69 367 ASP A O 1
ATOM 2795 N N . LEU A 1 368 ? -3.474 9.318 20.383 1.00 92.19 368 LEU A N 1
ATOM 2796 C CA . LEU A 1 368 ? -4.087 10.286 21.288 1.00 92.19 368 LEU A CA 1
ATOM 2797 C C . LEU A 1 368 ? -3.028 10.948 22.172 1.00 92.19 368 LEU A C 1
ATOM 2799 O O . LEU A 1 368 ? -3.072 12.170 22.332 1.00 92.19 368 LEU A O 1
ATOM 2803 N N . MET A 1 369 ? -2.060 10.195 22.702 1.00 90.62 369 MET A N 1
ATOM 2804 C CA . MET A 1 369 ? -0.954 10.787 23.466 1.00 90.62 369 MET A CA 1
ATOM 2805 C C . MET A 1 369 ? -0.113 11.735 22.595 1.00 90.62 369 MET A C 1
ATOM 2807 O O . MET A 1 369 ? 0.224 12.843 23.023 1.00 90.62 369 MET A O 1
ATOM 2811 N N . ALA A 1 370 ? 0.143 11.366 21.337 1.00 90.19 370 ALA A N 1
ATOM 2812 C CA . ALA A 1 370 ? 0.855 12.219 20.392 1.00 90.19 370 ALA A CA 1
ATOM 2813 C C . ALA A 1 370 ? 0.062 13.500 20.077 1.00 90.19 370 ALA A C 1
ATOM 2815 O O . ALA A 1 370 ? 0.619 14.601 20.132 1.00 90.19 370 ALA A O 1
ATOM 2816 N N . ALA A 1 371 ? -1.246 13.388 19.822 1.00 90.94 371 ALA A N 1
ATOM 2817 C CA . ALA A 1 371 ? -2.123 14.538 19.590 1.00 90.94 371 ALA A CA 1
ATOM 2818 C C . ALA A 1 371 ? -2.246 15.454 20.821 1.00 90.94 371 ALA A C 1
ATOM 2820 O O . ALA A 1 371 ? -2.350 16.674 20.675 1.00 90.94 371 ALA A O 1
ATOM 2821 N N . ALA A 1 372 ? -2.191 14.882 22.027 1.00 90.94 372 ALA A N 1
ATOM 2822 C CA . ALA A 1 372 ? -2.174 15.610 23.296 1.00 90.94 372 ALA A CA 1
ATOM 2823 C C . ALA A 1 372 ? -0.845 16.315 23.583 1.00 90.94 372 ALA A C 1
ATOM 2825 O O . ALA A 1 372 ? -0.785 17.133 24.499 1.00 90.94 372 ALA A O 1
ATOM 2826 N N . LYS A 1 373 ? 0.205 16.037 22.798 1.00 90.12 373 LYS A N 1
ATOM 2827 C CA . LYS A 1 373 ? 1.559 16.577 22.992 1.00 90.12 373 LYS A CA 1
ATOM 2828 C C . LYS A 1 373 ? 2.115 16.293 24.391 1.00 90.12 373 LYS A C 1
ATOM 2830 O O . LYS A 1 373 ? 2.901 17.084 24.912 1.00 90.12 373 LYS A O 1
ATOM 2835 N N . VAL A 1 374 ? 1.708 15.179 25.003 1.00 88.31 374 VAL A N 1
ATOM 2836 C CA . VAL A 1 374 ? 2.343 14.710 26.238 1.00 88.31 374 VAL A CA 1
ATOM 2837 C C . VAL A 1 374 ? 3.722 14.144 25.912 1.00 88.31 374 VAL A C 1
ATOM 2839 O O . VAL A 1 374 ? 3.973 13.696 24.795 1.00 88.31 374 VAL A O 1
ATOM 2842 N N . SER A 1 375 ? 4.633 14.171 26.880 1.00 89.81 375 SER A N 1
ATOM 2843 C CA . SER A 1 375 ? 5.942 13.540 26.724 1.00 89.81 375 SER A CA 1
ATOM 2844 C C . SER A 1 375 ? 5.788 12.021 26.642 1.00 89.81 375 SER A C 1
ATOM 2846 O O . SER A 1 375 ? 5.131 11.423 27.490 1.00 89.81 375 SER A O 1
ATOM 2848 N N . TYR A 1 376 ? 6.424 11.398 25.654 1.00 88.56 376 TYR A N 1
ATOM 2849 C CA . TYR A 1 376 ? 6.448 9.946 25.473 1.00 88.56 376 TYR A CA 1
ATOM 2850 C C . TYR A 1 376 ? 7.840 9.474 25.045 1.00 88.56 376 TYR A C 1
ATOM 2852 O O . TYR A 1 376 ? 8.704 10.275 24.676 1.00 88.56 376 TYR A O 1
ATOM 2860 N N . ARG A 1 377 ? 8.051 8.156 25.080 1.00 86.88 377 ARG A N 1
ATOM 2861 C CA . ARG A 1 377 ? 9.252 7.495 24.565 1.00 86.88 377 ARG A CA 1
ATOM 2862 C C . ARG A 1 377 ? 8.874 6.499 23.476 1.00 86.88 377 ARG A C 1
ATOM 2864 O O . ARG A 1 377 ? 7.835 5.857 23.552 1.00 86.88 377 ARG A O 1
ATOM 2871 N N . VAL A 1 378 ? 9.745 6.365 22.482 1.00 88.69 378 VAL A N 1
ATOM 2872 C CA . VAL A 1 378 ? 9.690 5.298 21.480 1.00 88.69 378 VAL A CA 1
ATOM 2873 C C . VAL A 1 378 ? 10.880 4.378 21.711 1.00 88.69 378 VAL A C 1
ATOM 2875 O O . VAL A 1 378 ? 11.987 4.870 21.908 1.00 88.69 378 VAL A O 1
ATOM 2878 N N . GLY A 1 379 ? 10.652 3.067 21.661 1.00 88.81 379 GLY A N 1
ATOM 2879 C CA . GLY A 1 379 ? 11.683 2.050 21.861 1.00 88.81 379 GLY A CA 1
ATOM 2880 C C . GLY A 1 379 ? 11.894 1.648 23.315 1.00 88.81 379 GLY A C 1
ATOM 2881 O O . GLY A 1 379 ? 11.076 1.943 24.187 1.00 88.81 379 GLY A O 1
ATOM 2882 N N . ARG A 1 380 ? 12.970 0.899 23.566 1.00 88.25 380 ARG A N 1
ATOM 2883 C CA . ARG A 1 380 ? 13.275 0.375 24.904 1.00 88.25 380 ARG A CA 1
ATOM 2884 C C . ARG A 1 380 ? 13.748 1.477 25.842 1.00 88.25 380 ARG A C 1
ATOM 2886 O O . ARG A 1 380 ? 14.608 2.290 25.500 1.00 88.25 380 ARG A O 1
ATOM 2893 N N . GLU A 1 381 ? 13.251 1.440 27.070 1.00 91.81 381 GLU A N 1
ATOM 2894 C CA . GLU A 1 381 ? 13.740 2.284 28.156 1.00 91.81 381 GLU A CA 1
ATOM 2895 C C . GLU A 1 381 ? 15.063 1.746 28.708 1.00 91.81 381 GLU A C 1
ATOM 2897 O O . GLU A 1 381 ? 15.187 0.534 28.888 1.00 91.81 381 GLU A O 1
ATOM 2902 N N . PRO A 1 382 ? 16.072 2.602 28.963 1.00 92.62 382 PRO A N 1
ATOM 2903 C CA . PRO A 1 382 ? 17.310 2.152 29.584 1.00 92.62 382 PRO A CA 1
ATOM 2904 C C . PRO A 1 382 ? 17.067 1.773 31.048 1.00 92.62 382 PRO A C 1
ATOM 2906 O O . PRO A 1 382 ? 16.281 2.422 31.741 1.00 92.62 382 PRO A O 1
ATOM 2909 N N . ARG A 1 383 ? 17.844 0.816 31.570 1.00 93.38 383 ARG A N 1
ATOM 2910 C CA . ARG A 1 383 ? 17.845 0.450 33.002 1.00 93.38 383 ARG A CA 1
ATOM 2911 C C . ARG A 1 383 ? 18.023 1.661 33.919 1.00 93.38 383 ARG A C 1
ATOM 2913 O O . ARG A 1 383 ? 17.426 1.723 34.990 1.00 93.38 383 ARG A O 1
ATOM 2920 N N . SER A 1 384 ? 18.825 2.633 33.492 1.00 93.69 384 SER A N 1
ATOM 2921 C CA . SER A 1 384 ? 19.116 3.851 34.249 1.00 93.69 384 SER A CA 1
ATOM 2922 C C . SER A 1 384 ? 17.943 4.829 34.360 1.00 93.69 384 SER A C 1
ATOM 2924 O O . SER A 1 384 ? 18.015 5.718 35.202 1.00 93.69 384 SER A O 1
ATOM 2926 N N . ALA A 1 385 ? 16.875 4.688 33.562 1.00 93.38 385 ALA A N 1
ATOM 2927 C CA . ALA A 1 385 ? 15.732 5.603 33.625 1.00 93.38 385 ALA A CA 1
ATOM 2928 C C . ALA A 1 385 ? 14.952 5.467 34.942 1.00 93.38 385 ALA A C 1
ATOM 2930 O O . ALA A 1 385 ? 14.621 6.476 35.559 1.00 93.38 385 ALA A O 1
ATOM 2931 N N . PHE A 1 386 ? 14.706 4.228 35.386 1.00 92.44 386 PHE A N 1
ATOM 2932 C CA . PHE A 1 386 ? 13.868 3.931 36.560 1.00 92.44 386 PHE A CA 1
ATOM 2933 C C . PHE A 1 386 ? 14.477 2.892 37.508 1.00 92.44 386 PHE A C 1
ATOM 2935 O O . PHE A 1 386 ? 13.810 2.412 38.420 1.00 92.44 386 PHE A O 1
ATOM 2942 N N . ASN A 1 387 ? 15.755 2.552 37.315 1.00 92.25 387 ASN A N 1
ATOM 2943 C CA . ASN A 1 387 ? 16.457 1.516 38.074 1.00 92.25 387 ASN A CA 1
ATOM 2944 C C . ASN A 1 387 ? 15.813 0.117 37.937 1.00 92.25 387 ASN A C 1
ATOM 2946 O O . ASN A 1 387 ? 15.818 -0.689 38.868 1.00 92.25 387 ASN A O 1
ATOM 2950 N N . GLU A 1 388 ? 15.268 -0.183 36.755 1.00 90.81 388 GLU A N 1
ATOM 2951 C CA . GLU A 1 388 ? 14.622 -1.459 36.442 1.00 90.81 388 GLU A CA 1
ATOM 2952 C C . GLU A 1 388 ? 15.632 -2.470 35.902 1.00 90.81 388 GLU A C 1
ATOM 2954 O O . GLU A 1 388 ? 16.118 -2.363 34.775 1.00 90.81 388 GLU A O 1
ATOM 2959 N N . THR A 1 389 ? 15.946 -3.496 36.693 1.00 87.75 389 THR A N 1
ATOM 2960 C CA . THR A 1 389 ? 17.000 -4.472 36.369 1.00 87.75 389 THR A CA 1
ATOM 2961 C C . THR A 1 389 ? 16.778 -5.192 35.039 1.00 87.75 389 THR A C 1
ATOM 2963 O O . THR A 1 389 ? 17.768 -5.509 34.374 1.00 87.75 389 THR A O 1
ATOM 2966 N N . LEU A 1 390 ? 15.512 -5.383 34.641 1.00 84.69 390 LEU A N 1
ATOM 2967 C CA . LEU A 1 390 ? 15.070 -6.032 33.403 1.00 84.69 390 LEU A CA 1
ATOM 2968 C C . LEU A 1 390 ? 14.902 -5.083 32.197 1.00 84.69 390 LEU A C 1
ATOM 2970 O O . LEU A 1 390 ? 14.643 -5.556 31.092 1.00 84.69 390 LEU A O 1
ATOM 2974 N N . ALA A 1 391 ? 15.066 -3.770 32.366 1.00 89.12 391 ALA A N 1
ATOM 2975 C CA . ALA A 1 391 ? 14.931 -2.812 31.270 1.00 89.12 391 ALA A CA 1
ATOM 2976 C C . ALA A 1 391 ? 16.179 -2.767 30.366 1.00 89.12 391 ALA A C 1
ATOM 2978 O O . ALA A 1 391 ? 17.249 -3.294 30.692 1.00 89.12 391 ALA A O 1
ATOM 2979 N N . GLY A 1 392 ? 16.029 -2.114 29.217 1.00 89.50 392 GLY A N 1
ATOM 2980 C CA . GLY A 1 392 ? 17.057 -1.951 28.197 1.00 89.50 392 GLY A CA 1
ATOM 2981 C C . GLY A 1 392 ? 17.216 -3.143 27.254 1.00 89.50 392 GLY A C 1
ATOM 2982 O O . GLY A 1 392 ? 16.416 -4.080 27.221 1.00 89.50 392 GLY A O 1
ATOM 2983 N N . GLN A 1 393 ? 18.249 -3.077 26.424 1.00 86.31 393 GLN A N 1
ATOM 2984 C CA . GLN A 1 393 ? 18.606 -4.117 25.471 1.00 86.31 393 GLN A CA 1
ATOM 2985 C C . GLN A 1 393 ? 19.168 -5.342 26.203 1.00 86.31 393 GLN A C 1
ATOM 2987 O O . GLN A 1 393 ? 19.909 -5.220 27.176 1.00 86.31 393 GLN A O 1
ATOM 2992 N N . TRP A 1 394 ? 18.833 -6.537 25.713 1.00 76.12 394 TRP A N 1
ATOM 2993 C CA . TRP A 1 394 ? 19.337 -7.808 26.234 1.00 76.12 394 TRP A CA 1
ATOM 2994 C C . TRP A 1 394 ? 20.036 -8.562 25.113 1.00 76.12 394 TRP A C 1
ATOM 2996 O O . TRP A 1 394 ? 19.416 -8.885 24.105 1.00 76.12 394 TRP A O 1
ATOM 3006 N N . GLN A 1 395 ? 21.326 -8.844 25.301 1.00 63.16 395 GLN A N 1
ATOM 3007 C CA . GLN A 1 395 ? 22.176 -9.493 24.296 1.00 63.16 395 GLN A CA 1
ATOM 3008 C C . GLN A 1 395 ? 22.505 -10.954 24.636 1.00 63.16 395 GLN A C 1
ATOM 3010 O O . GLN A 1 395 ? 23.399 -11.537 24.023 1.00 63.16 395 GLN A O 1
ATOM 3015 N N . GLN A 1 396 ? 21.820 -11.582 25.604 1.00 57.84 396 GLN A N 1
ATOM 3016 C CA . GLN A 1 396 ? 21.955 -13.031 25.804 1.00 57.84 396 GLN A CA 1
ATOM 3017 C C . GLN A 1 396 ? 21.223 -13.777 24.683 1.00 57.84 396 GLN A C 1
ATOM 3019 O O . GLN A 1 396 ? 20.092 -14.235 24.816 1.00 57.84 396 GLN A O 1
ATOM 3024 N N . ILE A 1 397 ? 21.903 -13.857 23.545 1.00 52.69 397 ILE A N 1
ATOM 3025 C CA . ILE A 1 397 ? 21.476 -14.549 22.341 1.00 52.69 397 ILE A CA 1
ATOM 3026 C C . ILE A 1 397 ? 21.883 -16.020 22.489 1.00 52.69 397 ILE A C 1
ATOM 3028 O O . ILE A 1 397 ? 23.055 -16.368 22.354 1.00 52.69 397 ILE A O 1
ATOM 3032 N N . SER A 1 398 ? 20.922 -16.896 22.775 1.00 45.53 398 SER A N 1
ATOM 3033 C CA . SER A 1 398 ? 21.116 -18.350 22.761 1.00 45.53 398 SER A CA 1
ATOM 3034 C C . SER A 1 398 ? 20.183 -18.974 21.736 1.00 45.53 398 SER A C 1
ATOM 3036 O O . SER A 1 398 ? 18.979 -18.949 21.929 1.00 45.53 398 SER A O 1
ATOM 3038 N N . TRP A 1 399 ? 20.714 -19.614 20.691 1.00 49.22 399 TRP A N 1
ATOM 3039 C CA . TRP A 1 399 ? 19.907 -20.397 19.740 1.00 49.22 399 TRP A CA 1
ATOM 3040 C C . TRP A 1 399 ? 19.158 -21.560 20.411 1.00 49.22 399 TRP A C 1
ATOM 3042 O O . TRP A 1 399 ? 18.158 -22.051 19.889 1.00 49.22 399 TRP A O 1
ATOM 3052 N N . LYS A 1 400 ? 19.625 -22.012 21.583 1.00 42.22 400 LYS A N 1
ATOM 3053 C CA . LYS A 1 400 ? 18.869 -22.941 22.419 1.00 42.22 400 LYS A CA 1
ATOM 3054 C C . LYS A 1 400 ? 17.760 -22.150 23.105 1.00 42.22 400 LYS A C 1
ATOM 3056 O O . LYS A 1 400 ? 18.048 -21.358 24.001 1.00 42.22 400 LYS A O 1
ATOM 3061 N N . ASN A 1 401 ? 16.523 -22.426 22.700 1.00 43.41 401 ASN A N 1
ATOM 3062 C CA . ASN A 1 401 ? 15.280 -21.974 23.332 1.00 43.41 401 ASN A CA 1
ATOM 3063 C C . ASN A 1 401 ? 14.842 -20.517 23.057 1.00 43.41 401 ASN A C 1
ATOM 3065 O O . ASN A 1 401 ? 14.058 -19.992 23.843 1.00 43.41 401 ASN A O 1
ATOM 3069 N N . VAL A 1 402 ? 15.275 -19.860 21.963 1.00 44.44 402 VAL A N 1
ATOM 3070 C CA . VAL A 1 402 ? 14.697 -18.556 21.545 1.00 44.44 402 VAL A CA 1
ATOM 3071 C C . VAL A 1 402 ? 14.420 -18.429 20.040 1.00 44.44 402 VAL A C 1
ATOM 3073 O O . VAL A 1 402 ? 15.079 -19.039 19.204 1.00 44.44 402 VAL A O 1
ATOM 3076 N N . TYR A 1 403 ? 13.458 -17.560 19.715 1.00 48.47 403 TYR A N 1
ATOM 3077 C CA . TYR A 1 403 ? 12.904 -17.253 18.387 1.00 48.47 403 TYR A CA 1
ATOM 3078 C C . TYR A 1 403 ? 13.795 -16.390 17.467 1.00 48.47 403 TYR A C 1
ATOM 3080 O O . TYR A 1 403 ? 13.285 -15.723 16.567 1.00 48.47 403 TYR A O 1
ATOM 3088 N N . GLN A 1 404 ? 15.109 -16.330 17.688 1.00 55.19 404 GLN A N 1
ATOM 3089 C CA . GLN A 1 404 ? 15.993 -15.453 16.910 1.00 55.19 404 GLN A CA 1
ATOM 3090 C C . GLN A 1 404 ? 16.852 -16.265 15.932 1.00 55.19 404 GLN A C 1
ATOM 3092 O O . GLN A 1 404 ? 17.469 -17.249 16.326 1.00 55.19 404 GLN A O 1
ATOM 3097 N N . PHE A 1 405 ? 16.941 -15.820 14.668 1.00 54.91 405 PHE A N 1
ATOM 3098 C CA . PHE A 1 405 ? 17.740 -16.423 13.576 1.00 54.91 405 PHE A CA 1
ATOM 3099 C C . PHE A 1 405 ? 19.262 -16.452 13.827 1.00 54.91 405 PHE A C 1
ATOM 3101 O O . PHE A 1 405 ? 20.055 -16.735 12.926 1.00 54.91 405 PHE A O 1
ATOM 3108 N N . CYS A 1 406 ? 19.701 -16.101 15.030 1.00 52.09 406 CYS A N 1
ATOM 3109 C CA . CYS A 1 406 ? 21.095 -15.927 15.366 1.00 52.09 406 CYS A CA 1
ATOM 3110 C C . CYS A 1 406 ? 21.855 -17.253 15.237 1.00 52.09 406 CYS A C 1
ATOM 3112 O O . CYS A 1 406 ? 21.485 -18.253 15.845 1.00 52.09 406 CYS A O 1
ATOM 3114 N N . GLN A 1 407 ? 22.960 -17.217 14.484 1.00 55.06 407 GLN A N 1
ATOM 3115 C CA . GLN A 1 407 ? 23.883 -18.337 14.237 1.00 55.06 407 GLN A CA 1
ATOM 3116 C C . GLN A 1 407 ? 23.375 -19.447 13.301 1.00 55.06 407 GLN A C 1
ATOM 3118 O O . GLN A 1 407 ? 24.062 -20.456 13.140 1.00 55.06 407 GLN A O 1
ATOM 3123 N N . LEU A 1 408 ? 22.234 -19.273 12.625 1.00 65.12 408 LEU A N 1
ATOM 3124 C CA . LEU A 1 408 ? 21.896 -20.150 11.501 1.00 65.12 408 LEU A CA 1
ATOM 3125 C C . LEU A 1 408 ? 22.821 -19.852 10.307 1.00 65.12 408 LEU A C 1
ATOM 3127 O O . LEU A 1 408 ? 23.123 -18.681 10.064 1.00 65.12 408 LEU A O 1
ATOM 3131 N N . PRO A 1 409 ? 23.253 -20.867 9.530 1.00 74.38 409 PRO A N 1
ATOM 3132 C CA . PRO A 1 409 ? 24.133 -20.692 8.370 1.00 74.38 409 PRO A CA 1
ATOM 3133 C C . PRO A 1 409 ? 23.371 -20.128 7.155 1.00 74.38 409 PRO A C 1
ATOM 3135 O O . PRO A 1 409 ? 23.480 -20.624 6.036 1.00 74.38 409 PRO A O 1
ATOM 3138 N N . VAL A 1 410 ? 22.558 -19.095 7.375 1.00 82.69 410 VAL A N 1
ATOM 3139 C CA . VAL A 1 410 ? 21.764 -18.421 6.351 1.00 82.69 410 VAL A CA 1
ATOM 3140 C C . VAL A 1 410 ? 22.469 -17.128 5.968 1.00 82.69 410 VAL A C 1
ATOM 3142 O O . VAL A 1 410 ? 22.677 -16.245 6.797 1.00 82.69 410 VAL A O 1
ATOM 3145 N N . SER A 1 411 ? 22.834 -17.002 4.692 1.00 88.06 411 SER A N 1
ATOM 3146 C CA . SER A 1 411 ? 23.482 -15.784 4.208 1.00 88.06 411 SER A CA 1
ATOM 3147 C C . SER A 1 411 ? 22.514 -14.589 4.245 1.00 88.06 411 SER A C 1
ATOM 3149 O O . SER A 1 411 ? 21.396 -14.718 3.732 1.00 88.06 411 SER A O 1
ATOM 3151 N N . PRO A 1 412 ? 22.932 -13.418 4.764 1.00 88.56 412 PRO A N 1
ATOM 3152 C CA . PRO A 1 412 ? 22.116 -12.207 4.779 1.00 88.56 412 PRO A CA 1
ATOM 3153 C C . PRO A 1 412 ? 22.295 -11.337 3.523 1.00 88.56 412 PRO A C 1
ATOM 3155 O O . PRO A 1 412 ? 21.703 -10.268 3.445 1.00 88.56 412 PRO A O 1
ATOM 3158 N N . PHE A 1 413 ? 23.123 -11.746 2.556 1.00 91.69 413 PHE A N 1
ATOM 3159 C CA . PHE A 1 413 ? 23.490 -10.926 1.395 1.00 91.69 413 PHE A CA 1
ATOM 3160 C C . PHE A 1 413 ? 22.629 -11.219 0.160 1.00 91.69 413 PHE A C 1
ATOM 3162 O O . PHE A 1 413 ? 22.108 -12.330 0.024 1.00 91.69 413 PHE A O 1
ATOM 3169 N N . VAL A 1 414 ? 22.489 -10.255 -0.755 1.00 91.88 414 VAL A N 1
ATOM 3170 C CA . VAL A 1 414 ? 21.713 -10.403 -2.003 1.00 91.88 414 VAL A CA 1
ATOM 3171 C C . VAL A 1 414 ? 22.207 -11.611 -2.799 1.00 91.88 414 VAL A C 1
ATOM 3173 O O . VAL A 1 414 ? 21.425 -12.517 -3.093 1.00 91.88 414 VAL A O 1
ATOM 3176 N N . VAL A 1 415 ? 23.512 -11.681 -3.054 1.00 91.88 415 VAL A N 1
ATOM 3177 C CA . VAL A 1 415 ? 24.193 -12.882 -3.544 1.00 91.88 415 VAL A CA 1
ATOM 3178 C C . VAL A 1 415 ? 24.680 -13.678 -2.327 1.00 91.88 415 VAL A C 1
ATOM 3180 O O . VAL A 1 415 ? 25.425 -13.136 -1.507 1.00 91.88 415 VAL A O 1
ATOM 3183 N N . PRO A 1 416 ? 24.267 -14.951 -2.161 1.00 89.94 416 PRO A N 1
ATOM 3184 C CA . PRO A 1 416 ? 24.679 -15.755 -1.018 1.00 89.94 416 PRO A CA 1
ATOM 3185 C C . PRO A 1 416 ? 26.199 -15.772 -0.827 1.00 89.94 416 PRO A C 1
ATOM 3187 O O . PRO A 1 416 ? 26.948 -16.088 -1.746 1.00 89.94 416 PRO A O 1
ATOM 3190 N N . ASN A 1 417 ? 26.627 -15.475 0.398 1.00 87.75 417 ASN A N 1
ATOM 3191 C CA . ASN A 1 417 ? 28.020 -15.448 0.859 1.00 87.75 417 ASN A CA 1
ATOM 3192 C C . ASN A 1 417 ? 28.921 -14.385 0.208 1.00 87.75 417 ASN A C 1
ATOM 3194 O O . ASN A 1 417 ? 30.126 -14.419 0.440 1.00 87.75 417 ASN A O 1
ATOM 3198 N N . ASP A 1 418 ? 28.361 -13.429 -0.537 1.00 93.50 418 ASP A N 1
ATOM 3199 C CA . ASP A 1 418 ? 29.106 -12.304 -1.104 1.00 93.50 418 ASP A CA 1
ATOM 3200 C C . ASP A 1 418 ? 28.711 -10.982 -0.419 1.00 93.50 418 ASP A C 1
ATOM 3202 O O . ASP A 1 418 ? 27.685 -10.386 -0.765 1.00 93.50 418 ASP A O 1
ATOM 3206 N N . PRO A 1 419 ? 29.525 -10.477 0.527 1.00 91.88 419 PRO A N 1
ATOM 3207 C CA . PRO A 1 419 ? 29.270 -9.199 1.181 1.00 91.88 419 PRO A CA 1
ATOM 3208 C C . PRO A 1 419 ? 29.230 -8.003 0.223 1.00 91.88 419 PRO A C 1
ATOM 3210 O O . PRO A 1 419 ? 28.547 -7.021 0.520 1.00 91.88 419 PRO A O 1
ATOM 3213 N N . ALA A 1 420 ? 29.924 -8.066 -0.922 1.00 94.62 420 ALA A N 1
ATOM 3214 C CA . ALA A 1 420 ? 29.954 -6.974 -1.896 1.00 94.62 420 ALA A CA 1
ATOM 3215 C C . ALA A 1 420 ? 28.604 -6.791 -2.608 1.00 94.62 420 ALA A C 1
ATOM 3217 O O . ALA A 1 420 ? 28.314 -5.709 -3.115 1.00 94.62 420 ALA A O 1
ATOM 3218 N N . SER A 1 421 ? 27.751 -7.820 -2.592 1.00 93.88 421 SER A N 1
ATOM 3219 C CA . SER A 1 421 ? 26.397 -7.757 -3.147 1.00 93.88 421 SER A CA 1
ATOM 3220 C C . SER A 1 421 ? 25.405 -6.945 -2.300 1.00 93.88 421 SER A C 1
ATOM 3222 O O . SER A 1 421 ? 24.301 -6.655 -2.763 1.00 93.88 421 SER A O 1
ATOM 3224 N N . GLY A 1 422 ? 25.792 -6.551 -1.081 1.00 92.94 422 GLY A N 1
ATOM 3225 C CA . GLY A 1 422 ? 24.928 -5.848 -0.134 1.00 92.94 422 GLY A CA 1
ATOM 3226 C C . GLY A 1 422 ? 23.973 -6.779 0.618 1.00 92.94 422 GLY A C 1
ATOM 3227 O O . GLY A 1 422 ? 23.828 -7.957 0.295 1.00 92.94 422 GLY A O 1
ATOM 3228 N N . LEU A 1 423 ? 23.338 -6.257 1.670 1.00 91.38 423 LEU A N 1
ATOM 3229 C CA . LEU A 1 423 ? 22.372 -7.011 2.472 1.00 91.38 423 LEU A CA 1
ATOM 3230 C C . LEU A 1 423 ? 21.030 -7.172 1.750 1.00 91.38 423 LEU A C 1
ATOM 3232 O O . LEU A 1 423 ? 20.618 -6.319 0.963 1.00 91.38 423 LEU A O 1
ATOM 3236 N N . LEU A 1 424 ? 20.325 -8.257 2.071 1.00 91.69 424 LEU A N 1
ATOM 3237 C CA . LEU A 1 424 ? 18.913 -8.414 1.744 1.00 91.69 424 LEU A CA 1
ATOM 3238 C C . LEU A 1 424 ? 18.084 -7.273 2.365 1.00 91.69 424 LEU A C 1
ATOM 3240 O O . LEU A 1 424 ? 18.491 -6.694 3.380 1.00 91.69 424 LEU A O 1
ATOM 3244 N N . PRO A 1 425 ? 16.910 -6.956 1.786 1.00 88.81 425 PRO A N 1
ATOM 3245 C CA . PRO A 1 425 ? 16.014 -5.951 2.344 1.00 88.81 425 PRO A CA 1
ATOM 3246 C C . PRO A 1 425 ? 15.722 -6.193 3.831 1.00 88.81 425 PRO A C 1
ATOM 3248 O O . PRO A 1 425 ? 15.634 -7.337 4.266 1.00 88.81 425 PRO A O 1
ATOM 3251 N N . GLU A 1 426 ? 15.530 -5.107 4.585 1.00 85.12 426 GLU A N 1
ATOM 3252 C CA . GLU A 1 426 ? 15.097 -5.113 5.999 1.00 85.12 426 GLU A CA 1
ATOM 3253 C C . GLU A 1 426 ? 16.122 -5.644 7.013 1.00 85.12 426 GLU A C 1
ATOM 3255 O O . GLU A 1 426 ? 15.863 -5.617 8.216 1.00 85.12 426 GLU A O 1
ATOM 3260 N N . ILE A 1 427 ? 17.316 -6.043 6.567 1.00 85.19 427 ILE A N 1
ATOM 3261 C CA . ILE A 1 427 ? 18.428 -6.365 7.463 1.00 85.19 427 ILE A CA 1
ATOM 3262 C C . ILE A 1 427 ? 19.206 -5.085 7.779 1.00 85.19 427 ILE A C 1
ATOM 3264 O O . ILE A 1 427 ? 19.729 -4.418 6.887 1.00 85.19 427 ILE A O 1
ATOM 3268 N N . SER A 1 428 ? 19.300 -4.753 9.067 1.00 82.81 428 SER A N 1
ATOM 3269 C CA . SER A 1 428 ? 20.076 -3.603 9.534 1.00 82.81 428 SER A CA 1
ATOM 3270 C C . SER A 1 428 ? 21.570 -3.926 9.615 1.00 82.81 428 SER A C 1
ATOM 3272 O O . SER A 1 428 ? 21.958 -4.976 10.126 1.00 82.81 428 SER A O 1
ATOM 3274 N N . THR A 1 429 ? 22.413 -2.998 9.153 1.00 84.31 429 THR A N 1
ATOM 3275 C CA . THR A 1 429 ? 23.868 -3.009 9.395 1.00 84.31 429 THR A CA 1
ATOM 3276 C C . THR A 1 429 ? 24.244 -2.435 10.759 1.00 84.31 429 THR A C 1
ATOM 3278 O O . THR A 1 429 ? 25.419 -2.446 11.128 1.00 84.31 429 THR A O 1
ATOM 3281 N N . GLU A 1 430 ? 23.288 -1.848 11.481 1.00 83.88 430 GLU A N 1
ATOM 3282 C CA . GLU A 1 430 ? 23.563 -1.236 12.774 1.00 83.88 430 GLU A CA 1
ATOM 3283 C C . GLU A 1 430 ? 23.992 -2.289 13.788 1.00 83.88 430 GLU A C 1
ATOM 3285 O O . GLU A 1 430 ? 23.446 -3.392 13.856 1.00 83.88 430 GLU A O 1
ATOM 3290 N N . LYS A 1 431 ? 24.956 -1.917 14.628 1.00 80.12 431 LYS A N 1
ATOM 3291 C CA . LYS A 1 431 ? 25.335 -2.754 15.758 1.00 80.12 431 LYS A CA 1
ATOM 3292 C C . LYS A 1 431 ? 24.164 -2.863 16.738 1.00 80.12 431 LYS A C 1
ATOM 3294 O O . LYS A 1 431 ? 23.325 -1.963 16.868 1.00 80.12 431 LYS A O 1
ATOM 3299 N N . ALA A 1 432 ? 24.118 -3.994 17.430 1.00 75.75 432 ALA A N 1
ATOM 3300 C CA . ALA A 1 432 ? 23.290 -4.132 18.614 1.00 75.75 432 ALA A CA 1
ATOM 3301 C C . ALA A 1 432 ? 23.847 -3.205 19.715 1.00 75.75 432 ALA A C 1
ATOM 3303 O O . ALA A 1 432 ? 25.061 -3.002 19.763 1.00 75.75 432 ALA A O 1
ATOM 3304 N N . GLY A 1 433 ? 22.983 -2.604 20.537 1.00 81.12 433 GLY A N 1
ATOM 3305 C CA . GLY A 1 433 ? 23.426 -1.765 21.656 1.00 81.12 433 GLY A CA 1
ATOM 3306 C C . GLY A 1 433 ? 23.807 -2.591 22.880 1.00 81.12 433 GLY A C 1
ATOM 3307 O O . GLY A 1 433 ? 23.574 -3.809 22.920 1.00 81.12 433 GLY A O 1
ATOM 3308 N N . ASP A 1 434 ? 24.385 -1.932 23.877 1.00 87.12 434 ASP A N 1
ATOM 3309 C CA . ASP A 1 434 ? 24.928 -2.619 25.044 1.00 87.12 434 ASP A CA 1
ATOM 3310 C C . ASP A 1 434 ? 23.818 -3.077 26.012 1.00 87.12 434 ASP A C 1
ATOM 3312 O O . ASP A 1 434 ? 22.739 -2.474 26.083 1.00 87.12 434 ASP A O 1
ATOM 3316 N N . PRO A 1 435 ? 24.034 -4.167 26.778 1.00 86.94 435 PRO A N 1
ATOM 3317 C CA . PRO A 1 435 ? 23.053 -4.648 27.739 1.00 86.94 435 PRO A CA 1
ATOM 3318 C C . PRO A 1 435 ? 22.608 -3.571 28.740 1.00 86.94 435 PRO A C 1
ATOM 3320 O O . PRO A 1 435 ? 23.422 -2.998 29.461 1.00 86.94 435 PRO A O 1
ATOM 3323 N N . GLY A 1 436 ? 21.297 -3.350 28.842 1.00 88.88 436 GLY A N 1
ATOM 3324 C CA . GLY A 1 436 ? 20.703 -2.339 29.721 1.00 88.88 436 GLY A CA 1
ATOM 3325 C C . GLY A 1 436 ? 20.570 -0.939 29.107 1.00 88.88 436 GLY A C 1
ATOM 3326 O O . GLY A 1 436 ? 19.924 -0.086 29.722 1.00 88.88 436 GLY A O 1
ATOM 3327 N N . GLU A 1 437 ? 21.104 -0.694 27.908 1.00 92.06 437 GLU A N 1
ATOM 3328 C CA . GLU A 1 437 ? 20.868 0.554 27.176 1.00 92.06 437 GLU A CA 1
ATOM 3329 C C . GLU A 1 437 ? 19.459 0.611 26.584 1.00 92.06 437 GLU A C 1
ATOM 3331 O O . GLU A 1 437 ? 18.865 -0.407 26.240 1.00 92.06 437 GLU A O 1
ATOM 3336 N N . GLY A 1 438 ? 18.925 1.820 26.433 1.00 91.38 438 GLY A N 1
ATOM 3337 C CA . GLY A 1 438 ? 17.682 2.044 25.701 1.00 91.38 438 GLY A CA 1
ATOM 3338 C C . GLY A 1 438 ? 17.901 2.018 24.189 1.00 91.38 438 GLY A C 1
ATOM 3339 O O . GLY A 1 438 ? 19.028 1.910 23.705 1.00 91.38 438 GLY A O 1
ATOM 3340 N N . ASP A 1 439 ? 16.819 2.147 23.434 1.00 89.19 439 ASP A N 1
ATOM 3341 C CA . ASP A 1 439 ? 16.859 2.360 21.987 1.00 89.19 439 ASP A CA 1
ATOM 3342 C C . ASP A 1 439 ? 15.690 3.260 21.545 1.00 89.19 439 ASP A C 1
ATOM 3344 O O . ASP A 1 439 ? 14.843 3.626 22.357 1.00 89.19 439 ASP A O 1
ATOM 3348 N N . CYS A 1 440 ? 15.664 3.631 20.262 1.00 89.19 440 CYS A N 1
ATOM 3349 C CA . CYS A 1 440 ? 14.543 4.339 19.628 1.00 89.19 440 CYS A CA 1
ATOM 3350 C C . CYS A 1 440 ? 13.835 3.453 18.586 1.00 89.19 440 CYS A C 1
ATOM 3352 O O . CYS A 1 440 ? 13.306 3.953 17.591 1.00 89.19 440 CYS A O 1
ATOM 3354 N N . ARG A 1 441 ? 13.910 2.124 18.742 1.00 84.94 441 ARG A N 1
ATOM 3355 C CA . ARG A 1 441 ? 13.475 1.153 17.728 1.00 84.94 441 ARG A CA 1
ATOM 3356 C C . ARG A 1 441 ? 12.071 0.649 18.039 1.00 84.94 441 ARG A C 1
ATOM 3358 O O . ARG A 1 441 ? 11.734 0.379 19.183 1.00 84.94 441 ARG A O 1
ATOM 3365 N N . VAL A 1 442 ? 11.259 0.451 17.006 1.00 82.25 442 VAL A N 1
ATOM 3366 C CA . VAL A 1 442 ? 9.921 -0.139 17.147 1.00 82.25 442 VAL A CA 1
ATOM 3367 C C . VAL A 1 442 ? 10.002 -1.637 16.870 1.00 82.25 442 VAL A C 1
ATOM 3369 O O . VAL A 1 442 ? 10.724 -2.077 15.973 1.00 82.25 442 VAL A O 1
ATOM 3372 N N . GLN A 1 443 ? 9.280 -2.437 17.651 1.00 75.88 443 GLN A N 1
ATOM 3373 C CA . GLN A 1 443 ? 9.175 -3.870 17.399 1.00 75.88 443 GLN A CA 1
ATOM 3374 C C . GLN A 1 443 ? 8.421 -4.124 16.086 1.00 75.88 443 GLN A C 1
ATOM 3376 O O . GLN A 1 443 ? 7.412 -3.482 15.803 1.00 75.88 443 GLN A O 1
ATOM 3381 N N . ALA A 1 444 ? 8.893 -5.086 15.290 1.00 71.88 444 ALA A N 1
ATOM 3382 C CA . ALA A 1 444 ? 8.183 -5.505 14.088 1.00 71.88 444 ALA A CA 1
ATOM 3383 C C . ALA A 1 444 ? 6.784 -6.040 14.443 1.00 71.88 444 ALA A C 1
ATOM 3385 O O . ALA A 1 444 ? 6.640 -6.896 15.321 1.00 71.88 444 ALA A O 1
ATOM 3386 N N . TYR A 1 445 ? 5.765 -5.553 13.735 1.00 68.69 445 TYR A N 1
ATOM 3387 C CA . TYR A 1 445 ? 4.390 -6.012 13.898 1.00 68.69 445 TYR A CA 1
ATOM 3388 C C . TYR A 1 445 ? 4.128 -7.235 13.018 1.00 68.69 445 TYR A C 1
ATOM 3390 O O . TYR A 1 445 ? 4.517 -7.266 11.850 1.00 68.69 445 TYR A O 1
ATOM 3398 N N . ASN A 1 446 ? 3.454 -8.241 13.573 1.00 68.88 446 ASN A N 1
ATOM 3399 C CA . ASN A 1 446 ? 3.084 -9.460 12.859 1.00 68.88 446 ASN A CA 1
ATOM 3400 C C . ASN A 1 446 ? 1.579 -9.689 12.972 1.00 68.88 446 ASN A C 1
ATOM 3402 O O . ASN A 1 446 ? 0.985 -9.438 14.018 1.00 68.88 446 ASN A O 1
ATOM 3406 N N . PHE A 1 447 ? 0.979 -10.228 11.913 1.00 67.25 447 PHE A N 1
ATOM 3407 C CA . PHE A 1 447 ? -0.418 -10.646 11.936 1.00 67.25 447 PHE A CA 1
ATOM 3408 C C . PHE A 1 447 ? -0.517 -12.100 12.396 1.00 67.25 447 PHE A C 1
ATOM 3410 O O . PHE A 1 447 ? 0.127 -12.983 11.825 1.00 67.25 447 PHE A O 1
ATOM 3417 N N . ARG A 1 448 ? -1.357 -12.356 13.402 1.00 71.94 448 ARG A N 1
ATOM 3418 C CA . ARG A 1 448 ? -1.886 -13.696 13.681 1.00 71.94 448 ARG A CA 1
ATOM 3419 C C . ARG A 1 448 ? -3.299 -13.750 13.120 1.00 71.94 448 ARG A C 1
ATOM 3421 O O . ARG A 1 448 ? -4.052 -12.796 13.268 1.00 71.94 448 ARG A O 1
ATOM 3428 N N . MET A 1 449 ? -3.616 -14.819 12.400 1.00 69.81 449 MET A N 1
ATOM 3429 C CA . MET A 1 449 ? -4.877 -14.943 11.673 1.00 69.81 449 MET A CA 1
ATOM 3430 C C . MET A 1 449 ? -5.508 -16.296 11.972 1.00 69.81 449 MET A C 1
ATOM 3432 O O . MET A 1 449 ? -4.814 -17.313 11.945 1.00 69.81 449 MET A O 1
ATOM 3436 N N . ASP A 1 450 ? -6.822 -16.299 12.183 1.00 72.88 450 ASP A N 1
ATOM 3437 C CA . ASP A 1 450 ? -7.621 -17.521 12.201 1.00 72.88 450 ASP A CA 1
ATOM 3438 C C . ASP A 1 450 ? -7.828 -17.988 10.752 1.00 72.88 450 ASP A C 1
ATOM 3440 O O . ASP A 1 450 ? -8.460 -17.310 9.938 1.00 72.88 450 ASP A O 1
ATOM 3444 N N . LEU A 1 451 ? -7.236 -19.132 10.403 1.00 73.75 451 LEU A N 1
ATOM 3445 C CA . LEU A 1 451 ? -7.265 -19.697 9.052 1.00 73.75 451 LEU A CA 1
ATOM 3446 C C . LEU A 1 451 ? -8.262 -20.860 8.982 1.00 73.75 451 LEU A C 1
ATOM 3448 O O . LEU A 1 451 ? -8.370 -21.654 9.913 1.00 73.75 451 LEU A O 1
ATOM 3452 N N . SER A 1 452 ? -8.982 -20.978 7.863 1.00 71.75 452 SER A N 1
ATOM 3453 C CA . SER A 1 452 ? -9.986 -22.026 7.641 1.00 71.75 452 SER A CA 1
ATOM 3454 C C . SER A 1 452 ? -9.743 -22.747 6.317 1.00 71.75 452 SER A C 1
ATOM 3456 O O . SER A 1 452 ? -9.463 -22.117 5.296 1.00 71.75 452 SER A O 1
ATOM 3458 N N . ASN A 1 453 ? -9.891 -24.071 6.330 1.00 73.56 453 ASN A N 1
ATOM 3459 C CA . ASN A 1 453 ? -9.914 -24.918 5.135 1.00 73.56 453 ASN A CA 1
ATOM 3460 C C . ASN A 1 453 ? -11.341 -25.227 4.647 1.00 73.56 453 ASN A C 1
ATOM 3462 O O . ASN A 1 453 ? -11.497 -25.977 3.688 1.00 73.56 453 ASN A O 1
ATOM 3466 N N . LYS A 1 454 ? -12.368 -24.666 5.297 1.00 80.25 454 LYS A N 1
ATOM 3467 C CA . LYS A 1 454 ? -13.769 -24.824 4.895 1.00 80.25 454 LYS A CA 1
ATOM 3468 C C . LYS A 1 454 ? -14.057 -24.084 3.583 1.00 80.25 454 LYS A C 1
ATOM 3470 O O . LYS A 1 454 ? -13.293 -23.213 3.146 1.00 80.25 454 LYS A O 1
ATOM 3475 N N . ASP A 1 455 ? -15.170 -24.437 2.950 1.00 79.75 455 ASP A N 1
ATOM 3476 C CA . ASP A 1 455 ? -15.580 -23.870 1.660 1.00 79.75 455 ASP A CA 1
ATOM 3477 C C . ASP A 1 455 ? -15.973 -22.388 1.748 1.00 79.75 455 ASP A C 1
ATOM 3479 O O . ASP A 1 455 ? -15.816 -21.655 0.776 1.00 79.75 455 ASP A O 1
ATOM 3483 N N . ASP A 1 456 ? -16.400 -21.926 2.923 1.00 77.69 456 ASP A N 1
ATOM 3484 C CA . ASP A 1 456 ? -16.818 -20.549 3.217 1.00 77.69 456 ASP A CA 1
ATOM 3485 C C . ASP A 1 456 ? -15.665 -19.616 3.634 1.00 77.69 456 ASP A C 1
ATOM 3487 O O . ASP A 1 456 ? -15.894 -18.498 4.100 1.00 77.69 456 ASP A O 1
ATOM 3491 N N . ARG A 1 457 ? -14.409 -20.050 3.474 1.00 76.38 457 ARG A N 1
ATOM 3492 C CA . ARG A 1 457 ? -13.231 -19.234 3.802 1.00 76.38 457 ARG A CA 1
ATOM 3493 C C . ARG A 1 457 ? -13.163 -17.959 2.956 1.00 76.38 457 ARG A C 1
ATOM 3495 O O . ARG A 1 457 ? -13.446 -17.959 1.758 1.00 76.38 457 ARG A O 1
ATOM 3502 N N . VAL A 1 458 ? -12.656 -16.887 3.558 1.00 69.19 458 VAL A N 1
ATOM 3503 C CA . VAL A 1 458 ? -12.283 -15.671 2.825 1.00 69.19 458 VAL A CA 1
ATOM 3504 C C . VAL A 1 458 ? -10.930 -15.910 2.140 1.00 69.19 458 VAL A C 1
ATOM 3506 O O . VAL A 1 458 ? -9.988 -16.353 2.803 1.00 69.19 458 VAL A O 1
ATOM 3509 N N . PRO A 1 459 ? -10.794 -15.662 0.824 1.00 67.00 459 PRO A N 1
ATOM 3510 C CA . PRO A 1 459 ? -9.521 -15.845 0.138 1.00 67.00 459 PRO A CA 1
ATOM 3511 C C . PRO A 1 459 ? -8.481 -14.823 0.616 1.00 67.00 459 PRO A C 1
ATOM 3513 O O . PRO 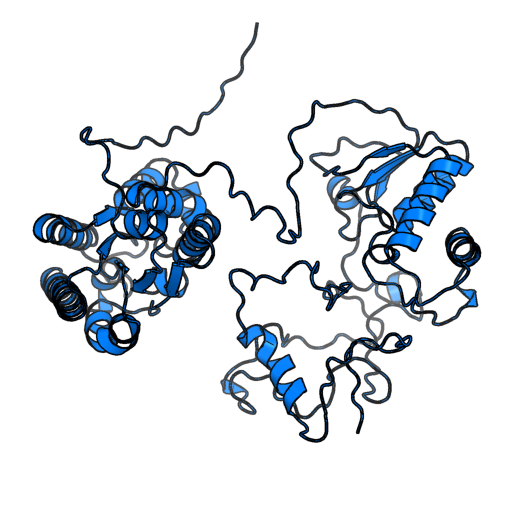A 1 459 ? -8.816 -13.679 0.917 1.00 67.00 459 PRO A O 1
ATOM 3516 N N . PHE A 1 460 ? -7.204 -15.213 0.603 1.00 68.81 460 PHE A N 1
ATOM 3517 C CA . PHE A 1 460 ? -6.078 -14.284 0.728 1.00 68.81 460 PHE A CA 1
ATOM 3518 C C . PHE A 1 460 ? -5.698 -13.768 -0.660 1.00 68.81 460 PHE A C 1
ATOM 3520 O O . PHE A 1 460 ? -5.001 -14.477 -1.394 1.00 68.81 460 PHE A O 1
ATOM 3527 N N . PRO A 1 461 ? -6.145 -12.568 -1.076 1.00 64.31 461 PRO A N 1
ATOM 3528 C CA . PRO A 1 461 ? -5.674 -12.011 -2.330 1.00 64.31 461 PRO A CA 1
ATOM 3529 C C . PRO A 1 461 ? -4.176 -11.723 -2.214 1.00 64.31 461 PRO A C 1
ATOM 3531 O O . PRO A 1 461 ? -3.697 -11.243 -1.185 1.00 64.31 461 PRO A O 1
ATOM 3534 N N . LYS A 1 462 ? -3.425 -11.984 -3.287 1.00 63.31 462 LYS A N 1
ATOM 3535 C CA . LYS A 1 462 ? -2.028 -11.553 -3.372 1.00 63.31 462 LYS A CA 1
ATOM 3536 C C . LYS A 1 462 ? -1.979 -10.023 -3.204 1.00 63.31 462 LYS A C 1
ATOM 3538 O O . LYS A 1 462 ? -2.603 -9.335 -4.015 1.00 63.31 462 LYS A O 1
ATOM 3543 N N . PRO A 1 463 ? -1.253 -9.475 -2.209 1.00 63.28 463 PRO A N 1
ATOM 3544 C CA . PRO A 1 463 ? -1.209 -8.034 -1.996 1.00 63.28 463 PRO A CA 1
ATOM 3545 C C . PRO A 1 463 ? -0.635 -7.290 -3.204 1.00 63.28 463 PRO A C 1
ATOM 3547 O O . PRO A 1 463 ? 0.310 -7.755 -3.854 1.00 63.28 463 PRO A O 1
ATOM 3550 N N . ALA A 1 464 ? -1.172 -6.102 -3.478 1.00 52.91 464 ALA A N 1
ATOM 3551 C CA . ALA A 1 464 ? -0.580 -5.191 -4.450 1.00 52.91 464 ALA A CA 1
ATOM 3552 C C . ALA A 1 464 ? 0.856 -4.834 -4.022 1.00 52.91 464 ALA A C 1
ATOM 3554 O O . ALA A 1 464 ? 1.110 -4.552 -2.854 1.00 52.91 464 ALA A O 1
ATOM 3555 N N . GLY A 1 465 ? 1.809 -4.875 -4.959 1.00 65.31 465 GLY A N 1
ATOM 3556 C CA . GLY A 1 465 ? 3.217 -4.588 -4.660 1.00 65.31 465 GLY A CA 1
ATOM 3557 C C . GLY A 1 465 ? 3.952 -5.681 -3.870 1.00 65.31 465 GLY A C 1
ATOM 3558 O O . GLY A 1 465 ? 5.055 -5.429 -3.387 1.00 65.31 465 GLY A O 1
ATOM 3559 N N . TYR A 1 466 ? 3.386 -6.891 -3.741 1.00 73.69 466 TYR A N 1
ATOM 3560 C CA . TYR A 1 466 ? 4.098 -8.024 -3.141 1.00 73.69 466 TYR A CA 1
ATOM 3561 C C . TYR A 1 466 ? 5.402 -8.313 -3.900 1.00 73.69 466 TYR A C 1
ATOM 3563 O O . TYR A 1 466 ? 5.378 -8.756 -5.052 1.00 73.69 466 TYR A O 1
ATOM 3571 N N . ASN A 1 467 ? 6.532 -8.084 -3.230 1.00 79.50 467 ASN A N 1
ATOM 3572 C CA . ASN A 1 467 ? 7.859 -8.425 -3.717 1.00 79.50 467 ASN A CA 1
ATOM 3573 C C . ASN A 1 467 ? 8.388 -9.635 -2.929 1.00 79.50 467 ASN A C 1
ATOM 3575 O O . ASN A 1 467 ? 8.740 -9.465 -1.759 1.00 79.50 467 ASN A O 1
ATOM 3579 N N . PRO A 1 468 ? 8.478 -10.832 -3.540 1.00 80.75 468 PRO A N 1
ATOM 3580 C CA . PRO A 1 468 ? 8.987 -12.012 -2.849 1.00 80.75 468 PRO A CA 1
ATOM 3581 C C . PRO A 1 468 ? 10.433 -11.840 -2.365 1.00 80.75 468 PRO A C 1
ATOM 3583 O O . PRO A 1 468 ? 10.766 -12.405 -1.331 1.00 80.75 468 PRO A O 1
ATOM 3586 N N . ALA A 1 469 ? 11.247 -10.993 -3.015 1.00 83.44 469 ALA A N 1
ATOM 3587 C CA . ALA A 1 469 ? 12.644 -10.769 -2.629 1.00 83.44 469 ALA A CA 1
ATOM 3588 C C . ALA A 1 469 ? 12.811 -10.164 -1.221 1.00 83.44 469 ALA A C 1
ATOM 3590 O O . ALA A 1 469 ? 13.853 -10.326 -0.593 1.00 83.44 469 ALA A O 1
ATOM 3591 N N . ARG A 1 470 ? 11.776 -9.497 -0.680 1.00 85.88 470 ARG A N 1
ATOM 3592 C CA . ARG A 1 470 ? 11.771 -9.032 0.724 1.00 85.88 470 ARG A CA 1
ATOM 3593 C C . ARG A 1 470 ? 11.767 -10.195 1.723 1.00 85.88 470 ARG A C 1
ATOM 3595 O O . ARG A 1 470 ? 12.178 -10.027 2.860 1.00 85.88 470 ARG A O 1
ATOM 3602 N N . TYR A 1 471 ? 11.335 -11.375 1.283 1.00 85.12 471 TYR A N 1
ATOM 3603 C CA . TYR A 1 471 ? 11.245 -12.594 2.080 1.00 85.12 471 TYR A CA 1
ATOM 3604 C C . TYR A 1 471 ? 12.330 -13.614 1.713 1.00 85.12 471 TYR A C 1
ATOM 3606 O O . TYR A 1 471 ? 12.247 -14.759 2.150 1.00 85.12 471 TYR A O 1
ATOM 3614 N N . ASP A 1 472 ? 13.362 -13.236 0.951 1.00 87.62 472 ASP A N 1
ATOM 3615 C CA . ASP A 1 472 ? 14.436 -14.158 0.557 1.00 87.62 472 ASP A CA 1
ATOM 3616 C C . ASP A 1 472 ? 15.181 -14.735 1.766 1.00 87.62 472 ASP A C 1
ATOM 3618 O O . ASP A 1 472 ? 15.579 -15.899 1.744 1.00 87.62 472 ASP A O 1
ATOM 3622 N N . LEU A 1 473 ? 15.325 -13.966 2.853 1.00 85.31 473 LEU A N 1
ATOM 3623 C CA . LEU A 1 473 ? 15.916 -14.472 4.094 1.00 85.31 473 LEU A CA 1
ATOM 3624 C C . LEU A 1 473 ? 15.051 -15.583 4.704 1.00 85.31 473 LEU A C 1
ATOM 3626 O O . LEU A 1 473 ? 15.573 -16.632 5.083 1.00 85.31 473 LEU A O 1
ATOM 3630 N N . LEU A 1 474 ? 13.728 -15.380 4.732 1.00 80.81 474 LEU A N 1
ATOM 3631 C CA . LEU A 1 474 ? 12.773 -16.402 5.150 1.00 80.81 474 LEU A CA 1
ATOM 3632 C C . LEU A 1 474 ? 12.846 -17.606 4.209 1.00 80.81 474 LEU A C 1
ATOM 3634 O O . LEU A 1 474 ? 12.971 -18.721 4.686 1.00 80.81 474 LEU A O 1
ATOM 3638 N N . ALA A 1 475 ? 12.844 -17.413 2.891 1.00 82.06 475 ALA A N 1
ATOM 3639 C CA . ALA A 1 475 ? 12.949 -18.509 1.931 1.00 82.06 475 ALA A CA 1
ATOM 3640 C C . ALA A 1 475 ? 14.231 -19.330 2.132 1.00 82.06 475 ALA A C 1
ATOM 3642 O O . ALA A 1 475 ? 14.174 -20.558 2.124 1.00 82.06 475 ALA A O 1
ATOM 3643 N N . ARG A 1 476 ? 15.377 -18.687 2.374 1.00 84.88 476 ARG A N 1
ATOM 3644 C CA . ARG A 1 476 ? 16.625 -19.389 2.707 1.00 84.88 476 ARG A CA 1
ATOM 3645 C C . ARG A 1 476 ? 16.500 -20.150 4.019 1.00 84.88 476 ARG A C 1
ATOM 3647 O O . ARG A 1 476 ? 16.897 -21.305 4.072 1.00 84.88 476 ARG A O 1
ATOM 3654 N N . PHE A 1 477 ? 15.900 -19.548 5.042 1.00 78.25 477 PHE A N 1
ATOM 3655 C CA . PHE A 1 477 ? 15.612 -20.234 6.299 1.00 78.25 477 PHE A CA 1
ATOM 3656 C C . PHE A 1 477 ? 14.682 -21.446 6.110 1.00 78.25 477 PHE A C 1
ATOM 3658 O O . PHE A 1 477 ? 14.916 -22.508 6.675 1.00 78.25 477 PHE A O 1
ATOM 3665 N N . LEU A 1 478 ? 13.665 -21.346 5.257 1.00 74.38 478 LEU A N 1
ATOM 3666 C CA . LEU A 1 478 ? 12.792 -22.478 4.958 1.00 74.38 478 LEU A CA 1
ATOM 3667 C C . LEU A 1 478 ? 13.523 -23.594 4.182 1.00 74.38 478 LEU A C 1
ATOM 3669 O O . LEU A 1 478 ? 13.070 -24.729 4.168 1.00 74.38 478 LEU A O 1
ATOM 3673 N N . ASN A 1 479 ? 14.657 -23.314 3.542 1.00 76.12 479 ASN A N 1
ATOM 3674 C CA . ASN A 1 479 ? 15.345 -24.282 2.683 1.00 76.12 479 ASN A CA 1
ATOM 3675 C C . ASN A 1 479 ? 16.773 -24.627 3.145 1.00 76.12 479 ASN A C 1
ATOM 3677 O O . ASN A 1 479 ? 17.474 -25.327 2.418 1.00 76.12 479 ASN A O 1
ATOM 3681 N N . PHE A 1 480 ? 17.231 -24.153 4.314 1.00 76.50 480 PHE A N 1
ATOM 3682 C CA . PHE A 1 480 ? 18.635 -24.339 4.717 1.00 76.50 480 PHE A CA 1
ATOM 3683 C C . PHE A 1 480 ? 18.964 -25.787 5.109 1.00 76.50 480 PHE A C 1
ATOM 3685 O O . PHE A 1 480 ? 20.115 -26.196 4.972 1.00 76.50 480 PHE A O 1
ATOM 3692 N N . ASP A 1 481 ? 17.980 -26.554 5.591 1.00 68.94 481 ASP A N 1
ATOM 3693 C CA . ASP A 1 481 ? 18.145 -27.954 5.990 1.00 68.94 481 ASP A CA 1
ATOM 3694 C C . ASP A 1 481 ? 17.031 -28.814 5.357 1.00 68.94 481 ASP A C 1
ATOM 3696 O O . ASP A 1 481 ? 15.852 -28.606 5.653 1.00 68.94 481 ASP A O 1
ATOM 3700 N N . PRO A 1 482 ? 17.375 -29.787 4.490 1.00 68.25 482 PRO A N 1
ATOM 3701 C CA . PRO A 1 482 ? 16.401 -30.660 3.831 1.00 68.25 482 PRO A CA 1
ATOM 3702 C C . PRO A 1 482 ? 15.678 -31.617 4.796 1.00 68.25 482 PRO A C 1
ATOM 3704 O O . PRO A 1 482 ? 14.654 -32.201 4.430 1.00 68.25 482 PRO A O 1
ATOM 3707 N N . GLY A 1 483 ? 16.192 -31.798 6.017 1.00 63.38 483 GLY A N 1
ATOM 3708 C CA . GLY A 1 483 ? 15.523 -32.505 7.106 1.00 63.38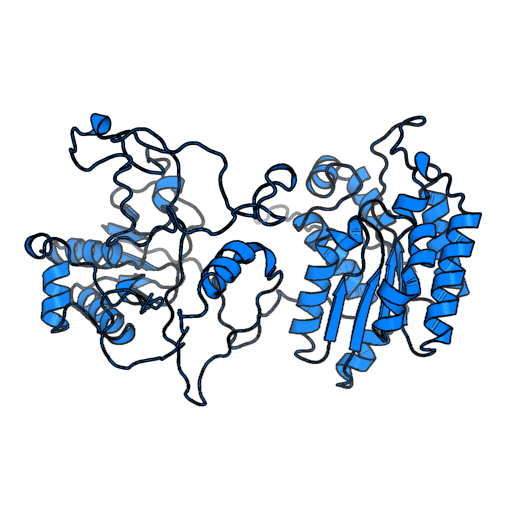 483 GLY A CA 1
ATOM 3709 C C . GLY A 1 483 ? 14.368 -31.709 7.716 1.00 63.38 483 GLY A C 1
ATOM 3710 O O . GLY A 1 483 ? 13.437 -32.310 8.256 1.00 63.38 483 GLY A O 1
ATOM 3711 N N . ILE A 1 484 ? 14.362 -30.377 7.568 1.00 59.62 484 ILE A N 1
ATOM 3712 C CA . ILE A 1 484 ? 13.250 -29.537 8.016 1.00 59.62 484 ILE A CA 1
ATOM 3713 C C . ILE A 1 484 ? 12.069 -29.742 7.073 1.00 59.62 484 ILE A C 1
ATOM 3715 O O . ILE A 1 484 ? 12.019 -29.254 5.944 1.00 59.62 484 ILE A O 1
ATOM 3719 N N . LYS A 1 485 ? 11.067 -30.468 7.566 1.00 52.53 485 LYS A N 1
ATOM 3720 C CA . LYS A 1 485 ? 9.794 -30.634 6.869 1.00 52.53 485 LYS A CA 1
ATOM 3721 C C . LYS A 1 485 ? 8.809 -29.584 7.349 1.00 52.53 485 LYS A C 1
ATOM 3723 O O . LYS A 1 485 ? 8.222 -29.713 8.421 1.00 52.53 485 LYS A O 1
ATOM 3728 N N . TRP A 1 486 ? 8.565 -28.592 6.503 1.00 51.50 486 TRP A N 1
ATOM 3729 C CA . TRP A 1 486 ? 7.480 -27.635 6.688 1.00 51.50 486 TRP A CA 1
ATOM 3730 C C . TRP A 1 486 ? 6.151 -28.344 6.505 1.00 51.50 486 TRP A C 1
ATOM 3732 O O . TRP A 1 486 ? 5.674 -28.552 5.390 1.00 51.50 486 TRP A O 1
ATOM 3742 N N . ARG A 1 487 ? 5.543 -28.745 7.616 1.00 44.41 487 ARG A N 1
ATOM 3743 C CA . ARG A 1 487 ? 4.132 -29.093 7.608 1.00 44.41 487 ARG A CA 1
ATOM 3744 C C . ARG A 1 487 ? 3.369 -27.819 7.908 1.00 44.41 487 ARG A C 1
ATOM 3746 O O . ARG A 1 487 ? 3.375 -27.355 9.042 1.00 44.41 487 ARG A O 1
ATOM 3753 N N . LEU A 1 488 ? 2.661 -27.300 6.911 1.00 43.09 488 LEU A N 1
ATOM 3754 C CA . LEU A 1 488 ? 1.529 -26.406 7.148 1.00 43.09 488 LEU A CA 1
ATOM 3755 C C . LEU A 1 488 ? 0.372 -27.253 7.726 1.00 43.09 488 LEU A C 1
ATOM 3757 O O . LEU A 1 488 ? -0.677 -27.417 7.112 1.00 43.09 488 LEU A O 1
ATOM 3761 N N . ASN A 1 489 ? 0.617 -27.922 8.856 1.00 37.44 489 ASN A N 1
ATOM 3762 C CA . ASN A 1 489 ? -0.373 -28.746 9.531 1.00 37.44 489 ASN A CA 1
ATOM 3763 C C . ASN A 1 489 ? -1.148 -27.820 10.461 1.00 37.44 489 ASN A C 1
ATOM 3765 O O . ASN A 1 489 ? -0.666 -27.463 11.532 1.00 37.44 489 ASN A O 1
ATOM 3769 N N . TYR A 1 490 ? -2.348 -27.435 10.040 1.00 41.72 490 TYR A N 1
ATOM 3770 C CA . TYR A 1 490 ? -3.353 -26.852 10.921 1.00 41.72 490 TYR A CA 1
ATOM 3771 C C . TYR A 1 490 ? -3.809 -27.932 11.907 1.00 41.72 490 TYR A C 1
ATOM 3773 O O . TYR A 1 490 ? -4.803 -28.618 11.673 1.00 41.72 490 TYR A O 1
ATOM 3781 N N . THR A 1 491 ? -3.032 -28.179 12.961 1.00 39.09 491 THR A N 1
ATOM 3782 C CA . THR A 1 491 ? -3.451 -29.090 14.027 1.00 39.09 491 THR A CA 1
ATOM 3783 C C . THR A 1 491 ? -4.448 -28.377 14.928 1.00 39.09 491 THR A C 1
ATOM 3785 O O . THR A 1 491 ? -4.273 -27.209 15.254 1.00 39.09 491 THR A O 1
ATOM 3788 N N . THR A 1 492 ? -5.478 -29.091 15.371 1.00 37.94 492 THR A N 1
ATOM 3789 C CA . THR A 1 492 ? -6.430 -28.637 16.397 1.00 37.94 492 THR A CA 1
ATOM 3790 C C . THR A 1 492 ? -5.868 -28.728 17.821 1.00 37.94 492 THR A C 1
ATOM 3792 O O . THR A 1 492 ? -6.585 -28.452 18.777 1.00 37.94 492 THR A O 1
ATOM 3795 N N . GLU A 1 493 ? -4.615 -29.160 17.980 1.00 40.47 493 GLU A N 1
ATOM 3796 C CA . GLU A 1 493 ? -3.919 -29.216 19.267 1.00 40.47 493 GLU A CA 1
ATOM 3797 C C . GLU A 1 493 ? -3.214 -27.888 19.566 1.00 40.47 493 GLU A C 1
ATOM 3799 O O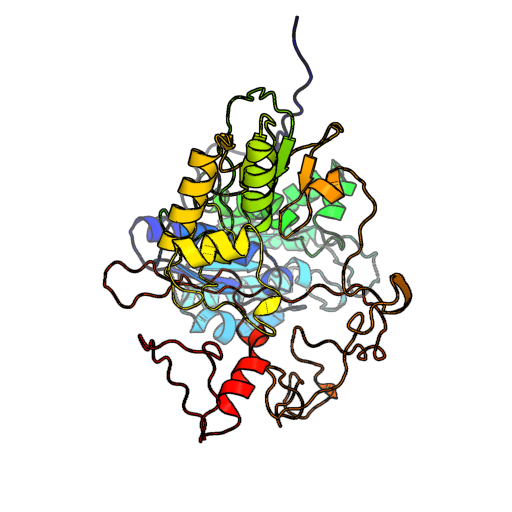 . GLU A 1 493 ? -2.622 -27.276 18.674 1.00 40.47 493 GLU A O 1
ATOM 3804 N N . ALA A 1 494 ? -3.278 -27.468 20.833 1.00 38.00 494 ALA A N 1
ATOM 3805 C CA . ALA A 1 494 ? -2.620 -26.277 21.356 1.00 38.00 494 ALA A CA 1
ATOM 3806 C C . ALA A 1 494 ? -1.118 -26.288 21.034 1.00 38.00 494 ALA A C 1
ATOM 3808 O O . ALA A 1 494 ? -0.402 -27.229 21.382 1.00 38.00 494 ALA A O 1
ATOM 3809 N N . MET A 1 495 ? -0.633 -25.235 20.378 1.00 40.56 495 MET A N 1
ATOM 3810 C CA . MET A 1 495 ? 0.792 -25.047 20.116 1.00 40.56 495 MET A CA 1
ATOM 3811 C C . MET A 1 495 ? 1.345 -24.026 21.104 1.00 40.56 495 MET A C 1
ATOM 3813 O O . MET A 1 495 ? 0.942 -22.866 21.077 1.00 40.56 495 MET A O 1
ATOM 3817 N N . SER A 1 496 ? 2.305 -24.426 21.936 1.00 42.72 496 SER A N 1
ATOM 3818 C CA . SER A 1 496 ? 2.993 -23.505 22.847 1.00 42.72 496 SER A CA 1
ATOM 3819 C C . SER A 1 496 ? 3.972 -22.558 22.131 1.00 42.72 496 SER A C 1
ATOM 3821 O O . SER A 1 496 ? 4.335 -21.536 22.705 1.00 42.72 496 SER A O 1
ATOM 3823 N N . ASP A 1 497 ? 4.365 -22.862 20.879 1.00 44.22 497 ASP A N 1
ATOM 3824 C CA . ASP A 1 497 ? 5.581 -22.289 20.268 1.00 44.22 497 ASP A CA 1
ATOM 3825 C C . ASP A 1 497 ? 5.391 -21.651 18.864 1.00 44.22 497 ASP A C 1
ATOM 3827 O O . ASP A 1 497 ? 6.333 -21.512 18.084 1.00 44.22 497 ASP A O 1
ATOM 3831 N N . GLY A 1 498 ? 4.169 -21.248 18.498 1.00 38.94 498 GLY A N 1
ATOM 3832 C CA . GLY A 1 498 ? 3.892 -20.612 17.197 1.00 38.94 498 GLY A CA 1
ATOM 3833 C C . GLY A 1 498 ? 3.956 -21.557 15.972 1.00 38.94 498 GLY A C 1
ATOM 3834 O O . GLY A 1 498 ? 4.203 -22.754 16.102 1.00 38.94 498 GLY A O 1
ATOM 3835 N N . PRO A 1 499 ? 3.676 -21.051 14.750 1.00 36.50 499 PRO A N 1
ATOM 3836 C CA . PRO A 1 499 ? 3.434 -21.873 13.551 1.00 36.50 499 PRO A CA 1
ATOM 3837 C C . PRO A 1 499 ? 4.696 -22.440 12.876 1.00 36.50 499 PRO A C 1
ATOM 3839 O O . PRO A 1 499 ? 4.592 -23.138 11.868 1.00 36.50 499 PRO A O 1
ATOM 3842 N N . VAL A 1 500 ? 5.887 -22.142 13.398 1.00 38.06 500 VAL A N 1
ATOM 3843 C CA . VAL A 1 500 ? 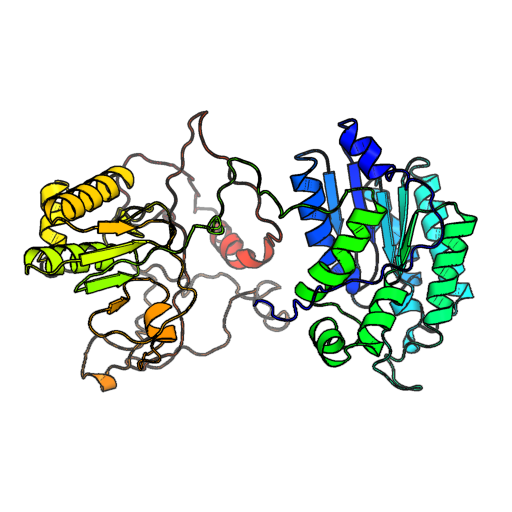7.169 -22.605 12.853 1.00 38.06 500 VAL A CA 1
ATOM 3844 C C . VAL A 1 500 ? 7.828 -23.523 13.872 1.00 38.06 500 VAL A C 1
ATOM 3846 O O . VAL A 1 500 ? 8.454 -23.065 14.820 1.00 38.06 500 VAL A O 1
ATOM 3849 N N . GLN A 1 501 ? 7.706 -24.833 13.662 1.00 40.59 501 GLN A N 1
ATOM 3850 C CA . GLN A 1 501 ? 8.433 -25.823 14.450 1.00 40.59 501 GLN A CA 1
ATOM 3851 C C . GLN A 1 501 ? 9.659 -26.302 13.673 1.00 40.59 501 GLN A C 1
ATOM 3853 O O . GLN A 1 501 ? 9.531 -26.922 12.618 1.00 40.59 501 GLN A O 1
ATOM 3858 N N . MET A 1 502 ? 10.852 -26.064 14.219 1.00 38.22 502 MET A N 1
ATOM 3859 C CA . MET A 1 502 ? 12.060 -26.775 13.801 1.00 38.22 502 MET A CA 1
ATOM 3860 C C . MET A 1 502 ? 12.048 -28.158 14.465 1.00 38.22 502 MET A C 1
ATOM 3862 O O . MET A 1 502 ? 12.501 -28.304 15.598 1.00 38.22 502 MET A O 1
ATOM 3866 N N . ARG A 1 503 ? 11.491 -29.176 13.801 1.00 37.16 503 ARG A N 1
ATOM 3867 C CA . ARG A 1 503 ? 11.660 -30.575 14.229 1.00 37.16 503 ARG A CA 1
ATOM 3868 C C . ARG A 1 503 ? 12.709 -31.244 13.346 1.00 37.16 503 ARG A C 1
ATOM 3870 O O . ARG A 1 503 ? 12.602 -31.169 12.124 1.00 37.16 503 ARG A O 1
ATOM 3877 N N . LYS A 1 504 ? 13.706 -31.855 13.987 1.00 33.28 504 LYS A N 1
ATOM 3878 C CA . LYS A 1 504 ? 14.622 -32.812 13.358 1.00 33.28 504 LYS A CA 1
ATOM 3879 C C . LYS A 1 504 ? 13.914 -34.126 13.059 1.00 33.28 504 LYS A C 1
ATOM 3881 O O . LYS A 1 504 ? 13.012 -34.487 13.852 1.00 33.28 504 LYS A O 1
#